Protein AF-D3EHX6-F1 (afdb_monomer)

Radius of gyration: 29.26 Å; Cα contacts (8 Å, |Δi|>4): 602; chains: 1; bounding box: 64×71×72 Å

pLDDT: mean 79.55, std 26.7, range [23.23, 98.88]

Nearest PDB structures (foldseek):
  6by9-assembly1_A  TM=7.333E-01  e=6.765E-09  Homo sapiens
  3b95-assembly2_B  TM=7.780E-01  e=2.971E-08  Homo sapiens
  6py8-assembly2_K  TM=6.889E-01  e=4.080E-08  Homo sapiens
  5jhq-assembly4_D  TM=4.225E-01  e=1.461E-09  Homo sapiens
  5gp7-assembly1_A  TM=5.163E-01  e=3.355E-05  Homo sapiens

Sequence (480 aa):
MIGAYQATGLELSQISNCRLQDQPRIFLKLVIQMLPDVRDSRFAELDQLLVRFIVPLISLPICISYALIALNNSFDLIVYAIFNACRRHSCLTHHVKGKFVPIIEIRKKHTYTGFTQGGISMIVLKDIGKFEELPEIAMHIYKGNIPALQEAITAGWDIEDGIVLSKYTTVSPLDLALISQRMDVVKLLVEHGVNLNVHHNPAFLRAVRYGKEDIVRYIAAQGAELDKLNQTGSGAYAQAYYGNKKNIPLIHELGLDLKLHGSAVLRQAVSDHDYKTLDYLLDHGADINYNQPDMVYPYQATPLTVATRRGNQRMVKHLIERGADVTLAEKDGERPYTIAVGNKDTVLADYLKSLEPAEFHSLENKKYALKKYKLTDELVRFLTGDQLRLKLPENEYEIGYIDFFTLTDTIEMKVGRQKFLRLSADIDNYSDLQLVWNPKKKGLIGCYDVEHQTYADLCSFTEFLAQPESYLIPYLEGEL

Solvent-accessible surface area (backbone atoms only — not comparable to full-atom values): 28154 Å² total; per-residue (Å²): 133,90,89,88,86,88,86,68,100,70,72,80,77,64,70,80,72,64,71,92,82,80,56,72,64,61,54,52,53,51,57,58,70,70,59,78,76,91,81,81,72,72,76,76,58,57,59,54,50,49,59,68,59,51,54,60,60,75,69,39,87,71,44,58,67,53,51,64,65,76,36,80,80,46,54,64,55,53,50,50,49,52,51,51,60,60,66,70,66,84,76,82,85,83,90,77,85,91,79,93,77,81,85,76,84,88,80,86,87,81,86,80,80,84,77,88,78,79,72,79,76,68,42,75,45,82,101,75,49,76,34,86,74,61,53,70,68,57,41,32,45,62,72,50,41,59,71,62,51,53,50,40,47,74,74,64,54,65,68,76,56,58,46,67,76,50,101,88,39,67,41,37,53,60,57,48,14,28,58,58,59,25,59,73,47,44,50,54,44,50,79,73,63,54,78,39,67,40,85,47,58,33,44,44,40,47,19,30,22,52,31,54,70,69,51,34,53,48,46,48,76,73,67,27,58,66,84,56,41,34,82,84,68,51,34,38,50,48,32,4,60,80,51,30,54,83,35,44,65,51,47,41,73,74,64,48,59,40,44,84,61,30,21,69,44,39,38,49,24,44,70,71,68,34,59,72,59,31,51,54,38,48,77,58,53,22,46,63,66,41,39,72,62,46,98,89,35,71,53,14,50,29,28,53,39,44,16,38,70,70,64,37,63,67,56,34,50,51,41,46,76,73,64,39,66,69,80,58,54,23,68,57,43,51,23,34,37,54,44,17,54,44,70,65,36,61,71,59,20,54,53,42,54,73,74,46,67,68,68,70,69,30,60,67,56,39,55,61,69,45,57,85,44,58,72,50,74,64,58,53,50,49,27,69,51,88,77,42,65,50,75,47,67,95,48,99,79,61,37,53,37,36,34,40,32,46,59,52,61,42,32,61,30,64,62,90,92,46,65,35,35,36,41,44,46,42,34,44,96,35,85,51,49,35,41,24,40,35,50,59,97,82,39,29,32,22,45,35,33,65,83,79,70,44,76,42,82,63,44,46,63,70,57,38,75,74,46,46,63,79,46,55,50,43,50,77,73,65,76,104

Secondary structure (DSSP, 8-state):
--SS--S----TTSGGG--TTS-HHHHHHHHHHT---TTS--THHHHHHIIIIIHHHHT-TTHHHHHHHHTTTTHHHHHHHHHHHHHT--------SS-----S---S--------------EEETTTEEES---HHHHHHHHT-HHHHHHHHHTT--SSSPEEEETTEEE-HHHHHHHTT-HHHHHHHHHTT--TT-TB--HHHHHHHH--HHHHHHHHHTT--TT--BTTS--HHHHHHHS-TTHHHHHHHTT--HHHHSHHHHHHHHHTT-HHHHHHHHHTT--TT-----SS-TT---HHHHHHHTT-HHHHHHHHHTT--TTPPPTTS--HHHHHHHTT-HHHHHHHHHHS-GGGG-HHHHHHHHGGG---HHHHHHHTSS--EEEPPP-TT---EEEE--GGG-EEEEETTEEEEE-EEEETT-TTEEEEEE-STT-EEEEEETTTTEEEEEE-HHHHHH-THHHHHHHHHT--

Foldseek 3Di:
DDDPPDDDPDDPVVVVPDDPPDCPPVVVVVVVVVDPDPPDDDPPVVVVCCVPPVVVQVVDPVNVLVVVVQCPPCVCVVVVVVVVVVVPPPDDDDDDDDDDDDDPDPDDDDPPPDDPPPPQPWDDQPPQDTDSDFPPLLVCLLVVVVVVVVVCVVVPDDQQDWGDRDPPDTHGSLLSNLSSQNQNSNVVSLVVPDDQEPALDHSLLSNLQRHDLVSNVVSVVSPGDQAHHHPQRAGNCNSNLNGPVVCNVVSVVSPDQLQVHVQVVLLVCLLVVPVVSNVVSLVSHHDQQAFDAGPVRNQRDGSLLSNLLVVPVVSNVVSVVSPHDQCDATQFQDGSLLSCVLVVVVVSNVVSCVVDDVLLQDPVSLVVVCVVLVDDPVLLVQLQDDPQKQADPDDPLRFGIWGFHRSSSWGWGDQPPFIWIFGTSDTPPQRQKTFIWGSPPPIAIKIAGNVVRDIDGFGHPVVCSVHVCVGVVCVVVVVD

Structure (mmCIF, N/CA/C/O backbone):
data_AF-D3EHX6-F1
#
_entry.id   AF-D3EHX6-F1
#
loop_
_atom_site.group_PDB
_atom_site.id
_atom_site.type_symbol
_atom_site.label_atom_id
_atom_site.label_alt_id
_atom_site.label_comp_id
_atom_site.label_asym_id
_atom_site.label_entity_id
_atom_site.label_seq_id
_atom_site.pdbx_PDB_ins_code
_atom_site.Cartn_x
_atom_site.Cartn_y
_atom_site.Cartn_z
_atom_site.occupancy
_atom_site.B_iso_or_equiv
_atom_site.auth_seq_id
_atom_site.auth_comp_id
_atom_site.auth_asym_id
_atom_site.auth_atom_id
_atom_site.pdbx_PDB_model_num
ATOM 1 N N . MET A 1 1 ? 31.198 44.778 10.319 1.00 33.06 1 MET A N 1
ATOM 2 C CA . MET A 1 1 ? 31.950 44.342 11.512 1.00 33.06 1 MET A CA 1
ATOM 3 C C . MET A 1 1 ? 31.301 44.970 12.730 1.00 33.06 1 MET A C 1
ATOM 5 O O . MET A 1 1 ? 31.160 46.180 12.731 1.00 33.06 1 MET A O 1
ATOM 9 N N . ILE A 1 2 ? 30.917 44.129 13.697 1.00 33.22 2 ILE A N 1
ATOM 10 C CA . ILE A 1 2 ? 30.723 44.447 15.122 1.00 33.22 2 ILE A CA 1
ATOM 11 C C . ILE A 1 2 ? 29.738 45.595 15.401 1.00 33.22 2 ILE A C 1
ATOM 13 O O . ILE A 1 2 ? 30.133 46.749 15.512 1.00 33.22 2 ILE A O 1
ATOM 17 N N . GLY A 1 3 ? 28.450 45.276 15.557 1.00 31.84 3 GLY A N 1
ATOM 18 C CA . GLY A 1 3 ? 27.493 46.266 16.059 1.00 31.84 3 GLY A CA 1
ATOM 19 C C . GLY A 1 3 ? 26.018 45.930 15.875 1.00 31.84 3 GLY A C 1
ATOM 20 O O . GLY A 1 3 ? 25.301 46.780 15.374 1.00 31.84 3 GLY A O 1
ATOM 21 N N . ALA A 1 4 ? 25.589 44.708 16.215 1.00 29.22 4 ALA A N 1
ATOM 22 C CA . ALA A 1 4 ? 24.187 44.362 16.522 1.00 29.22 4 ALA A CA 1
ATOM 23 C C . ALA A 1 4 ? 24.072 42.870 16.908 1.00 29.22 4 ALA A C 1
ATOM 25 O O . ALA A 1 4 ? 23.372 42.111 16.256 1.00 29.22 4 ALA A O 1
ATOM 26 N 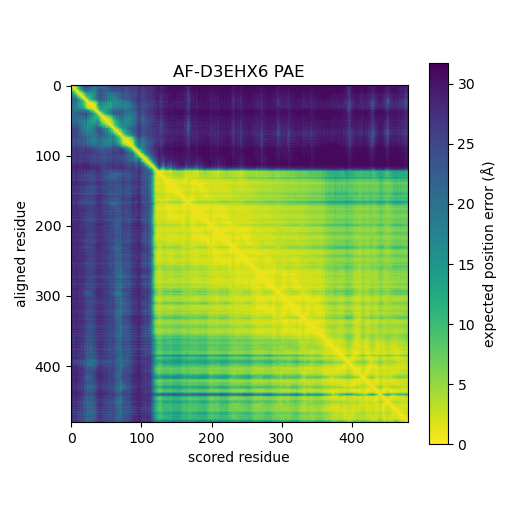N . TYR A 1 5 ? 24.815 42.413 17.919 1.00 34.47 5 TYR A N 1
ATOM 27 C CA . TYR A 1 5 ? 24.628 41.076 18.507 1.00 34.47 5 TYR A CA 1
ATOM 28 C C . TYR A 1 5 ? 24.977 41.135 19.994 1.00 34.47 5 TYR A C 1
ATOM 30 O O . TYR A 1 5 ? 26.049 40.718 20.415 1.00 34.47 5 TYR A O 1
ATOM 38 N N . GLN A 1 6 ? 24.079 41.717 20.783 1.00 33.50 6 GLN A N 1
ATOM 39 C CA . GLN A 1 6 ? 24.060 41.587 22.240 1.00 33.50 6 GLN A CA 1
ATOM 40 C C . GLN A 1 6 ? 22.603 41.648 22.710 1.00 33.50 6 GLN A C 1
ATOM 42 O O . GLN A 1 6 ? 22.175 42.654 23.260 1.00 33.50 6 GLN A O 1
ATOM 47 N N . ALA A 1 7 ? 21.821 40.600 22.433 1.00 33.62 7 ALA A N 1
ATOM 48 C CA . ALA A 1 7 ? 20.516 40.401 23.075 1.00 33.62 7 ALA A CA 1
ATOM 49 C C . ALA A 1 7 ? 19.991 38.954 22.988 1.00 33.62 7 ALA A C 1
ATOM 51 O O . ALA A 1 7 ? 18.792 38.757 22.925 1.00 33.62 7 ALA A O 1
ATOM 52 N N . THR A 1 8 ? 20.851 37.935 22.999 1.00 35.12 8 THR A N 1
ATOM 53 C CA . THR A 1 8 ? 20.447 36.543 23.282 1.00 35.12 8 THR A CA 1
ATOM 54 C C . THR A 1 8 ? 21.689 35.802 23.760 1.00 35.12 8 THR A C 1
ATOM 56 O O . THR A 1 8 ? 22.559 35.469 22.958 1.00 35.12 8 THR A O 1
ATOM 59 N N . GLY A 1 9 ? 21.838 35.623 25.071 1.00 32.97 9 GLY A N 1
ATOM 60 C CA . GLY A 1 9 ? 22.981 34.941 25.684 1.00 32.97 9 GLY A CA 1
ATOM 61 C C . GLY A 1 9 ? 22.980 33.429 25.441 1.00 32.97 9 GLY A C 1
ATOM 62 O O . GLY A 1 9 ? 22.805 32.667 26.381 1.00 32.97 9 GLY A O 1
ATOM 63 N N . LEU A 1 10 ? 23.181 33.002 24.195 1.00 32.28 10 LEU A N 1
ATOM 64 C CA . LEU A 1 10 ? 23.393 31.607 23.811 1.00 32.28 10 LEU A CA 1
ATOM 65 C C . LEU A 1 10 ? 24.669 31.528 22.968 1.00 32.28 10 LEU A C 1
ATOM 67 O O . LEU A 1 10 ? 24.732 32.045 21.853 1.00 32.28 10 LEU A O 1
ATOM 71 N N . GLU A 1 11 ? 25.716 30.922 23.528 1.00 32.03 11 GLU A N 1
ATOM 72 C CA . GLU A 1 11 ? 26.966 30.676 22.814 1.00 32.03 11 GLU A CA 1
ATOM 73 C C . GLU A 1 11 ? 26.767 29.614 21.718 1.00 32.03 11 GLU A C 1
ATOM 75 O O . GLU A 1 11 ? 26.304 28.502 21.971 1.00 32.03 11 GLU A O 1
ATOM 80 N N . LEU A 1 12 ? 27.220 29.922 20.498 1.00 33.22 12 LEU A N 1
ATOM 81 C CA . LEU A 1 12 ? 27.304 29.012 19.340 1.00 33.22 12 LEU A CA 1
ATOM 82 C C . LEU A 1 12 ? 28.165 27.749 19.580 1.00 33.22 12 LEU A C 1
ATOM 84 O O . LEU A 1 12 ? 28.233 26.876 18.717 1.00 33.22 12 LEU A O 1
ATOM 88 N N . SER A 1 13 ? 28.812 27.632 20.742 1.00 33.81 13 SER A N 1
ATOM 89 C CA . SER A 1 13 ? 29.644 26.499 21.154 1.00 33.81 13 SER A CA 1
ATOM 90 C C . SER A 1 13 ? 28.839 25.249 21.546 1.00 33.81 13 SER A C 1
ATOM 92 O O . SER A 1 13 ? 29.402 24.157 21.568 1.00 33.81 13 SER A O 1
ATOM 94 N N . GLN A 1 14 ? 27.529 25.364 21.808 1.00 35.56 14 GLN A N 1
ATOM 95 C CA . GLN A 1 14 ? 26.686 24.216 22.188 1.00 35.56 14 GLN A CA 1
ATOM 96 C C . GLN A 1 14 ? 26.042 23.476 21.001 1.00 35.56 14 GLN A C 1
ATOM 98 O O . GLN A 1 14 ? 25.640 22.322 21.142 1.00 35.56 14 GLN A O 1
ATOM 103 N N . ILE A 1 15 ? 25.989 24.086 19.811 1.00 37.00 15 ILE A N 1
ATOM 104 C CA . ILE A 1 15 ? 25.356 23.480 18.622 1.00 37.00 15 ILE A CA 1
ATOM 105 C C . ILE A 1 15 ? 26.291 22.470 17.931 1.00 37.00 15 ILE A C 1
ATOM 107 O O . ILE A 1 15 ? 25.828 21.546 17.269 1.00 37.00 15 ILE A O 1
ATOM 111 N N . SER A 1 16 ? 27.607 22.574 18.127 1.00 33.44 16 SER A N 1
ATOM 112 C CA . SER A 1 16 ? 28.587 21.677 17.496 1.00 33.44 16 SER A CA 1
ATOM 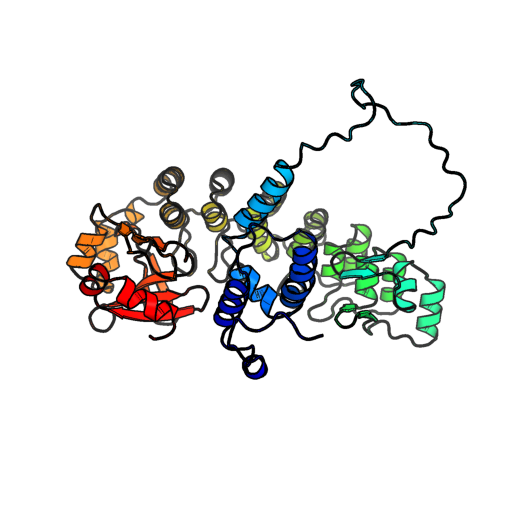113 C C . SER A 1 16 ? 28.690 20.284 18.135 1.00 33.44 16 SER A C 1
ATOM 115 O O . SER A 1 16 ? 29.322 19.413 17.543 1.00 33.44 16 SER A O 1
ATOM 117 N N . ASN A 1 17 ? 28.062 20.046 19.295 1.00 32.88 17 ASN A N 1
ATOM 118 C CA . ASN A 1 17 ? 28.169 18.781 20.039 1.00 32.88 17 ASN A CA 1
ATOM 119 C C . ASN A 1 17 ? 26.865 17.968 20.143 1.00 32.88 17 ASN A C 1
ATOM 121 O O . ASN A 1 17 ? 26.871 16.896 20.751 1.00 32.88 17 ASN A O 1
ATOM 125 N N . CYS A 1 18 ? 25.758 18.405 19.535 1.00 32.03 18 CYS A N 1
ATOM 126 C CA . CYS A 1 18 ? 24.552 17.576 19.470 1.00 32.03 18 CYS A CA 1
ATOM 127 C C . CYS A 1 18 ? 24.712 16.485 18.401 1.00 32.03 18 CYS A C 1
ATOM 129 O O . CYS A 1 18 ? 24.765 16.767 17.203 1.00 32.03 18 CYS A O 1
ATOM 131 N N . ARG A 1 19 ? 24.763 15.216 18.826 1.00 32.06 19 ARG A N 1
ATOM 132 C CA . ARG A 1 19 ? 24.612 14.076 17.914 1.00 32.06 19 ARG A CA 1
ATOM 133 C C . ARG A 1 19 ? 23.197 14.113 17.333 1.00 32.06 19 ARG A C 1
ATOM 135 O O . ARG A 1 19 ? 22.221 13.917 18.046 1.00 32.06 19 ARG A O 1
ATOM 142 N N . LEU A 1 20 ? 23.113 14.340 16.026 1.00 35.38 20 LEU A N 1
ATOM 143 C CA . LEU A 1 20 ? 21.901 14.444 15.200 1.00 35.38 20 LEU A CA 1
ATOM 144 C C . LEU A 1 20 ? 21.004 13.185 15.158 1.00 35.38 20 LEU A C 1
ATOM 146 O O . LEU A 1 20 ? 20.109 13.118 14.323 1.00 35.38 20 LEU A O 1
ATOM 150 N N . GLN A 1 21 ? 21.231 12.188 16.016 1.00 36.00 21 GLN A N 1
ATOM 151 C CA . GLN A 1 21 ? 20.490 10.923 15.996 1.00 36.00 21 GLN A CA 1
ATOM 152 C C . GLN A 1 21 ? 19.363 10.825 17.031 1.00 36.00 21 GLN A C 1
ATOM 154 O O . GLN A 1 21 ? 18.440 10.061 16.782 1.00 36.00 21 GLN A O 1
ATOM 159 N N . ASP A 1 22 ? 19.360 11.622 18.108 1.00 33.97 22 ASP A N 1
ATOM 160 C CA . ASP A 1 22 ? 18.477 11.312 19.249 1.00 33.97 22 ASP A CA 1
ATOM 161 C C . ASP A 1 22 ? 17.371 12.338 19.560 1.00 33.97 22 ASP A C 1
ATOM 163 O O . ASP A 1 22 ? 16.523 12.049 20.396 1.00 33.97 22 ASP A O 1
ATOM 167 N N . GLN A 1 23 ? 17.323 13.527 18.938 1.00 39.38 23 GLN A N 1
ATOM 168 C CA . GLN A 1 23 ? 16.346 14.568 19.332 1.00 39.38 23 GLN A CA 1
ATOM 169 C C . GLN A 1 23 ? 15.925 15.533 18.188 1.00 39.38 23 GLN A C 1
ATOM 171 O O . GLN A 1 23 ? 16.237 16.729 18.231 1.00 39.38 23 GLN A O 1
ATOM 176 N N . PRO A 1 24 ? 15.181 15.077 17.160 1.00 36.50 24 PRO A N 1
ATOM 177 C CA . PRO A 1 24 ? 14.697 15.947 16.077 1.00 36.50 24 PRO A CA 1
ATOM 178 C C . PRO A 1 24 ? 13.700 17.029 16.546 1.00 36.50 24 PRO A C 1
ATOM 180 O O . PRO A 1 24 ? 13.666 18.122 15.976 1.00 36.50 24 PRO A O 1
ATOM 183 N N . ARG A 1 25 ? 12.945 16.783 17.630 1.00 40.34 25 ARG A N 1
ATOM 184 C CA . ARG A 1 25 ? 11.997 17.756 18.210 1.00 40.34 25 ARG A CA 1
ATOM 185 C C . ARG A 1 25 ? 12.691 18.957 18.866 1.00 40.34 25 ARG A C 1
ATOM 187 O O . ARG A 1 25 ? 12.203 20.074 18.721 1.00 40.34 25 ARG A O 1
ATOM 194 N N . ILE A 1 26 ? 13.854 18.771 19.501 1.00 41.09 26 ILE A N 1
ATOM 195 C CA . ILE A 1 26 ? 14.637 19.869 20.108 1.00 41.09 26 ILE A CA 1
ATOM 196 C C . ILE A 1 26 ? 15.185 20.809 19.026 1.00 41.09 26 ILE A C 1
ATOM 198 O O . ILE A 1 26 ? 15.151 22.027 19.191 1.00 41.09 26 ILE A O 1
ATOM 202 N N . PHE A 1 27 ? 15.617 20.260 17.885 1.00 38.28 27 PHE A N 1
ATOM 203 C CA . PHE A 1 27 ? 16.070 21.053 16.740 1.00 38.28 27 PHE A CA 1
ATOM 204 C C . PHE A 1 27 ? 14.928 21.879 16.129 1.00 38.28 27 PHE A C 1
ATOM 206 O O . PHE A 1 27 ? 15.114 23.058 15.842 1.00 38.28 27 PHE A O 1
ATOM 213 N N . LEU A 1 28 ? 13.724 21.306 16.003 1.00 38.44 28 LEU A N 1
ATOM 214 C CA . LEU A 1 28 ? 12.548 22.029 15.509 1.00 38.44 28 LEU A CA 1
ATOM 215 C C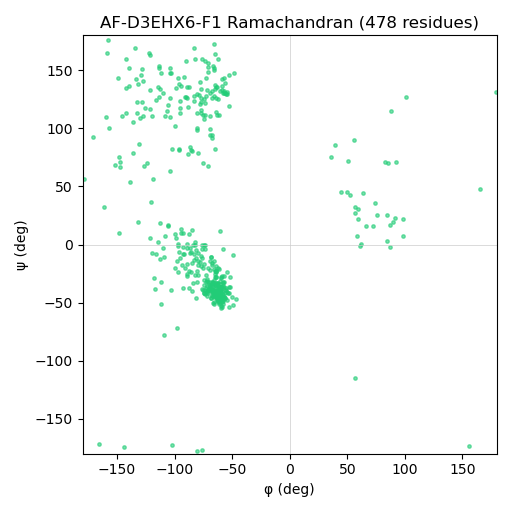 . LEU A 1 28 ? 12.078 23.118 16.498 1.00 38.44 28 LEU A C 1
ATOM 217 O O . LEU A 1 28 ? 11.797 24.234 16.067 1.00 38.44 28 LEU A O 1
ATOM 221 N N . LYS A 1 29 ? 12.085 22.844 17.816 1.00 39.25 29 LYS A N 1
ATOM 222 C CA . LYS A 1 29 ? 11.797 23.835 18.881 1.00 39.25 29 LYS A CA 1
ATOM 223 C C . LYS A 1 29 ? 12.812 24.995 18.844 1.00 39.25 29 LYS A C 1
ATOM 225 O O . LYS A 1 29 ? 12.404 26.150 18.928 1.00 39.25 29 LYS A O 1
ATOM 230 N N . LEU A 1 30 ? 14.102 24.712 18.619 1.00 38.78 30 LEU A N 1
ATOM 231 C CA . LEU A 1 30 ? 15.162 25.721 18.437 1.00 38.78 30 LEU A CA 1
ATOM 232 C C . LEU A 1 30 ? 14.973 26.559 17.164 1.00 38.78 30 LEU A C 1
ATOM 234 O O . LEU A 1 30 ? 15.136 27.774 17.208 1.00 38.78 30 LEU A O 1
ATOM 238 N N . VAL A 1 31 ? 14.599 25.940 16.041 1.00 39.62 31 VAL A N 1
ATOM 239 C CA . VAL A 1 31 ? 14.342 26.645 14.771 1.00 39.62 31 VAL A CA 1
ATOM 240 C C . VAL A 1 31 ? 13.104 27.545 14.869 1.00 39.62 31 VAL A C 1
ATOM 242 O O . VAL A 1 31 ? 13.128 28.665 14.364 1.00 39.62 31 VAL A O 1
ATOM 245 N N . ILE A 1 32 ? 12.053 27.103 15.567 1.00 42.22 32 ILE A N 1
ATOM 246 C CA . ILE A 1 32 ? 10.829 27.886 15.805 1.00 42.22 32 ILE A CA 1
ATOM 247 C C . ILE A 1 32 ? 11.090 29.042 16.786 1.00 42.22 32 ILE A C 1
ATOM 249 O O . ILE A 1 32 ? 10.616 30.152 16.560 1.00 42.22 32 ILE A O 1
ATOM 253 N N . GLN A 1 33 ? 11.902 28.832 17.829 1.00 38.25 33 GLN A N 1
ATOM 254 C CA . GLN A 1 33 ? 12.294 29.891 18.772 1.00 38.25 33 GLN A CA 1
ATOM 255 C C . GLN A 1 33 ? 13.264 30.928 18.173 1.00 38.25 33 GLN A C 1
ATOM 257 O O . GLN A 1 33 ? 13.345 32.045 18.681 1.00 38.25 33 GLN A O 1
ATOM 262 N N . MET A 1 34 ? 13.971 30.600 17.084 1.00 35.91 34 MET A N 1
ATOM 263 C CA . MET A 1 34 ? 14.828 31.538 16.339 1.00 35.91 34 MET A CA 1
ATOM 264 C C . MET A 1 34 ? 14.071 32.425 15.333 1.00 35.91 34 MET A C 1
ATOM 266 O O . MET A 1 34 ? 14.706 33.226 14.647 1.00 35.91 34 MET A O 1
ATOM 270 N N . LEU A 1 35 ? 12.739 32.325 15.241 1.00 33.53 35 LEU A N 1
ATOM 271 C CA . LEU A 1 35 ? 11.895 33.187 14.405 1.00 33.53 35 LEU A CA 1
ATOM 272 C C . LEU A 1 35 ? 11.194 34.265 15.258 1.00 33.53 35 LEU A C 1
ATOM 274 O O . LEU A 1 35 ? 10.031 34.089 15.621 1.00 33.53 35 LEU A O 1
ATOM 278 N N . PRO A 1 36 ? 11.838 35.398 15.595 1.00 31.69 36 PRO A N 1
ATOM 279 C CA . PRO A 1 36 ? 11.113 36.510 16.183 1.00 31.69 36 PRO A CA 1
ATOM 280 C C . PRO A 1 36 ? 10.279 37.240 15.115 1.00 31.69 36 PRO A C 1
ATOM 282 O O . PRO A 1 36 ? 10.789 37.672 14.084 1.00 31.69 36 PRO A O 1
ATOM 285 N N . ASP A 1 37 ? 8.984 37.354 15.411 1.00 35.34 37 ASP A N 1
ATOM 286 C CA . ASP A 1 37 ? 8.010 38.365 14.975 1.00 35.34 37 ASP A CA 1
ATOM 287 C C . ASP A 1 37 ? 8.156 38.909 13.535 1.00 35.34 37 ASP A C 1
ATOM 289 O O . ASP A 1 37 ? 8.555 40.049 13.280 1.00 35.34 37 ASP A O 1
ATOM 293 N N . VAL A 1 38 ? 7.762 38.092 12.552 1.00 36.38 38 VAL A N 1
ATOM 294 C CA . VAL A 1 38 ? 7.585 38.518 11.152 1.00 36.38 38 VAL A CA 1
ATOM 295 C C . VAL A 1 38 ? 6.285 39.321 11.031 1.00 36.38 38 VAL A C 1
ATOM 297 O O . VAL A 1 38 ? 5.287 38.868 10.470 1.00 36.38 38 VAL A O 1
ATOM 300 N N . ARG A 1 39 ? 6.270 40.526 11.600 1.00 34.88 39 ARG A N 1
ATOM 301 C CA . ARG A 1 39 ? 5.228 41.527 11.327 1.00 34.88 39 ARG A CA 1
ATOM 302 C C . ARG A 1 39 ? 5.759 42.828 10.735 1.00 34.88 39 ARG A C 1
ATOM 304 O O . ARG A 1 39 ? 4.936 43.605 10.273 1.00 34.88 39 ARG A O 1
ATOM 311 N N . ASP A 1 40 ? 7.080 43.029 10.639 1.00 36.31 40 ASP A N 1
ATOM 312 C CA . ASP A 1 40 ? 7.619 44.307 10.129 1.00 36.31 40 ASP A CA 1
ATOM 313 C C . ASP A 1 40 ? 8.964 44.266 9.361 1.00 36.31 40 ASP A C 1
ATOM 315 O O . ASP A 1 40 ? 9.532 45.311 9.035 1.00 36.31 40 ASP A O 1
ATOM 319 N N . SER A 1 41 ? 9.503 43.099 8.997 1.00 33.41 41 SER A N 1
ATOM 320 C CA . SER A 1 41 ? 10.786 43.004 8.274 1.00 33.41 41 SER A CA 1
ATOM 321 C C . SER A 1 41 ? 10.620 42.806 6.757 1.00 33.41 41 SER A C 1
ATOM 323 O O . SER A 1 41 ? 9.809 42.023 6.268 1.00 33.41 41 SER A O 1
ATOM 325 N N . ARG A 1 42 ? 11.398 43.573 5.980 1.00 35.50 42 ARG A N 1
ATOM 326 C CA . ARG A 1 42 ? 11.363 43.633 4.509 1.00 35.50 42 ARG A CA 1
ATOM 327 C C . ARG A 1 42 ? 11.678 42.266 3.878 1.00 35.50 42 ARG A C 1
ATOM 329 O O . ARG A 1 42 ? 12.700 41.660 4.177 1.00 35.50 42 ARG A O 1
ATOM 336 N N . PHE A 1 43 ? 10.839 41.860 2.922 1.00 35.94 43 PHE A N 1
ATOM 337 C CA . PHE A 1 43 ? 10.774 40.559 2.228 1.00 35.94 43 PHE A CA 1
ATOM 338 C C . PHE A 1 43 ? 12.077 39.962 1.642 1.00 35.94 43 PHE A C 1
ATOM 340 O O . PHE A 1 43 ? 12.070 38.804 1.246 1.00 35.94 43 PHE A O 1
ATOM 347 N N . ALA A 1 44 ? 13.198 40.685 1.601 1.00 34.25 44 ALA A N 1
ATOM 348 C CA . ALA A 1 44 ? 14.458 40.176 1.045 1.00 34.25 44 ALA A CA 1
ATOM 349 C C . ALA A 1 44 ? 15.215 39.203 1.979 1.00 34.25 44 ALA A C 1
ATOM 351 O O . ALA A 1 44 ? 16.077 38.458 1.514 1.00 34.25 44 ALA A O 1
ATOM 352 N N . GLU A 1 45 ? 14.909 39.186 3.282 1.00 37.00 45 GLU A N 1
ATOM 353 C CA . GLU A 1 45 ? 15.599 38.326 4.264 1.00 37.00 45 GLU A CA 1
ATOM 354 C C . GLU A 1 45 ? 14.924 36.951 4.455 1.00 37.00 45 GLU A C 1
ATOM 356 O O . GLU A 1 45 ? 15.588 35.986 4.836 1.00 37.00 45 GLU A O 1
ATOM 361 N N . LEU A 1 46 ? 13.640 36.816 4.095 1.00 36.59 46 LEU A N 1
ATOM 362 C CA . LEU A 1 46 ? 12.880 35.555 4.144 1.00 36.59 46 LEU A CA 1
ATOM 363 C C . LEU A 1 46 ? 13.340 34.542 3.083 1.00 36.59 46 LEU A C 1
ATOM 365 O O . LEU A 1 46 ? 13.469 33.356 3.388 1.00 36.59 46 LEU A O 1
ATOM 369 N N . ASP A 1 47 ? 13.675 35.007 1.875 1.00 34.72 47 ASP A N 1
ATOM 370 C CA . ASP A 1 47 ? 14.196 34.151 0.799 1.00 34.72 47 ASP A CA 1
ATOM 371 C C . ASP A 1 47 ? 15.561 33.546 1.158 1.00 34.72 47 ASP A C 1
ATOM 373 O O . ASP A 1 47 ? 15.844 32.391 0.835 1.00 34.72 47 ASP A O 1
ATOM 377 N N . GLN A 1 48 ? 16.405 34.280 1.891 1.00 37.66 48 GLN A N 1
ATOM 378 C CA . GLN A 1 48 ? 17.693 33.747 2.338 1.00 37.66 48 GLN A CA 1
ATOM 379 C C . GLN A 1 48 ? 17.544 32.715 3.461 1.00 37.66 48 GLN A C 1
ATOM 381 O O . GLN A 1 48 ? 18.330 31.769 3.504 1.00 37.66 48 GLN A O 1
ATOM 386 N N . LEU A 1 49 ? 16.542 32.854 4.335 1.00 39.12 49 LEU A N 1
ATOM 387 C CA . LEU A 1 49 ? 16.270 31.918 5.433 1.00 39.12 49 LEU A CA 1
ATOM 388 C C . LEU A 1 49 ? 15.660 30.597 4.933 1.00 39.12 49 LEU A C 1
ATOM 390 O O . LEU A 1 49 ? 16.119 29.522 5.326 1.00 39.12 49 LEU A O 1
ATOM 394 N N . LEU A 1 50 ? 14.708 30.669 3.996 1.00 36.22 50 LEU A N 1
ATOM 395 C CA . LEU A 1 50 ? 14.123 29.504 3.318 1.00 36.22 50 LEU A CA 1
ATOM 396 C C . LEU A 1 50 ? 15.181 28.706 2.542 1.00 36.22 50 LEU A C 1
ATOM 398 O O . LEU A 1 50 ? 15.241 27.481 2.644 1.00 36.22 50 LEU A O 1
ATOM 402 N N . VAL A 1 51 ? 16.074 29.387 1.821 1.00 37.09 51 VAL A N 1
ATOM 403 C CA . VAL A 1 51 ? 17.122 28.717 1.036 1.00 37.09 51 VAL A CA 1
ATOM 404 C C . VAL A 1 51 ? 18.244 28.155 1.919 1.00 37.09 51 VAL A C 1
ATOM 406 O O . VAL A 1 51 ? 18.764 27.082 1.616 1.00 37.09 51 VAL A O 1
ATOM 409 N N . ARG A 1 52 ? 18.619 28.817 3.026 1.00 36.72 52 ARG A N 1
ATOM 410 C CA . ARG A 1 52 ? 19.718 28.344 3.894 1.00 36.72 52 ARG A CA 1
ATOM 411 C C . ARG A 1 52 ? 19.346 27.235 4.867 1.00 36.72 52 ARG A C 1
ATOM 413 O O . ARG A 1 52 ? 20.227 26.441 5.176 1.00 36.72 52 ARG A O 1
ATOM 420 N N . PHE A 1 53 ? 18.111 27.187 5.365 1.00 39.28 53 PHE A N 1
ATOM 421 C CA . PHE A 1 53 ? 17.750 26.261 6.447 1.00 39.28 53 PHE A CA 1
ATOM 422 C C . PHE A 1 53 ? 16.783 25.154 6.020 1.00 39.28 53 PHE A C 1
ATOM 424 O O . PHE A 1 53 ? 16.912 24.036 6.510 1.00 39.28 53 PHE A O 1
ATOM 431 N N . ILE A 1 54 ? 15.875 25.407 5.069 1.00 37.81 54 ILE A N 1
ATOM 432 C CA . ILE A 1 54 ? 14.868 24.414 4.649 1.00 37.81 54 ILE A CA 1
ATOM 433 C C . ILE A 1 54 ? 15.402 23.493 3.542 1.00 37.81 54 ILE A C 1
ATOM 435 O O . ILE A 1 54 ? 15.160 22.288 3.567 1.00 37.81 54 ILE A O 1
ATOM 439 N N . VAL A 1 55 ? 16.202 24.014 2.607 1.00 35.34 55 VAL A N 1
ATOM 440 C CA . VAL A 1 55 ? 16.778 23.213 1.507 1.00 35.34 55 VAL A CA 1
ATOM 441 C C . VAL A 1 55 ? 17.727 22.100 1.998 1.00 35.34 55 VAL A C 1
ATOM 443 O O . VAL A 1 55 ? 17.638 20.989 1.472 1.00 35.34 55 VAL A O 1
ATOM 446 N N . PRO A 1 56 ? 18.573 22.300 3.033 1.00 36.59 56 PRO A N 1
ATOM 447 C CA . PRO A 1 56 ? 19.405 21.219 3.567 1.00 36.59 56 PRO A CA 1
ATOM 448 C C . PRO A 1 56 ? 18.605 20.110 4.270 1.00 36.59 56 PRO A C 1
ATOM 450 O O . PRO A 1 56 ? 18.987 18.944 4.175 1.00 36.59 56 PRO A O 1
ATOM 453 N N . LEU A 1 57 ? 17.478 20.440 4.917 1.00 37.12 57 LEU A N 1
ATOM 454 C CA . LEU A 1 57 ? 16.618 19.473 5.621 1.00 37.12 57 LEU A CA 1
ATOM 455 C C . LEU A 1 57 ? 15.947 18.471 4.667 1.00 37.12 57 LEU A C 1
ATOM 457 O O . LEU A 1 57 ? 15.747 17.316 5.034 1.00 37.12 57 LEU A O 1
ATOM 461 N N . ILE A 1 58 ? 15.674 18.882 3.426 1.00 37.84 58 ILE A N 1
ATOM 462 C CA . ILE A 1 58 ? 15.087 18.032 2.374 1.00 37.84 58 ILE A CA 1
ATOM 463 C C . ILE A 1 58 ? 16.158 17.129 1.717 1.00 37.84 58 ILE A C 1
ATOM 465 O O . ILE A 1 58 ? 15.832 16.159 1.042 1.00 37.84 58 ILE A O 1
ATOM 469 N N . SER A 1 59 ? 17.450 17.401 1.937 1.00 34.91 59 SER A N 1
ATOM 470 C CA . SER A 1 59 ? 18.568 16.701 1.277 1.00 34.91 59 SER A CA 1
ATOM 471 C C . SER A 1 59 ? 19.235 15.583 2.100 1.00 34.91 59 SER A C 1
ATOM 473 O O . SER A 1 59 ? 20.216 14.991 1.649 1.00 34.91 59 SER A O 1
ATOM 475 N N . LEU A 1 60 ? 18.706 15.252 3.284 1.00 31.89 60 LEU A N 1
ATOM 476 C CA . LEU A 1 60 ? 19.164 14.117 4.096 1.00 31.89 60 LEU A CA 1
ATOM 477 C C . LEU A 1 60 ? 18.297 12.868 3.819 1.00 31.89 60 LEU A C 1
ATOM 479 O O . LEU A 1 60 ? 17.087 12.924 4.043 1.00 31.89 60 LEU A O 1
ATOM 483 N N . PRO A 1 61 ? 18.878 11.719 3.402 1.00 35.31 61 PRO A N 1
ATOM 484 C CA . PRO A 1 61 ? 18.112 10.533 2.987 1.00 35.31 61 PRO A CA 1
ATOM 485 C C . PRO A 1 61 ? 17.242 9.918 4.091 1.00 35.31 61 PRO A C 1
ATOM 487 O O . PRO A 1 61 ? 16.303 9.187 3.801 1.00 35.31 61 PRO A O 1
ATOM 490 N N . ILE A 1 62 ? 17.558 10.206 5.355 1.00 37.34 62 ILE A N 1
ATOM 491 C CA . ILE A 1 62 ? 16.883 9.627 6.523 1.00 37.34 62 ILE A CA 1
ATOM 492 C C . ILE A 1 62 ? 15.644 10.451 6.916 1.00 37.34 62 ILE 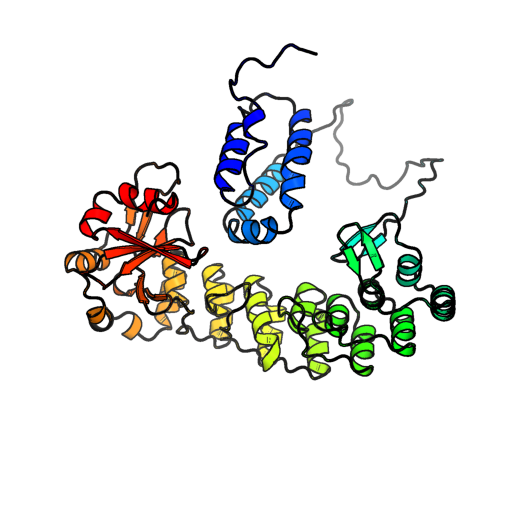A C 1
ATOM 494 O O . ILE A 1 62 ? 14.707 9.905 7.487 1.00 37.34 62 ILE A O 1
ATOM 498 N N . CYS A 1 63 ? 15.564 11.734 6.547 1.00 33.75 63 CYS A N 1
ATOM 499 C CA . CYS A 1 63 ? 14.450 12.589 6.964 1.00 33.75 63 CYS A CA 1
ATOM 500 C C . CYS A 1 63 ? 13.225 12.500 6.050 1.00 33.75 63 CYS A C 1
ATOM 502 O O . CYS A 1 63 ? 12.129 12.766 6.521 1.00 33.75 63 CYS A O 1
ATOM 504 N N . ILE A 1 64 ? 13.356 12.099 4.781 1.00 35.41 64 ILE A N 1
ATOM 505 C CA . ILE A 1 64 ? 12.189 12.000 3.882 1.00 35.41 64 ILE A CA 1
ATOM 506 C C . ILE A 1 64 ? 11.252 10.867 4.331 1.00 35.41 64 ILE A C 1
ATOM 508 O O . ILE A 1 64 ? 10.037 11.032 4.291 1.00 35.41 64 ILE A O 1
ATOM 512 N N . SER A 1 65 ? 11.802 9.764 4.842 1.00 33.78 65 SER A N 1
ATOM 513 C CA . SER A 1 65 ? 11.017 8.637 5.356 1.00 33.78 65 SER A CA 1
ATOM 514 C C . SER A 1 65 ? 10.248 8.991 6.631 1.00 33.78 65 SER A C 1
ATOM 516 O O . SER A 1 65 ? 9.100 8.595 6.762 1.00 33.78 65 SER A O 1
ATOM 518 N N . TYR A 1 66 ? 10.847 9.770 7.539 1.00 31.27 66 TYR A N 1
ATOM 519 C CA . TYR A 1 66 ? 10.207 10.181 8.797 1.00 31.27 66 TYR A CA 1
ATOM 520 C C . TYR A 1 66 ? 9.311 11.424 8.641 1.00 31.27 66 TYR A C 1
ATOM 522 O O . TYR A 1 66 ? 8.259 11.511 9.265 1.00 31.27 66 TYR A O 1
ATOM 530 N N . ALA A 1 67 ? 9.657 12.364 7.756 1.00 32.56 67 ALA A N 1
ATOM 531 C CA . ALA A 1 67 ? 8.832 13.543 7.485 1.00 32.56 67 ALA A CA 1
ATOM 532 C C . ALA A 1 67 ? 7.550 13.201 6.707 1.00 32.56 67 ALA A C 1
ATOM 534 O O . ALA A 1 67 ? 6.539 13.870 6.887 1.00 32.56 67 ALA A O 1
ATOM 535 N N . LEU A 1 68 ? 7.562 12.158 5.867 1.00 32.72 68 LEU A N 1
ATOM 536 C CA . LEU A 1 68 ? 6.354 11.692 5.174 1.00 32.72 68 LEU A CA 1
ATOM 537 C C . LEU A 1 68 ? 5.387 10.925 6.086 1.00 32.72 68 LEU A C 1
ATOM 539 O O . LEU A 1 68 ? 4.206 10.854 5.758 1.00 32.72 68 LEU A O 1
ATOM 543 N N . ILE A 1 69 ? 5.857 10.395 7.218 1.00 33.28 69 ILE A N 1
ATOM 544 C CA . ILE A 1 69 ? 5.000 9.722 8.204 1.00 33.28 69 ILE A CA 1
ATOM 545 C C . ILE A 1 69 ? 4.373 10.761 9.152 1.00 33.28 69 ILE A C 1
ATOM 547 O O . ILE A 1 69 ? 3.164 10.735 9.362 1.00 33.28 69 ILE A O 1
ATOM 551 N N . ALA A 1 70 ? 5.129 11.783 9.571 1.00 31.19 70 ALA A N 1
ATOM 552 C CA . ALA A 1 70 ? 4.649 12.817 10.498 1.00 31.19 70 ALA A CA 1
ATOM 553 C C . ALA A 1 70 ? 3.768 13.937 9.885 1.00 31.19 70 ALA A C 1
ATOM 555 O O . ALA A 1 70 ? 3.254 14.777 10.621 1.00 31.19 70 ALA A O 1
ATOM 556 N N . LEU A 1 71 ? 3.588 14.016 8.557 1.00 34.47 71 LEU A N 1
ATOM 557 C CA . LEU A 1 71 ? 2.916 15.159 7.895 1.00 34.47 71 LEU A CA 1
ATOM 558 C C . LEU A 1 71 ? 1.563 14.839 7.239 1.00 34.47 71 LEU A C 1
ATOM 560 O O . LEU A 1 71 ? 1.068 15.635 6.432 1.00 34.47 71 LEU A O 1
ATOM 564 N N . ASN A 1 72 ? 0.913 13.732 7.606 1.00 37.09 72 ASN A N 1
ATOM 565 C CA . ASN A 1 72 ? -0.377 13.349 7.011 1.00 37.09 72 ASN A CA 1
ATOM 566 C C . ASN A 1 72 ? -1.544 14.313 7.329 1.00 37.09 72 ASN A C 1
ATOM 568 O O . ASN A 1 72 ? -2.542 14.273 6.617 1.00 37.09 72 ASN A O 1
ATOM 572 N N . ASN A 1 73 ? -1.402 15.222 8.306 1.00 34.47 73 ASN A N 1
ATOM 573 C CA . ASN A 1 73 ? -2.400 16.264 8.614 1.00 34.47 73 ASN A CA 1
ATOM 574 C C . ASN A 1 73 ? -1.972 17.701 8.251 1.00 34.47 73 ASN A C 1
ATOM 576 O O . ASN A 1 73 ? -2.764 18.633 8.384 1.00 34.47 73 ASN A O 1
ATOM 580 N N . SER A 1 74 ? -0.749 17.921 7.757 1.00 39.19 74 SER A N 1
ATOM 581 C CA . SER A 1 74 ? -0.244 19.277 7.460 1.00 39.19 74 SER A CA 1
ATOM 582 C C . SER A 1 74 ? -0.106 19.577 5.969 1.00 39.19 74 SER A C 1
ATOM 584 O O . SER A 1 74 ? 0.088 20.736 5.598 1.00 39.19 74 SER A O 1
ATOM 586 N N . PHE A 1 75 ? -0.236 18.574 5.095 1.00 36.28 75 PHE A N 1
ATOM 587 C CA . PHE A 1 75 ? -0.160 18.796 3.650 1.00 36.28 75 PHE A CA 1
ATOM 588 C C . PHE A 1 75 ? -1.316 19.677 3.153 1.00 36.28 75 PHE A C 1
ATOM 590 O O . PHE A 1 75 ? -1.090 20.591 2.360 1.00 36.28 75 PHE A O 1
ATOM 597 N N . ASP A 1 76 ? -2.519 19.503 3.707 1.00 34.88 76 ASP A N 1
ATOM 598 C CA . ASP A 1 76 ? -3.664 20.357 3.388 1.00 34.88 76 ASP A CA 1
ATOM 599 C C . ASP A 1 76 ? -3.505 21.775 3.941 1.00 34.88 76 ASP A C 1
ATOM 601 O O . ASP A 1 76 ? -3.858 22.721 3.247 1.00 34.88 76 ASP A O 1
ATOM 605 N N . LEU A 1 77 ? -2.889 21.980 5.113 1.00 33.47 77 LEU A N 1
ATOM 606 C CA . LEU A 1 77 ? -2.624 23.332 5.629 1.00 33.47 77 LEU A CA 1
ATOM 607 C C . LEU A 1 77 ? -1.562 24.073 4.806 1.00 33.47 77 LEU A C 1
ATOM 609 O O . LEU A 1 77 ? -1.704 25.270 4.557 1.00 33.47 77 LEU A O 1
ATOM 613 N N . ILE A 1 78 ? -0.521 23.372 4.348 1.00 34.50 78 ILE A N 1
ATOM 614 C CA . ILE A 1 78 ? 0.551 23.946 3.524 1.00 34.50 78 ILE A CA 1
ATOM 615 C C . ILE A 1 78 ? 0.032 24.240 2.114 1.00 34.50 78 ILE A C 1
ATOM 617 O O . ILE A 1 78 ? 0.250 25.336 1.599 1.00 34.50 78 ILE A O 1
ATOM 621 N N . VAL A 1 79 ? -0.728 23.325 1.507 1.00 33.16 79 VAL A N 1
ATOM 622 C CA . VAL A 1 79 ? -1.365 23.559 0.205 1.00 33.16 79 VAL A CA 1
ATOM 623 C C . VAL A 1 79 ? -2.434 24.649 0.318 1.00 33.16 79 VAL A C 1
ATOM 625 O O . VAL A 1 79 ? -2.467 25.520 -0.542 1.00 33.16 79 VAL A O 1
ATOM 628 N N . TYR A 1 80 ? -3.237 24.705 1.385 1.00 32.38 80 TYR A N 1
ATOM 629 C CA . TYR A 1 80 ? -4.240 25.758 1.612 1.00 32.38 80 TYR A CA 1
ATOM 630 C C . TYR A 1 80 ? -3.610 27.126 1.925 1.00 32.38 80 TYR A C 1
ATOM 632 O O . TYR A 1 80 ? -4.146 28.155 1.505 1.00 32.38 80 TYR A O 1
ATOM 640 N N . ALA A 1 81 ? -2.447 27.169 2.586 1.00 32.69 81 ALA A N 1
ATOM 641 C CA . ALA A 1 81 ? -1.658 28.385 2.794 1.00 32.69 81 ALA A CA 1
ATOM 642 C C . ALA A 1 81 ? -1.005 28.874 1.490 1.00 32.69 81 ALA A C 1
ATOM 644 O O . ALA A 1 81 ? -1.081 30.064 1.184 1.00 32.69 81 ALA A O 1
ATOM 645 N N . ILE A 1 82 ? -0.457 27.967 0.674 1.00 33.28 82 ILE A N 1
ATOM 646 C CA . ILE A 1 82 ? 0.091 28.276 -0.657 1.00 33.28 82 ILE A CA 1
ATOM 647 C C . ILE A 1 82 ? -1.032 28.726 -1.607 1.00 33.28 82 ILE A C 1
ATOM 649 O O . ILE A 1 82 ? -0.891 29.723 -2.314 1.00 33.28 82 ILE A O 1
ATOM 653 N N . PHE A 1 83 ? -2.195 28.070 -1.574 1.00 29.52 83 PHE A N 1
ATOM 654 C CA . PHE A 1 83 ? -3.346 28.408 -2.412 1.00 29.52 83 PHE A CA 1
ATOM 655 C C . PHE A 1 83 ? -3.985 29.744 -1.999 1.00 29.52 83 PHE A C 1
ATOM 657 O O . PHE A 1 83 ? -4.344 30.534 -2.870 1.00 29.52 83 PHE A O 1
ATOM 664 N N . ASN A 1 84 ? -4.070 30.064 -0.698 1.00 30.48 84 ASN A N 1
ATOM 665 C CA . ASN A 1 84 ? -4.542 31.374 -0.221 1.00 30.48 84 ASN A CA 1
ATOM 666 C C . ASN A 1 84 ? -3.519 32.502 -0.412 1.00 30.48 84 ASN A C 1
ATOM 668 O O . ASN A 1 84 ? -3.928 33.639 -0.665 1.00 30.48 84 ASN A O 1
ATOM 672 N N . ALA A 1 85 ? -2.216 32.205 -0.366 1.00 32.06 85 ALA A N 1
ATOM 673 C CA . ALA A 1 85 ? -1.172 33.145 -0.768 1.00 32.06 85 ALA A CA 1
ATOM 674 C C . ALA A 1 85 ? -1.283 33.476 -2.268 1.00 32.06 85 ALA A C 1
ATOM 676 O O . ALA A 1 85 ? -1.220 34.644 -2.647 1.00 32.06 85 ALA A O 1
ATOM 677 N N . CYS A 1 86 ? -1.580 32.487 -3.119 1.00 29.61 86 CYS A N 1
ATOM 678 C CA . CYS A 1 86 ? -1.822 32.710 -4.546 1.00 29.61 86 CYS A CA 1
ATOM 679 C C . CYS A 1 86 ? -3.165 33.407 -4.846 1.00 29.61 86 CYS A C 1
ATOM 681 O O . CYS A 1 86 ? -3.246 34.179 -5.800 1.00 29.61 86 CYS A O 1
ATOM 683 N N . ARG A 1 87 ? -4.216 33.203 -4.035 1.00 27.08 87 ARG A N 1
ATOM 684 C CA . ARG A 1 87 ? -5.545 33.812 -4.257 1.00 27.08 87 ARG A CA 1
ATOM 685 C C . ARG A 1 87 ? -5.659 35.276 -3.811 1.00 27.08 87 ARG A C 1
ATOM 687 O O . ARG A 1 87 ? -6.573 35.961 -4.259 1.00 27.08 87 ARG A O 1
ATOM 694 N N . ARG A 1 88 ? -4.747 35.775 -2.963 1.00 28.28 88 ARG A N 1
ATOM 695 C CA . ARG A 1 88 ? -4.712 37.189 -2.526 1.00 28.28 88 ARG A CA 1
ATOM 696 C C . ARG A 1 88 ? -3.941 38.128 -3.461 1.00 28.28 88 ARG A C 1
ATOM 698 O O . ARG A 1 88 ? -3.981 39.337 -3.255 1.00 28.28 88 ARG A O 1
ATOM 705 N N . HIS A 1 89 ? -3.323 37.618 -4.526 1.00 31.95 89 HIS A N 1
ATOM 706 C CA . HIS A 1 89 ? -2.631 38.435 -5.526 1.00 31.95 89 HIS A CA 1
ATOM 707 C C . HIS A 1 89 ? -3.432 38.570 -6.830 1.00 31.95 89 HIS A C 1
ATOM 709 O O . HIS A 1 89 ? -2.993 38.187 -7.908 1.00 31.95 89 HIS A O 1
ATOM 715 N N . SER A 1 90 ? -4.606 39.197 -6.731 1.00 31.30 90 SER A N 1
ATOM 716 C CA . SER A 1 90 ? -5.295 39.835 -7.860 1.00 31.30 90 SER A CA 1
ATOM 717 C C . SER A 1 90 ? -5.457 41.332 -7.594 1.00 31.30 90 SER A C 1
ATOM 719 O O . SER A 1 90 ? -6.567 41.848 -7.562 1.00 31.30 90 SER A O 1
ATOM 721 N N . CYS A 1 91 ? -4.353 42.027 -7.340 1.00 29.11 91 CYS A N 1
ATOM 722 C CA . CYS A 1 91 ? -4.274 43.485 -7.311 1.00 29.11 91 CYS A CA 1
ATOM 723 C C . CYS A 1 91 ? -2.807 43.860 -7.493 1.00 29.11 91 CYS A C 1
ATOM 725 O O . CYS A 1 91 ? -2.017 43.592 -6.599 1.00 29.11 91 CYS A O 1
ATOM 727 N N . LEU A 1 92 ? -2.448 44.434 -8.642 1.00 26.03 92 LEU A N 1
ATOM 728 C CA . LEU A 1 92 ? -1.459 45.511 -8.765 1.00 26.03 92 LEU A CA 1
ATOM 729 C C . LEU A 1 92 ? -1.498 46.035 -10.207 1.00 26.03 92 LEU A C 1
ATOM 731 O O . LEU A 1 92 ? -0.861 45.538 -11.131 1.00 26.03 92 LEU A O 1
ATOM 735 N N . THR A 1 93 ? -2.326 47.058 -10.371 1.00 24.08 93 THR A N 1
ATOM 736 C CA . THR A 1 93 ? -2.335 48.021 -11.469 1.00 24.08 93 THR A CA 1
ATOM 737 C C . THR A 1 93 ? -0.974 48.711 -11.592 1.00 24.08 93 THR A C 1
ATOM 739 O O . THR A 1 93 ? -0.474 49.251 -10.606 1.00 24.08 93 THR A O 1
ATOM 742 N N . HIS A 1 94 ? -0.397 48.763 -12.795 1.00 25.06 94 HIS A N 1
ATOM 743 C CA . HIS A 1 94 ? 0.711 49.671 -13.109 1.00 25.06 94 HIS A CA 1
ATOM 744 C C . HIS A 1 94 ? 0.156 50.995 -13.646 1.00 25.06 94 HIS A C 1
ATOM 746 O O . HIS A 1 94 ? -0.662 51.024 -14.564 1.00 25.06 94 HIS A O 1
ATOM 752 N N . HIS A 1 95 ? 0.584 52.097 -13.035 1.00 25.97 95 HIS A N 1
ATOM 753 C CA . HIS A 1 95 ? 0.028 53.430 -13.224 1.00 25.97 95 HIS A CA 1
ATOM 754 C C . HIS A 1 95 ? 0.902 54.230 -14.204 1.00 25.97 95 HIS A C 1
ATOM 756 O O . HIS A 1 95 ? 1.923 54.772 -13.800 1.00 25.97 95 HIS A O 1
ATOM 762 N N . VAL A 1 96 ? 0.497 54.369 -15.474 1.00 27.95 96 VAL A N 1
ATOM 763 C CA . VAL A 1 96 ? 0.980 55.459 -16.348 1.00 27.95 96 VAL A CA 1
ATOM 764 C C . VAL A 1 96 ? -0.161 55.962 -17.244 1.00 27.95 96 VAL A C 1
ATOM 766 O O . VAL A 1 96 ? -0.640 55.257 -18.122 1.00 27.95 96 VAL A O 1
ATOM 769 N N . LYS A 1 97 ? -0.573 57.214 -16.997 1.00 32.19 97 LYS A N 1
ATOM 770 C CA . LYS A 1 97 ? -1.387 58.109 -17.849 1.00 32.19 97 LYS A CA 1
ATOM 771 C C . LYS A 1 97 ? -2.702 57.548 -18.426 1.00 32.19 97 LYS A C 1
ATOM 773 O O . LYS A 1 97 ? -2.852 57.391 -19.629 1.00 32.19 97 LYS A O 1
ATOM 778 N N . GLY A 1 98 ? -3.685 57.390 -17.536 1.00 35.47 98 GLY A N 1
ATOM 779 C CA . GLY A 1 98 ? -5.114 57.643 -17.773 1.00 35.47 98 GLY A CA 1
ATOM 780 C C . GLY A 1 98 ? -5.716 57.237 -19.124 1.00 35.47 98 GLY A C 1
ATOM 781 O O . GLY A 1 98 ? -5.877 58.090 -19.991 1.00 35.47 98 GLY A O 1
ATOM 782 N N . LYS A 1 99 ? -6.131 55.968 -19.240 1.00 25.58 99 LYS A N 1
ATOM 783 C CA . LYS A 1 99 ? -7.372 55.465 -19.879 1.00 25.58 99 LYS A CA 1
ATOM 784 C C . LYS A 1 99 ? -7.382 53.927 -19.783 1.00 25.58 99 LYS A C 1
ATOM 786 O O . LYS A 1 99 ? -6.383 53.292 -20.096 1.00 25.58 99 LYS A O 1
ATOM 791 N N . PHE A 1 100 ? -8.491 53.341 -19.326 1.00 25.28 100 PHE A N 1
ATOM 792 C CA . PHE A 1 100 ? -8.676 51.887 -19.193 1.00 25.28 100 PHE A CA 1
ATOM 793 C C . PHE A 1 100 ? -9.115 51.261 -20.527 1.00 25.28 100 PHE A C 1
ATOM 795 O O . PHE A 1 100 ? -10.113 51.700 -21.095 1.00 25.28 100 PHE A O 1
ATOM 802 N N . VAL A 1 101 ? -8.420 50.212 -20.988 1.00 27.34 101 VAL A N 1
ATOM 803 C CA . VAL A 1 101 ? -8.882 49.276 -22.036 1.00 27.34 101 VAL A CA 1
ATOM 804 C C . VAL A 1 101 ? -8.416 47.853 -21.656 1.00 27.34 101 VAL A C 1
ATOM 806 O O . VAL A 1 101 ? -7.266 47.709 -21.236 1.00 27.34 101 VAL A O 1
ATOM 809 N N . PRO A 1 102 ? -9.266 46.808 -21.746 1.00 23.23 102 PRO A N 1
ATOM 810 C CA . PRO A 1 102 ? -8.909 45.445 -21.344 1.00 23.23 102 PRO A CA 1
ATOM 811 C C . PRO A 1 102 ? -8.057 44.742 -22.412 1.00 23.23 102 PRO A C 1
ATOM 813 O O . PRO A 1 102 ? -8.449 44.683 -23.573 1.00 23.23 102 PRO A O 1
ATOM 816 N N . ILE A 1 103 ? -6.911 44.169 -22.023 1.00 26.20 103 ILE A N 1
ATOM 817 C CA . ILE A 1 103 ? -6.047 43.407 -22.939 1.00 26.20 103 ILE A CA 1
ATOM 818 C C . ILE A 1 103 ? -6.513 41.946 -22.982 1.00 26.20 103 ILE A C 1
ATOM 820 O O . ILE A 1 103 ? -5.983 41.066 -22.310 1.00 26.20 103 ILE A O 1
ATOM 824 N N . ILE A 1 104 ? -7.516 41.698 -23.817 1.00 31.03 104 ILE A N 1
ATOM 825 C CA . ILE A 1 104 ? -7.418 40.618 -24.798 1.00 31.03 104 ILE A CA 1
ATOM 826 C C . ILE A 1 104 ? -6.786 41.294 -26.022 1.00 31.03 104 ILE A C 1
ATOM 828 O O . ILE A 1 104 ? -7.190 42.399 -26.362 1.00 31.03 104 ILE A O 1
ATOM 832 N N . GLU A 1 105 ? -5.797 40.649 -26.649 1.00 32.56 105 GLU A N 1
ATOM 833 C CA . GLU A 1 105 ? -5.097 41.110 -27.867 1.00 32.56 105 GLU A CA 1
ATOM 834 C C . GLU A 1 105 ? -3.808 41.953 -27.666 1.00 32.56 105 GLU A C 1
ATOM 836 O O . GLU A 1 105 ? -3.722 43.124 -28.013 1.00 32.56 105 GLU A O 1
ATOM 841 N N . ILE A 1 106 ? -2.723 41.306 -27.211 1.00 27.34 106 ILE A N 1
ATOM 842 C CA . ILE A 1 106 ? -1.354 41.619 -27.682 1.00 27.34 106 ILE A CA 1
ATOM 843 C C . ILE A 1 106 ? -0.743 40.323 -28.230 1.00 27.34 106 ILE A C 1
ATOM 845 O O . ILE A 1 106 ? 0.149 39.696 -27.666 1.00 27.34 106 ILE A O 1
ATOM 849 N N . ARG A 1 107 ? -1.281 39.889 -29.372 1.00 32.78 107 ARG A N 1
ATOM 850 C CA . ARG A 1 107 ? -0.523 39.147 -30.381 1.00 32.78 107 ARG A CA 1
ATOM 851 C C . ARG A 1 107 ? -0.249 40.155 -31.495 1.00 32.78 107 ARG A C 1
ATOM 853 O O . ARG A 1 107 ? -1.193 40.699 -32.053 1.00 32.78 107 ARG A O 1
ATOM 860 N N . LYS A 1 108 ? 1.032 40.304 -31.846 1.00 33.28 108 LYS A N 1
ATOM 861 C CA . LYS A 1 108 ? 1.635 41.111 -32.929 1.00 33.28 108 LYS A CA 1
ATOM 862 C C . LYS A 1 108 ? 2.245 42.451 -32.491 1.00 33.28 108 LYS A C 1
ATOM 864 O O . LYS A 1 108 ? 1.575 43.326 -31.966 1.00 33.28 108 LYS A O 1
ATOM 869 N N . LYS A 1 109 ? 3.516 42.589 -32.893 1.00 31.50 109 LYS A N 1
ATOM 870 C CA . LYS A 1 109 ? 4.397 43.769 -32.893 1.00 31.50 109 LYS A CA 1
ATOM 871 C C . LYS A 1 109 ? 5.170 44.072 -31.605 1.00 31.50 109 LYS A C 1
ATOM 873 O O . LYS A 1 109 ? 5.012 45.133 -31.030 1.00 31.50 109 LYS A O 1
ATOM 878 N N . HIS A 1 110 ? 6.156 43.224 -31.309 1.00 26.92 110 HIS A N 1
ATOM 879 C CA . HIS A 1 110 ? 7.517 43.724 -31.085 1.00 26.92 110 HIS A CA 1
ATOM 880 C C . HIS A 1 110 ? 8.521 42.816 -31.800 1.00 26.92 110 HIS A C 1
ATOM 882 O O . HIS A 1 110 ? 8.778 41.685 -31.399 1.00 26.92 110 HIS A O 1
ATOM 888 N N . THR A 1 111 ? 9.054 43.321 -32.909 1.00 31.77 111 THR A N 1
ATOM 889 C CA . THR A 1 111 ? 10.297 42.857 -33.518 1.00 31.77 111 THR A CA 1
ATOM 890 C C . THR A 1 111 ? 11.438 43.248 -32.587 1.00 31.77 111 THR A C 1
ATOM 892 O O . THR A 1 111 ? 11.919 44.377 -32.642 1.00 31.77 111 THR A O 1
ATOM 895 N N . TYR A 1 112 ? 11.844 42.328 -31.713 1.00 25.61 112 TYR A N 1
ATOM 896 C CA . TYR A 1 112 ? 13.154 42.393 -31.076 1.00 25.61 112 TYR A CA 1
ATOM 897 C C . TYR A 1 112 ? 14.178 41.842 -32.065 1.00 25.61 112 TYR A C 1
ATOM 899 O O . TYR A 1 112 ? 14.320 40.638 -32.261 1.00 25.61 112 TYR A O 1
ATOM 907 N N . THR A 1 113 ? 14.850 42.760 -32.745 1.00 31.34 113 THR A N 1
ATOM 908 C CA . THR A 1 113 ? 16.064 42.492 -33.505 1.00 31.34 113 THR A CA 1
ATOM 909 C C . THR A 1 113 ? 17.220 42.273 -32.533 1.00 31.34 113 THR A C 1
ATOM 911 O O . THR A 1 113 ? 17.545 43.170 -31.762 1.00 31.34 113 THR A O 1
ATOM 914 N N . GLY A 1 114 ? 17.851 41.100 -32.616 1.00 38.88 114 GLY A N 1
ATOM 915 C CA . GLY A 1 114 ? 19.244 40.903 -32.215 1.00 38.88 114 GLY A CA 1
ATOM 916 C C . GLY A 1 114 ? 19.517 40.672 -30.731 1.00 38.88 114 GLY A C 1
ATOM 917 O O . GLY A 1 114 ? 20.160 41.499 -30.107 1.00 38.88 114 GLY A O 1
ATOM 918 N N . PHE A 1 115 ? 19.136 39.506 -30.208 1.00 27.45 115 PHE A N 1
ATOM 919 C CA . PHE A 1 115 ? 19.940 38.767 -29.227 1.00 27.45 115 PHE A CA 1
ATOM 920 C C . PHE A 1 115 ? 19.723 37.277 -29.493 1.00 27.45 115 PHE A C 1
ATOM 922 O O . PHE A 1 115 ? 18.627 36.752 -29.308 1.00 27.45 115 PHE A O 1
ATOM 929 N N . THR A 1 116 ? 20.753 36.591 -29.980 1.00 35.78 116 THR A N 1
ATOM 930 C CA . THR A 1 116 ? 20.777 35.130 -30.053 1.00 35.78 116 THR A CA 1
ATOM 931 C C . THR A 1 116 ? 20.814 34.587 -28.626 1.00 35.78 116 THR A C 1
ATOM 933 O O . THR A 1 116 ? 21.886 34.428 -28.046 1.00 35.78 116 THR A O 1
ATOM 936 N N . GLN A 1 117 ? 19.648 34.320 -28.035 1.00 36.66 117 GLN A N 1
ATOM 937 C CA . GLN A 1 117 ? 19.568 33.405 -26.902 1.00 36.66 117 GLN A CA 1
ATOM 938 C C . GLN A 1 117 ? 19.893 32.008 -27.431 1.00 36.66 117 GLN A C 1
ATOM 940 O O . GLN A 1 117 ? 19.027 31.303 -27.946 1.00 36.66 117 GLN A O 1
ATOM 945 N N . GLY A 1 118 ? 21.162 31.615 -27.327 1.00 41.12 118 GLY A N 1
ATOM 946 C CA . GLY A 1 118 ? 21.534 30.207 -27.292 1.00 41.12 118 GLY A CA 1
ATOM 947 C C . GLY A 1 118 ? 20.949 29.610 -26.018 1.00 41.12 118 GLY A C 1
ATOM 948 O O . GLY A 1 118 ? 21.612 29.577 -24.988 1.00 41.12 118 GLY A O 1
ATOM 949 N N . GLY A 1 119 ? 19.669 29.240 -26.053 1.00 43.19 119 GLY A N 1
ATOM 950 C CA . GLY A 1 119 ? 19.032 28.535 -24.951 1.00 43.19 119 GLY A CA 1
ATOM 951 C C . GLY A 1 119 ? 19.724 27.190 -24.787 1.00 43.19 119 GLY A C 1
ATOM 952 O O . GLY A 1 119 ? 19.627 26.340 -25.671 1.00 43.19 119 GLY A O 1
ATOM 953 N N . ILE A 1 120 ? 20.446 27.007 -23.683 1.00 55.25 120 ILE A N 1
ATOM 954 C CA . ILE A 1 120 ? 20.988 25.703 -23.306 1.00 55.25 120 ILE A CA 1
ATOM 955 C C . ILE A 1 120 ? 19.778 24.783 -23.115 1.00 55.25 120 ILE A C 1
ATOM 957 O O . ILE A 1 120 ? 18.949 24.992 -22.227 1.00 55.25 120 ILE A O 1
ATOM 961 N N . SER A 1 121 ? 19.621 23.810 -24.010 1.00 72.38 121 SER A N 1
ATOM 962 C CA . SER A 1 121 ? 18.564 22.809 -23.908 1.00 72.38 121 SER A CA 1
ATOM 963 C C . SER A 1 121 ? 18.871 21.904 -22.719 1.00 72.38 121 SER A C 1
ATOM 965 O O . SER A 1 121 ? 19.668 20.980 -22.845 1.00 72.38 121 SER A O 1
ATOM 967 N N . MET A 1 122 ? 18.229 22.159 -21.580 1.00 86.44 122 MET A N 1
ATOM 968 C CA . MET A 1 122 ? 18.344 21.319 -20.386 1.00 86.44 122 MET A CA 1
ATOM 969 C C . MET A 1 122 ? 17.933 19.874 -20.682 1.00 86.44 122 MET A C 1
ATOM 971 O O . MET A 1 122 ? 16.851 19.621 -21.221 1.00 86.44 122 MET A O 1
ATOM 975 N N . ILE A 1 123 ? 18.777 18.923 -20.290 1.00 92.50 123 ILE A N 1
ATOM 976 C CA . ILE A 1 123 ? 18.496 17.492 -20.382 1.00 92.50 123 ILE A CA 1
ATOM 977 C C . ILE A 1 123 ? 17.614 17.105 -19.204 1.00 92.50 123 ILE A C 1
ATOM 979 O O . ILE A 1 123 ? 17.914 17.434 -18.058 1.00 92.50 123 ILE A O 1
ATOM 983 N N . VAL A 1 124 ? 16.511 16.412 -19.482 1.00 91.69 124 VAL A N 1
ATOM 984 C CA . VAL A 1 124 ? 15.551 16.000 -18.457 1.00 91.69 124 VAL A CA 1
ATOM 985 C C . VAL A 1 124 ? 15.423 14.486 -18.478 1.00 91.69 124 VAL A C 1
ATOM 987 O O . VAL A 1 124 ? 14.946 13.911 -19.454 1.00 91.69 124 VAL A O 1
ATOM 990 N N . LEU A 1 125 ? 15.815 13.855 -17.374 1.00 92.75 125 LEU A N 1
ATOM 991 C CA . LEU A 1 125 ? 15.639 12.427 -17.137 1.00 92.75 125 LEU A CA 1
ATOM 992 C C . LEU A 1 125 ? 14.522 12.252 -16.103 1.00 92.75 125 LEU A C 1
ATOM 994 O O . LEU A 1 125 ? 14.641 12.714 -14.964 1.00 92.75 125 LEU A O 1
ATOM 998 N N . LYS A 1 126 ? 13.406 11.637 -16.513 1.00 89.50 126 LYS A N 1
ATOM 999 C CA . LYS A 1 126 ? 12.203 11.502 -15.673 1.00 89.50 126 LYS A CA 1
ATOM 1000 C C . LYS A 1 126 ? 12.535 10.756 -14.374 1.00 89.50 126 LYS A C 1
ATOM 1002 O O . LYS A 1 126 ? 13.190 9.724 -14.416 1.00 89.50 126 LYS A O 1
ATOM 1007 N N . ASP A 1 127 ? 12.072 11.295 -13.245 1.00 88.06 127 ASP A N 1
ATOM 1008 C CA . ASP A 1 127 ? 12.334 10.831 -11.868 1.00 88.06 127 ASP A CA 1
ATOM 1009 C C . ASP A 1 127 ? 13.821 10.787 -11.444 1.00 88.06 127 ASP A C 1
ATOM 1011 O O . ASP A 1 127 ? 14.124 10.308 -10.355 1.00 88.06 127 ASP A O 1
ATOM 1015 N N . ILE A 1 128 ? 14.744 11.298 -12.270 1.00 91.88 128 ILE A N 1
ATOM 1016 C CA . ILE A 1 128 ? 16.184 11.342 -11.974 1.00 91.88 128 ILE A CA 1
ATOM 1017 C C . ILE A 1 128 ? 16.657 12.781 -11.762 1.00 91.88 128 ILE A C 1
ATOM 1019 O O . ILE A 1 128 ? 17.301 13.076 -10.760 1.00 91.88 128 ILE A O 1
ATOM 1023 N N . GLY A 1 129 ? 16.342 13.697 -12.685 1.00 91.06 129 GLY A N 1
ATOM 1024 C CA . GLY A 1 129 ? 16.747 15.094 -12.544 1.00 91.06 129 GLY A CA 1
ATOM 1025 C C . GLY A 1 129 ? 16.859 15.870 -13.851 1.00 91.06 129 GLY A C 1
ATOM 1026 O O . GLY A 1 129 ? 16.502 15.394 -14.933 1.00 91.06 129 GLY A O 1
ATOM 1027 N N . LYS A 1 130 ? 17.357 17.101 -13.720 1.00 93.25 130 LYS A N 1
ATOM 1028 C CA . LYS A 1 130 ? 17.695 17.988 -14.835 1.00 93.25 130 LYS A CA 1
ATOM 1029 C C . LYS A 1 130 ? 19.199 18.216 -14.847 1.00 93.25 130 LYS A C 1
ATOM 1031 O O . LYS A 1 130 ? 19.775 18.486 -13.797 1.00 93.25 130 LYS A O 1
ATOM 1036 N N . PHE A 1 131 ? 19.795 18.146 -16.026 1.00 92.06 131 PHE A N 1
ATOM 1037 C CA . PHE A 1 131 ? 21.236 18.211 -16.214 1.00 92.06 131 PHE A CA 1
ATOM 1038 C C . PHE A 1 131 ? 21.559 19.207 -17.326 1.00 92.06 131 PHE A C 1
ATOM 1040 O O . PHE A 1 131 ? 20.872 19.246 -18.348 1.00 92.06 131 PHE A O 1
ATOM 1047 N N . GLU A 1 132 ? 22.588 20.023 -17.116 1.00 91.00 132 GLU A N 1
ATOM 1048 C CA . GLU A 1 132 ? 23.143 20.877 -18.174 1.00 91.00 132 GLU A CA 1
ATOM 1049 C C . GLU A 1 132 ? 23.955 20.033 -19.162 1.00 91.00 132 GLU A C 1
ATOM 1051 O O . GLU A 1 132 ? 23.818 20.170 -20.376 1.00 91.00 132 GLU A O 1
ATOM 1056 N N . GLU A 1 133 ? 24.728 19.091 -18.625 1.00 91.12 133 GLU A N 1
ATOM 1057 C CA . GLU A 1 133 ? 25.542 18.142 -19.367 1.00 91.12 133 GLU A CA 1
ATOM 1058 C C . GLU A 1 133 ? 25.467 16.763 -18.700 1.00 91.12 133 GLU A C 1
ATOM 1060 O O . GLU A 1 133 ? 25.234 16.644 -17.495 1.00 91.12 133 GLU A O 1
ATOM 1065 N N . LEU A 1 134 ? 25.633 15.714 -19.501 1.00 94.62 134 LEU A N 1
ATOM 1066 C CA . LEU A 1 134 ? 25.776 14.340 -19.031 1.00 94.62 134 LEU A CA 1
ATOM 1067 C C . LEU A 1 134 ? 27.196 13.862 -19.350 1.00 94.62 134 LEU A C 1
ATOM 1069 O O . LEU A 1 134 ? 27.755 14.319 -20.350 1.00 94.62 134 LEU A O 1
ATOM 1073 N N . PRO A 1 135 ? 27.744 12.897 -18.587 1.00 96.38 135 PRO A N 1
ATOM 1074 C CA . PRO A 1 135 ? 28.957 12.190 -18.985 1.00 96.38 135 PRO A CA 1
ATOM 1075 C C . PRO A 1 135 ? 28.871 11.706 -20.436 1.00 96.38 135 PRO A C 1
ATOM 1077 O O . PRO A 1 135 ? 27.789 11.355 -20.906 1.00 96.38 135 PRO A O 1
ATOM 1080 N N . GLU A 1 136 ? 30.003 11.654 -21.135 1.00 96.75 136 GLU A N 1
ATOM 1081 C CA . GLU A 1 136 ? 30.067 11.404 -22.583 1.00 96.75 136 GLU A CA 1
ATOM 1082 C C . GLU A 1 136 ? 29.246 10.181 -23.032 1.00 96.75 136 GLU A C 1
ATOM 1084 O O . GLU A 1 136 ? 28.350 10.303 -23.872 1.00 96.75 136 GLU A O 1
ATOM 1089 N N . ILE A 1 137 ? 29.453 9.028 -22.390 1.00 97.88 137 ILE A N 1
ATOM 1090 C CA . ILE A 1 137 ? 28.688 7.802 -22.664 1.00 97.88 137 ILE A CA 1
ATOM 1091 C C . ILE A 1 137 ? 27.187 7.997 -22.406 1.00 97.88 137 ILE A C 1
ATOM 1093 O O . ILE A 1 137 ? 26.358 7.634 -23.243 1.00 97.88 137 ILE A O 1
ATOM 1097 N N . ALA A 1 138 ? 26.807 8.630 -21.291 1.00 97.62 138 ALA A N 1
ATOM 1098 C CA . ALA A 1 138 ? 25.403 8.929 -21.001 1.00 97.62 138 ALA A CA 1
ATOM 1099 C C . ALA A 1 138 ? 24.788 9.875 -22.042 1.00 97.62 138 ALA A C 1
ATOM 1101 O O . ALA A 1 138 ? 23.623 9.717 -22.406 1.00 97.62 138 ALA A O 1
ATOM 1102 N N . MET A 1 139 ? 25.558 10.829 -22.568 1.00 97.25 139 MET A N 1
ATOM 1103 C CA . MET A 1 139 ? 25.120 11.711 -23.645 1.00 97.25 139 MET A CA 1
ATOM 1104 C C . MET A 1 139 ? 24.900 10.937 -24.952 1.00 97.25 139 MET A C 1
ATOM 1106 O O . MET A 1 139 ? 23.918 11.195 -25.654 1.00 97.25 139 MET A O 1
ATOM 1110 N N . HIS A 1 140 ? 25.772 9.982 -25.285 1.00 98.31 140 HIS A N 1
ATOM 1111 C CA . HIS A 1 140 ? 25.589 9.109 -26.446 1.00 98.31 140 HIS A CA 1
ATOM 1112 C C . HIS A 1 140 ? 24.335 8.244 -26.318 1.00 98.31 140 HIS A C 1
ATOM 1114 O O . HIS A 1 140 ? 23.543 8.199 -27.261 1.00 98.31 140 HIS A O 1
ATOM 1120 N N . ILE A 1 141 ? 24.088 7.660 -25.141 1.00 98.44 141 ILE A N 1
ATOM 1121 C CA . ILE A 1 141 ? 22.844 6.934 -24.846 1.00 98.44 141 ILE A CA 1
ATOM 1122 C C . ILE A 1 141 ? 21.645 7.872 -24.989 1.00 98.44 141 ILE A C 1
ATOM 1124 O O . ILE A 1 141 ? 20.733 7.589 -25.761 1.00 98.44 141 ILE A O 1
ATOM 1128 N N . TYR A 1 142 ? 21.662 9.025 -24.317 1.00 97.06 142 TYR A N 1
ATOM 1129 C CA . TYR A 1 142 ? 20.558 9.986 -24.318 1.00 97.06 142 TYR A CA 1
ATOM 1130 C C . TYR A 1 142 ? 20.214 10.505 -25.720 1.00 97.06 142 TYR A C 1
ATOM 1132 O O . TYR A 1 142 ? 19.037 10.715 -26.025 1.00 97.06 142 TYR A O 1
ATOM 1140 N N . LYS A 1 143 ? 21.211 10.700 -26.593 1.00 96.31 143 LYS A N 1
ATOM 1141 C CA . LYS A 1 143 ? 21.017 11.135 -27.988 1.00 96.31 143 LYS A CA 1
ATOM 1142 C C . LYS A 1 143 ? 20.727 9.986 -28.959 1.00 96.31 143 LYS A C 1
ATOM 1144 O O . LYS A 1 143 ? 20.245 10.263 -30.053 1.00 96.31 143 LYS A O 1
ATOM 1149 N N . GLY A 1 144 ? 20.980 8.735 -28.576 1.00 97.56 144 GLY A N 1
ATOM 1150 C CA . GLY A 1 144 ? 20.877 7.582 -29.473 1.00 97.56 144 GLY A CA 1
ATOM 1151 C C . GLY A 1 144 ? 22.025 7.494 -30.484 1.00 97.56 144 GLY A C 1
ATOM 1152 O O . GLY A 1 144 ? 21.803 7.127 -31.633 1.00 97.56 144 GLY A O 1
ATOM 1153 N N . ASN A 1 145 ? 23.244 7.876 -30.093 1.00 98.12 145 ASN A N 1
ATOM 1154 C CA . ASN A 1 145 ? 24.413 7.870 -30.976 1.00 98.12 145 ASN A CA 1
ATOM 1155 C C . ASN A 1 145 ? 25.009 6.456 -31.107 1.00 98.12 145 ASN A C 1
ATOM 1157 O O . ASN A 1 145 ? 26.008 6.137 -30.466 1.00 98.12 145 ASN A O 1
ATOM 1161 N N . ILE A 1 146 ? 24.380 5.613 -31.929 1.00 98.50 146 ILE A N 1
ATOM 1162 C CA . ILE A 1 146 ? 24.774 4.207 -32.120 1.00 98.50 146 ILE A CA 1
ATOM 1163 C C . ILE A 1 146 ? 26.240 4.041 -32.558 1.00 98.50 146 ILE A C 1
ATOM 1165 O O . ILE A 1 146 ? 26.919 3.236 -31.924 1.00 98.50 146 ILE A O 1
ATOM 1169 N N . PRO A 1 147 ? 26.775 4.798 -33.542 1.00 98.50 147 PRO A N 1
ATOM 1170 C CA . PRO A 1 147 ? 28.177 4.652 -33.940 1.00 98.50 147 PRO A CA 1
ATOM 1171 C C . PRO A 1 147 ? 29.166 4.863 -32.788 1.00 98.50 147 PRO A C 1
ATOM 1173 O O . PRO A 1 147 ? 30.063 4.049 -32.598 1.00 98.50 147 PRO A O 1
ATOM 1176 N N . ALA A 1 148 ? 28.969 5.907 -31.976 1.00 98.44 148 ALA A N 1
ATOM 1177 C CA . ALA A 1 148 ? 29.857 6.180 -30.845 1.00 98.44 148 ALA A CA 1
ATOM 1178 C C . ALA A 1 148 ? 29.741 5.120 -29.740 1.00 98.44 148 ALA A C 1
ATOM 1180 O O . ALA A 1 148 ? 30.731 4.768 -29.109 1.00 98.44 148 ALA A O 1
ATOM 1181 N N . LEU A 1 149 ? 28.541 4.576 -29.517 1.00 98.62 149 LEU A N 1
ATOM 1182 C CA . LEU A 1 149 ? 28.349 3.493 -28.551 1.00 98.62 149 LEU A CA 1
ATOM 1183 C C . LEU A 1 149 ? 29.004 2.190 -29.023 1.00 98.62 149 LEU A C 1
ATOM 1185 O O . LEU A 1 149 ? 29.612 1.496 -28.218 1.00 98.62 149 LEU A O 1
ATOM 1189 N N . GLN A 1 150 ? 28.936 1.874 -30.317 1.00 98.38 150 GLN A N 1
ATOM 1190 C CA . GLN A 1 150 ? 29.637 0.722 -30.895 1.00 98.38 150 GLN A CA 1
ATOM 1191 C C . GLN A 1 150 ? 31.160 0.870 -30.799 1.00 98.38 150 GLN A C 1
ATOM 1193 O O . GLN A 1 150 ? 31.855 -0.093 -30.467 1.00 98.38 150 GLN A O 1
ATOM 1198 N N . GLU A 1 151 ? 31.682 2.073 -31.049 1.00 98.25 151 GLU A N 1
ATOM 1199 C CA . GLU A 1 151 ? 33.101 2.380 -30.861 1.00 98.25 151 GLU A CA 1
ATOM 1200 C C . GLU A 1 151 ? 33.513 2.222 -29.392 1.00 98.25 151 GLU A C 1
ATOM 1202 O O . GLU A 1 151 ? 34.500 1.545 -29.112 1.00 98.25 151 GLU A O 1
ATOM 1207 N N . ALA A 1 152 ? 32.718 2.746 -28.452 1.00 98.25 152 ALA A N 1
ATOM 1208 C CA . ALA A 1 152 ? 32.965 2.597 -27.021 1.00 98.25 152 ALA A CA 1
ATOM 1209 C C . ALA A 1 152 ? 32.979 1.123 -26.583 1.00 98.25 152 ALA A C 1
ATOM 1211 O O . ALA A 1 152 ? 33.897 0.706 -25.878 1.00 98.25 152 ALA A O 1
ATOM 1212 N N . ILE A 1 153 ? 32.015 0.313 -27.040 1.00 97.88 153 ILE A N 1
ATOM 1213 C CA . ILE A 1 153 ? 31.982 -1.134 -26.768 1.00 97.88 153 ILE A CA 1
ATOM 1214 C C . ILE A 1 153 ? 33.236 -1.815 -27.334 1.00 97.88 153 ILE A C 1
ATOM 1216 O O . ILE A 1 153 ? 33.883 -2.597 -26.642 1.00 97.88 153 ILE A O 1
ATOM 1220 N N . THR A 1 154 ? 33.634 -1.480 -28.567 1.00 97.62 154 THR A N 1
ATOM 1221 C CA . THR A 1 154 ? 34.850 -2.027 -29.199 1.00 97.62 154 THR A CA 1
ATOM 1222 C C . THR A 1 154 ? 36.118 -1.624 -28.440 1.00 97.62 154 THR A C 1
ATOM 1224 O O . THR A 1 154 ? 37.065 -2.404 -28.354 1.00 97.62 154 THR A O 1
ATOM 1227 N N . ALA A 1 155 ? 36.130 -0.424 -27.854 1.00 97.88 155 ALA A N 1
ATOM 1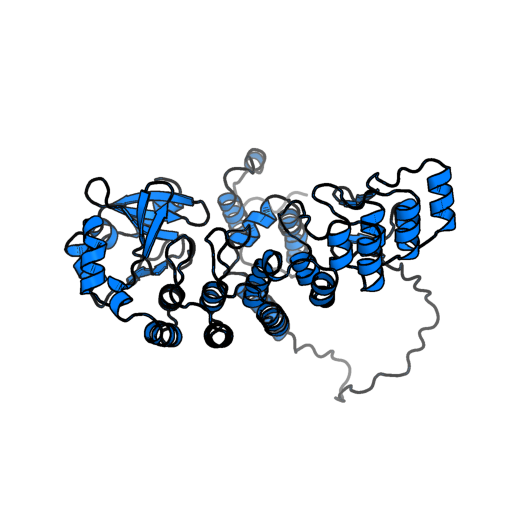228 C CA . ALA A 1 155 ? 37.204 0.077 -27.002 1.00 97.88 155 ALA A CA 1
ATOM 1229 C C . ALA A 1 155 ? 37.205 -0.529 -25.582 1.00 97.88 155 ALA A C 1
ATOM 1231 O O . ALA A 1 155 ? 38.091 -0.207 -24.791 1.00 97.88 155 ALA A O 1
ATOM 1232 N N . GLY A 1 156 ? 36.256 -1.416 -25.260 1.00 97.06 156 GLY A N 1
ATOM 1233 C CA . GLY A 1 156 ? 36.185 -2.124 -23.982 1.00 97.06 156 GLY A CA 1
ATOM 1234 C C . GLY A 1 156 ? 35.345 -1.429 -22.910 1.00 97.06 156 GLY A C 1
ATOM 1235 O O . GLY A 1 156 ? 35.571 -1.672 -21.727 1.00 97.06 156 GLY A O 1
ATOM 1236 N N . TRP A 1 157 ? 34.401 -0.560 -23.287 1.00 97.75 157 TRP A N 1
ATOM 1237 C CA . TRP A 1 157 ? 33.409 -0.031 -22.348 1.00 97.75 157 TRP A CA 1
ATOM 1238 C C . TRP A 1 157 ? 32.538 -1.163 -21.781 1.00 97.75 157 TRP A C 1
ATOM 1240 O O . TRP A 1 157 ? 31.911 -1.906 -22.538 1.00 97.75 157 TRP A O 1
ATOM 1250 N N . ASP A 1 158 ? 32.484 -1.265 -20.451 1.00 97.69 158 ASP A N 1
ATOM 1251 C CA . ASP A 1 158 ? 31.592 -2.187 -19.751 1.00 97.69 158 ASP A CA 1
ATOM 1252 C C . ASP A 1 158 ? 30.154 -1.639 -19.729 1.00 97.69 158 ASP A C 1
ATOM 1254 O O . ASP A 1 158 ? 29.866 -0.590 -19.147 1.00 97.69 158 ASP A O 1
ATOM 1258 N N . ILE A 1 159 ? 29.246 -2.360 -20.388 1.00 97.94 159 ILE A N 1
ATOM 1259 C CA . ILE A 1 159 ? 27.831 -1.997 -20.525 1.00 97.94 159 ILE A CA 1
ATOM 1260 C C . ILE A 1 159 ? 27.006 -2.248 -19.253 1.00 97.94 159 ILE A C 1
ATOM 1262 O O . ILE A 1 159 ? 25.861 -1.794 -19.180 1.00 97.94 159 ILE A O 1
ATOM 1266 N N . GLU A 1 160 ? 27.558 -2.962 -18.270 1.00 97.81 160 GLU A N 1
ATOM 1267 C CA . GLU A 1 160 ? 26.938 -3.182 -16.959 1.00 97.81 160 GLU A CA 1
ATOM 1268 C C . GLU A 1 160 ? 27.314 -2.084 -15.958 1.00 97.81 160 GLU A C 1
ATOM 1270 O O . GLU A 1 160 ? 26.557 -1.800 -15.023 1.00 97.81 160 GLU A O 1
ATOM 1275 N N . ASP A 1 161 ? 28.461 -1.433 -16.166 1.00 96.56 161 ASP A N 1
ATOM 1276 C CA . ASP A 1 161 ? 28.977 -0.431 -15.244 1.00 96.56 161 ASP A CA 1
ATOM 1277 C C . ASP A 1 161 ? 28.080 0.810 -15.188 1.00 96.56 161 ASP A C 1
ATOM 1279 O O . ASP A 1 161 ? 27.734 1.452 -16.186 1.00 96.56 161 ASP A O 1
ATOM 1283 N N . GLY A 1 162 ? 27.711 1.173 -13.961 1.00 96.38 162 GLY A N 1
ATOM 1284 C CA . GLY A 1 162 ? 26.852 2.314 -13.696 1.00 96.38 162 GLY A CA 1
ATOM 1285 C C . GLY A 1 162 ? 27.506 3.643 -14.080 1.00 96.38 162 GLY A C 1
ATOM 1286 O O . GLY A 1 162 ? 28.629 3.951 -13.687 1.00 96.38 162 GLY A O 1
ATOM 1287 N N . ILE A 1 163 ? 26.754 4.493 -14.775 1.00 97.38 163 ILE A N 1
ATOM 1288 C CA . ILE A 1 163 ? 27.183 5.833 -15.167 1.00 97.38 163 ILE A CA 1
ATOM 1289 C C . ILE A 1 163 ? 26.838 6.822 -14.054 1.00 97.38 163 ILE A C 1
ATOM 1291 O O . ILE A 1 163 ? 25.666 7.036 -13.726 1.00 97.38 163 ILE A O 1
ATOM 1295 N N . VAL A 1 164 ? 27.864 7.451 -13.484 1.00 97.00 164 VAL A N 1
ATOM 1296 C CA . VAL A 1 164 ? 27.724 8.476 -12.442 1.00 97.00 164 VAL A CA 1
ATOM 1297 C C . VAL A 1 164 ? 27.238 9.782 -13.073 1.00 97.00 164 VAL A C 1
ATOM 1299 O O . VAL A 1 164 ? 27.990 10.466 -13.760 1.00 97.00 164 VAL A O 1
ATOM 1302 N N . LEU A 1 165 ? 25.978 10.143 -12.835 1.00 94.44 165 LEU A N 1
ATOM 1303 C CA . LEU A 1 165 ? 25.383 11.399 -13.308 1.00 94.44 165 LEU A CA 1
ATOM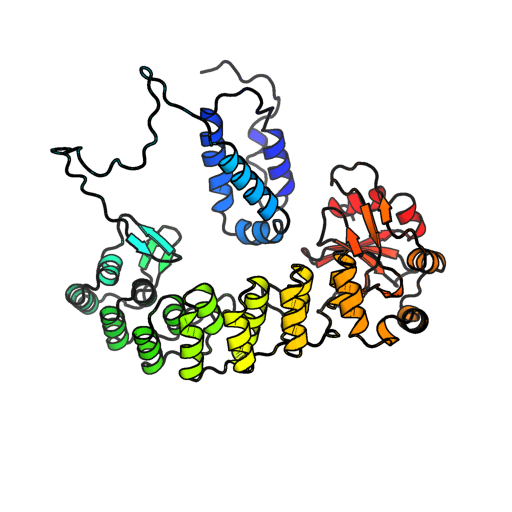 1304 C C . LEU A 1 165 ? 25.570 12.547 -12.311 1.00 94.44 165 LEU A C 1
ATOM 1306 O O . LEU A 1 165 ? 25.547 13.716 -12.685 1.00 94.44 165 LEU A O 1
ATOM 1310 N N . SER A 1 166 ? 25.697 12.222 -11.024 1.00 91.25 166 SER A N 1
ATOM 1311 C CA . SER A 1 166 ? 25.913 13.188 -9.947 1.00 91.25 166 SER A CA 1
ATOM 1312 C C . SER A 1 166 ? 26.554 12.506 -8.737 1.00 91.25 166 SER A C 1
ATOM 1314 O O . SER A 1 166 ? 26.665 11.283 -8.694 1.00 91.25 166 SER A O 1
ATOM 1316 N N . LYS A 1 167 ? 26.892 13.282 -7.698 1.00 90.50 167 LYS A N 1
ATOM 1317 C CA . LYS A 1 167 ? 27.395 12.760 -6.412 1.00 90.50 167 LYS A CA 1
ATOM 1318 C C . LYS A 1 167 ? 26.504 11.667 -5.795 1.00 90.50 167 LYS A C 1
ATOM 1320 O O . LYS A 1 167 ? 27.006 10.839 -5.043 1.00 90.50 167 LYS A O 1
ATOM 1325 N N . TYR A 1 168 ? 25.203 11.684 -6.080 1.00 89.56 168 TYR A N 1
ATOM 1326 C CA . TYR A 1 168 ? 24.212 10.795 -5.465 1.00 89.56 168 TYR A CA 1
ATOM 1327 C C . TYR A 1 168 ? 23.454 9.941 -6.487 1.00 89.56 168 TYR A C 1
ATOM 1329 O O . TYR A 1 168 ? 22.493 9.265 -6.127 1.00 89.56 168 TYR A O 1
ATOM 1337 N N . THR A 1 169 ? 23.835 9.995 -7.765 1.00 92.50 169 THR A N 1
ATOM 1338 C CA . THR A 1 169 ? 23.076 9.360 -8.844 1.00 92.50 169 THR A CA 1
ATOM 1339 C C . THR A 1 169 ? 24.007 8.576 -9.745 1.00 92.50 169 THR A C 1
ATOM 1341 O O . THR A 1 169 ? 24.781 9.161 -10.500 1.00 92.50 169 THR A O 1
ATOM 1344 N N . THR A 1 170 ? 23.846 7.260 -9.714 1.00 95.50 170 THR A N 1
ATOM 1345 C CA . THR A 1 170 ? 24.442 6.330 -10.670 1.00 95.50 170 THR A CA 1
ATOM 1346 C C . THR A 1 170 ? 23.310 5.564 -11.336 1.00 95.50 170 THR A C 1
ATOM 1348 O O . THR A 1 170 ? 22.395 5.104 -10.653 1.00 95.50 170 THR A O 1
ATOM 1351 N N . VAL A 1 171 ? 23.344 5.458 -12.661 1.00 95.50 171 VAL A N 1
ATOM 1352 C CA . VAL A 1 171 ? 22.322 4.760 -13.452 1.00 95.50 171 VAL A CA 1
ATOM 1353 C C . VAL A 1 171 ? 22.991 3.748 -14.371 1.00 95.50 171 VAL A C 1
ATOM 1355 O O . VAL A 1 171 ? 24.044 4.047 -14.930 1.00 95.50 171 VAL A O 1
ATOM 1358 N N . SER A 1 172 ? 22.409 2.562 -14.546 1.00 97.00 172 SER A N 1
ATOM 1359 C CA . SER A 1 172 ? 22.936 1.624 -15.541 1.00 97.00 172 SER A CA 1
ATOM 1360 C C . SER A 1 172 ? 22.740 2.182 -16.962 1.00 97.00 172 SER A C 1
ATOM 1362 O O . SER A 1 172 ? 21.798 2.953 -17.206 1.00 97.00 172 SER A O 1
ATOM 1364 N N . PRO A 1 173 ? 23.586 1.790 -17.928 1.00 98.38 173 PRO A N 1
ATOM 1365 C CA . PRO A 1 173 ? 23.416 2.178 -19.327 1.00 98.38 173 PRO A CA 1
ATOM 1366 C C . PRO A 1 173 ? 22.031 1.810 -19.878 1.00 98.38 173 PRO A C 1
ATOM 1368 O O . PRO A 1 173 ? 21.390 2.620 -20.557 1.00 98.38 173 PRO A O 1
ATOM 1371 N N . LEU A 1 174 ? 21.528 0.624 -19.518 1.00 98.62 174 LEU A N 1
ATOM 1372 C CA . LEU A 1 174 ? 20.202 0.156 -19.915 1.00 98.62 174 LEU A CA 1
ATOM 1373 C C . LEU A 1 174 ? 19.072 0.994 -19.301 1.00 98.62 174 LEU A C 1
ATOM 1375 O O . LEU A 1 174 ? 18.163 1.402 -20.024 1.00 98.62 174 LEU A O 1
ATOM 1379 N N . ASP A 1 175 ? 19.132 1.312 -18.004 1.00 97.88 175 ASP A N 1
ATOM 1380 C CA . ASP A 1 175 ? 18.118 2.147 -17.349 1.00 97.88 175 ASP A CA 1
ATOM 1381 C C . ASP A 1 175 ? 18.051 3.530 -18.002 1.00 97.88 175 ASP A C 1
ATOM 1383 O O . ASP A 1 175 ? 16.960 4.038 -18.269 1.00 97.88 175 ASP A O 1
ATOM 1387 N N . LEU A 1 176 ? 19.204 4.125 -18.331 1.00 98.25 176 LEU A N 1
ATOM 1388 C CA . LEU A 1 176 ? 19.254 5.410 -19.023 1.00 98.25 176 LEU A CA 1
ATOM 1389 C C . LEU A 1 176 ? 18.632 5.332 -20.425 1.00 98.25 176 LEU A C 1
ATOM 1391 O O . LEU A 1 176 ? 17.892 6.242 -20.815 1.00 98.25 176 LEU A O 1
ATOM 1395 N N . ALA A 1 177 ? 18.885 4.250 -21.167 1.00 98.44 177 ALA A N 1
ATOM 1396 C CA . ALA A 1 177 ? 18.282 4.015 -22.476 1.00 98.44 177 ALA A CA 1
ATOM 1397 C C . ALA A 1 177 ? 16.752 3.850 -22.383 1.00 98.44 177 ALA A C 1
ATOM 1399 O O . ALA A 1 177 ? 16.022 4.432 -23.192 1.00 98.44 177 ALA A O 1
ATOM 1400 N N . LEU A 1 178 ? 16.257 3.130 -21.368 1.00 98.38 178 LEU A N 1
ATOM 1401 C CA . LEU A 1 178 ? 14.826 2.930 -21.109 1.00 98.38 178 LEU A CA 1
ATOM 1402 C C . LEU A 1 178 ? 14.129 4.226 -20.666 1.00 98.38 178 LEU A C 1
ATOM 1404 O O . LEU A 1 178 ? 13.080 4.572 -21.212 1.00 98.38 178 LEU A O 1
ATOM 1408 N N . ILE A 1 179 ? 14.726 4.983 -19.738 1.00 97.06 179 ILE A N 1
ATOM 1409 C CA . ILE A 1 179 ? 14.217 6.287 -19.269 1.00 97.06 179 ILE A CA 1
ATOM 1410 C C . ILE A 1 179 ? 14.150 7.286 -20.428 1.00 97.06 179 ILE A C 1
ATOM 1412 O O . ILE A 1 179 ? 13.180 8.036 -20.554 1.00 97.06 179 ILE A O 1
ATOM 1416 N N . SER A 1 180 ? 15.159 7.260 -21.301 1.00 96.25 180 SER A N 1
ATOM 1417 C CA . SER A 1 180 ? 15.262 8.137 -22.473 1.00 96.25 180 SER A CA 1
ATOM 1418 C C . SER A 1 180 ? 14.489 7.617 -23.694 1.00 96.25 180 SER A C 1
ATOM 1420 O O . SER A 1 180 ? 14.493 8.270 -24.738 1.00 96.25 180 SER A O 1
ATOM 1422 N N . GLN A 1 181 ? 13.830 6.457 -23.584 1.00 96.75 181 GLN A N 1
ATOM 1423 C CA . GLN A 1 181 ? 13.061 5.798 -24.647 1.00 96.75 181 GLN A CA 1
ATOM 1424 C C . GLN A 1 181 ? 13.850 5.607 -25.956 1.00 96.75 181 GLN A C 1
ATOM 1426 O O . GLN A 1 181 ? 13.340 5.834 -27.057 1.00 96.75 181 GLN A O 1
ATOM 1431 N N . ARG A 1 182 ? 15.117 5.199 -25.848 1.00 97.94 182 ARG A N 1
ATOM 1432 C CA . ARG A 1 182 ? 16.015 4.994 -26.992 1.00 97.94 182 ARG A CA 1
ATOM 1433 C C . ARG A 1 182 ? 16.039 3.529 -27.403 1.00 97.94 182 ARG A C 1
ATOM 1435 O O . ARG A 1 182 ? 16.957 2.801 -27.047 1.00 97.94 182 ARG A O 1
ATOM 1442 N N . MET A 1 183 ? 15.031 3.118 -28.174 1.00 98.38 183 MET A N 1
ATOM 1443 C CA . MET A 1 183 ? 14.874 1.739 -28.656 1.00 98.38 183 MET A CA 1
ATOM 1444 C C . MET A 1 183 ? 16.146 1.187 -29.317 1.00 98.38 183 MET A C 1
ATOM 1446 O O . MET A 1 183 ? 16.558 0.078 -29.002 1.00 98.38 183 MET A O 1
ATOM 1450 N N . ASP A 1 184 ? 16.798 1.956 -30.189 1.00 98.56 184 ASP A N 1
ATOM 1451 C CA . ASP A 1 184 ? 17.987 1.473 -30.906 1.00 98.56 184 ASP A CA 1
ATOM 1452 C C . ASP A 1 184 ? 19.174 1.231 -29.963 1.00 98.56 184 ASP A C 1
ATOM 1454 O O . ASP A 1 184 ? 19.933 0.286 -30.151 1.00 98.56 184 ASP A O 1
ATOM 1458 N N . VAL A 1 185 ? 19.296 2.032 -28.898 1.00 98.81 185 VAL A N 1
ATOM 1459 C CA . VAL A 1 185 ? 20.313 1.818 -27.858 1.00 98.81 185 VAL A CA 1
ATOM 1460 C C . VAL A 1 185 ? 19.958 0.605 -27.005 1.00 98.81 185 VAL A C 1
ATOM 1462 O O . VAL A 1 185 ? 20.829 -0.200 -26.705 1.00 98.81 185 VAL A O 1
ATOM 1465 N N . VAL A 1 186 ? 18.680 0.431 -26.652 1.00 98.81 186 VAL A N 1
ATOM 1466 C CA . VAL A 1 186 ? 18.208 -0.768 -25.941 1.00 98.81 186 VAL A CA 1
ATOM 1467 C C . VAL A 1 186 ? 18.537 -2.033 -26.741 1.00 98.81 186 VAL A C 1
ATOM 1469 O O . VAL A 1 186 ? 19.058 -2.987 -26.171 1.00 98.81 186 VAL A O 1
ATOM 1472 N N . LYS A 1 187 ? 18.293 -2.034 -28.058 1.00 98.81 187 LYS A N 1
ATOM 1473 C CA . LYS A 1 187 ? 18.652 -3.152 -28.943 1.00 98.81 187 LYS A CA 1
ATOM 1474 C C . LYS A 1 187 ? 20.150 -3.417 -28.942 1.00 98.81 187 LYS A C 1
ATOM 1476 O O . LYS A 1 187 ? 20.542 -4.547 -28.680 1.00 98.81 187 LYS A O 1
ATOM 1481 N N . LEU A 1 188 ? 20.959 -2.374 -29.136 1.00 98.81 188 LEU A N 1
ATOM 1482 C CA . LEU A 1 188 ? 22.416 -2.483 -29.121 1.00 98.81 188 LEU A CA 1
ATOM 1483 C C . LEU A 1 188 ? 22.929 -3.119 -27.820 1.00 98.81 188 LEU A C 1
ATOM 1485 O O . LEU A 1 188 ? 23.748 -4.029 -27.871 1.00 98.81 188 LEU A O 1
ATOM 1489 N N . LEU A 1 189 ? 22.445 -2.664 -26.661 1.00 98.81 189 LEU A N 1
ATOM 1490 C CA . LEU A 1 189 ? 22.875 -3.196 -25.363 1.00 98.81 189 LEU A CA 1
ATOM 1491 C C . LEU A 1 189 ? 22.459 -4.665 -25.182 1.00 98.81 189 LEU A C 1
ATOM 1493 O O . LEU A 1 189 ? 23.250 -5.469 -24.695 1.00 98.81 189 LEU A O 1
ATOM 1497 N N . VAL A 1 190 ? 21.250 -5.037 -25.615 1.00 98.75 190 VAL A N 1
ATOM 1498 C CA . VAL A 1 190 ? 20.782 -6.435 -25.578 1.00 98.75 190 VAL A CA 1
ATOM 1499 C C . VAL A 1 190 ? 21.590 -7.333 -26.513 1.00 98.75 190 VAL A C 1
ATOM 1501 O O . VAL A 1 190 ? 21.968 -8.430 -26.115 1.00 98.75 190 VAL A O 1
ATOM 1504 N N . GLU A 1 191 ? 21.909 -6.873 -27.724 1.00 98.44 191 GLU A N 1
ATOM 1505 C CA . GLU A 1 191 ? 22.755 -7.606 -28.680 1.00 98.44 191 GLU A CA 1
ATOM 1506 C C . GLU A 1 191 ? 24.157 -7.892 -28.119 1.00 98.44 191 GLU A C 1
ATOM 1508 O O . GLU A 1 191 ? 24.764 -8.902 -28.471 1.00 98.44 191 GLU A O 1
ATOM 1513 N N . HIS A 1 192 ? 24.645 -7.040 -27.213 1.00 98.44 192 HIS A N 1
ATOM 1514 C CA . HIS A 1 192 ? 25.921 -7.212 -26.514 1.00 98.44 192 HIS A CA 1
ATOM 1515 C C . HIS A 1 192 ? 25.786 -7.906 -25.149 1.00 98.44 192 HIS A C 1
ATOM 1517 O O . HIS A 1 192 ? 26.762 -7.992 -24.408 1.00 98.44 192 HIS A O 1
ATOM 1523 N N . GLY A 1 193 ? 24.609 -8.453 -24.834 1.00 97.94 193 GLY A N 1
ATOM 1524 C CA . GLY A 1 193 ? 24.414 -9.343 -23.692 1.00 97.94 193 GLY A CA 1
ATOM 1525 C C . GLY A 1 193 ? 24.171 -8.654 -22.351 1.00 97.94 193 GLY A C 1
ATOM 1526 O O . GLY A 1 193 ? 24.446 -9.276 -21.327 1.00 97.94 193 GLY A O 1
ATOM 1527 N N . VAL A 1 194 ? 23.651 -7.418 -22.335 1.00 98.50 194 VAL A N 1
ATOM 1528 C CA . VAL A 1 194 ? 23.296 -6.743 -21.074 1.00 98.50 194 VAL A CA 1
ATOM 1529 C C . VAL A 1 194 ? 22.312 -7.580 -20.244 1.00 98.50 194 VAL A C 1
ATOM 1531 O O . VAL A 1 194 ? 21.346 -8.150 -20.763 1.00 98.50 194 VAL A O 1
ATOM 1534 N N . ASN A 1 195 ? 22.520 -7.632 -18.934 1.00 98.44 195 ASN A N 1
ATOM 1535 C CA . ASN A 1 195 ? 21.699 -8.386 -18.007 1.00 98.44 195 ASN A CA 1
ATOM 1536 C C . ASN A 1 195 ? 20.344 -7.697 -17.783 1.00 98.44 195 ASN A C 1
ATOM 1538 O O . ASN A 1 195 ? 20.236 -6.656 -17.137 1.00 98.44 195 ASN A O 1
ATOM 1542 N N . LEU A 1 196 ? 19.269 -8.323 -18.263 1.00 98.62 196 LEU A N 1
ATOM 1543 C CA . LEU A 1 196 ? 17.905 -7.813 -18.089 1.00 98.62 196 LEU A CA 1
ATOM 1544 C C . LEU A 1 196 ? 17.318 -8.079 -16.695 1.00 98.62 196 LEU A C 1
ATOM 1546 O O . LEU A 1 196 ? 16.321 -7.460 -16.321 1.00 98.62 196 LEU A O 1
ATOM 1550 N N . ASN A 1 197 ? 17.925 -8.979 -15.920 1.00 98.19 197 ASN A N 1
ATOM 1551 C CA . ASN A 1 197 ? 17.365 -9.536 -14.688 1.00 98.19 197 ASN A CA 1
ATOM 1552 C C . ASN A 1 197 ? 18.259 -9.252 -13.470 1.00 98.19 197 ASN A C 1
ATOM 1554 O O . ASN A 1 197 ? 18.382 -10.080 -12.565 1.00 98.19 197 ASN A O 1
ATOM 1558 N N . VAL A 1 198 ? 18.881 -8.067 -13.431 1.00 96.94 198 VAL A N 1
ATOM 1559 C CA . VAL A 1 198 ? 19.683 -7.611 -12.287 1.00 96.94 198 VAL A CA 1
ATOM 1560 C C . VAL A 1 198 ? 18.846 -7.652 -11.006 1.00 96.94 198 VAL A C 1
ATOM 1562 O O . VAL A 1 198 ? 17.735 -7.119 -10.938 1.00 96.94 198 VAL A O 1
ATOM 1565 N N . HIS A 1 199 ? 19.387 -8.280 -9.962 1.00 94.62 199 HIS A N 1
ATOM 1566 C CA . HIS A 1 199 ? 18.719 -8.393 -8.669 1.00 94.62 199 HIS A CA 1
ATOM 1567 C C . HIS A 1 199 ? 18.369 -7.004 -8.109 1.00 94.62 199 HIS A C 1
ATOM 1569 O O . HIS A 1 199 ? 19.214 -6.114 -8.077 1.00 94.62 199 HIS A O 1
ATOM 1575 N N . HIS A 1 200 ? 17.114 -6.814 -7.688 1.00 92.31 200 HIS A N 1
ATOM 1576 C CA . HIS A 1 200 ? 16.535 -5.531 -7.258 1.00 92.31 200 HIS A CA 1
ATOM 1577 C C . HIS A 1 200 ? 16.496 -4.392 -8.298 1.00 92.31 200 HIS A C 1
ATOM 1579 O O . HIS A 1 200 ? 15.934 -3.338 -7.987 1.00 92.31 200 HIS A O 1
ATOM 1585 N N . ASN A 1 201 ? 17.003 -4.590 -9.519 1.00 93.81 201 ASN A N 1
ATOM 1586 C CA . ASN A 1 201 ? 16.874 -3.639 -10.628 1.00 93.81 201 ASN A CA 1
ATOM 1587 C C . ASN A 1 201 ? 16.583 -4.324 -11.985 1.00 93.81 201 ASN A C 1
ATOM 1589 O O . ASN A 1 201 ? 17.308 -4.103 -12.953 1.00 93.81 201 ASN A O 1
ATOM 1593 N N . PRO A 1 202 ? 15.543 -5.172 -12.086 1.00 97.38 202 PRO A N 1
ATOM 1594 C CA . PRO A 1 202 ? 15.176 -5.828 -13.343 1.00 97.38 202 PRO A CA 1
ATOM 1595 C C . PRO A 1 202 ? 14.709 -4.809 -14.400 1.00 97.38 202 PRO A C 1
ATOM 1597 O O . PRO A 1 202 ? 13.902 -3.913 -14.125 1.00 97.38 202 PRO A O 1
ATOM 1600 N N . ALA A 1 203 ? 15.151 -4.990 -15.644 1.00 98.25 203 ALA A N 1
ATOM 1601 C CA . ALA A 1 203 ? 14.904 -4.070 -16.753 1.00 98.25 203 ALA A CA 1
ATOM 1602 C C . ALA A 1 203 ? 13.410 -3.895 -17.067 1.00 98.25 203 ALA A C 1
ATOM 1604 O O . ALA A 1 203 ? 12.968 -2.797 -17.422 1.00 98.25 203 ALA A O 1
ATOM 1605 N N . PHE A 1 204 ? 12.609 -4.956 -16.893 1.00 98.75 204 PHE A N 1
ATOM 1606 C CA . PHE A 1 204 ? 11.172 -4.916 -17.174 1.00 98.75 204 PHE A CA 1
ATOM 1607 C C . PHE A 1 204 ? 10.457 -3.823 -16.367 1.00 98.75 204 PHE A C 1
ATOM 1609 O O . PHE A 1 204 ? 9.602 -3.119 -16.902 1.00 98.75 204 PHE A O 1
ATOM 1616 N N . LEU A 1 205 ? 10.869 -3.590 -15.115 1.00 98.50 205 LEU A N 1
ATOM 1617 C CA . LEU A 1 205 ? 10.288 -2.563 -14.247 1.00 98.50 205 LEU A CA 1
ATOM 1618 C C . LEU A 1 205 ? 10.509 -1.143 -14.782 1.00 98.50 205 LEU A C 1
ATOM 1620 O O . LEU A 1 205 ? 9.596 -0.314 -14.759 1.00 98.50 205 LEU A O 1
ATOM 1624 N N . ARG A 1 206 ? 11.699 -0.854 -15.316 1.00 98.06 206 ARG A N 1
ATOM 1625 C CA . ARG A 1 206 ? 12.003 0.437 -15.952 1.00 98.06 206 ARG A CA 1
ATOM 1626 C C . ARG A 1 206 ? 11.295 0.583 -17.290 1.00 98.06 206 ARG A C 1
ATOM 1628 O O . ARG A 1 206 ? 10.747 1.653 -17.570 1.00 98.06 206 ARG A O 1
ATOM 1635 N N . ALA A 1 207 ? 11.244 -0.493 -18.072 1.00 98.56 207 ALA A N 1
ATOM 1636 C CA . ALA A 1 207 ? 10.535 -0.520 -19.342 1.00 98.56 207 ALA A CA 1
ATOM 1637 C C . ALA A 1 207 ? 9.052 -0.171 -19.151 1.00 98.56 207 ALA A C 1
ATOM 1639 O O . ALA A 1 207 ? 8.551 0.725 -19.823 1.00 98.56 207 ALA A O 1
ATOM 1640 N N . VAL A 1 208 ? 8.355 -0.783 -18.188 1.00 98.62 208 VAL A N 1
ATOM 1641 C CA . VAL A 1 208 ? 6.926 -0.493 -17.968 1.00 98.62 208 VAL A CA 1
ATOM 1642 C C . VAL A 1 208 ? 6.677 0.873 -17.326 1.00 98.62 208 VAL A C 1
ATOM 1644 O O . VAL A 1 208 ? 5.620 1.463 -17.549 1.00 98.62 208 VAL A O 1
ATOM 1647 N N . ARG A 1 209 ? 7.634 1.412 -16.563 1.00 98.12 209 ARG A N 1
ATOM 1648 C CA . ARG A 1 209 ? 7.514 2.738 -15.936 1.00 98.12 209 ARG A CA 1
ATOM 1649 C C . ARG A 1 209 ? 7.686 3.888 -16.931 1.00 98.12 209 ARG A C 1
ATOM 1651 O O . ARG A 1 209 ? 6.966 4.887 -16.844 1.00 98.12 209 ARG A O 1
ATOM 1658 N N . TYR A 1 210 ? 8.651 3.771 -17.844 1.00 96.94 210 TYR A N 1
ATOM 1659 C CA . TYR A 1 210 ? 9.089 4.873 -18.713 1.00 96.94 210 TYR A CA 1
ATOM 1660 C C . TYR A 1 210 ? 8.885 4.617 -20.205 1.00 96.94 210 TYR A C 1
ATOM 1662 O O . TYR A 1 210 ? 8.707 5.568 -20.968 1.00 96.94 210 TYR A O 1
ATOM 1670 N N . GLY A 1 211 ? 8.918 3.354 -20.616 1.00 96.75 211 GLY A N 1
ATOM 1671 C CA . GLY A 1 211 ? 8.848 2.934 -22.004 1.00 96.75 211 GLY A CA 1
ATOM 1672 C C . GLY A 1 211 ? 7.443 3.006 -22.597 1.00 96.75 211 GLY A C 1
ATOM 1673 O O . GLY A 1 211 ? 6.414 3.007 -21.905 1.00 96.75 211 GLY A O 1
ATOM 1674 N N . LYS A 1 212 ? 7.435 3.054 -23.928 1.00 96.88 212 LYS A N 1
ATOM 1675 C CA . LYS A 1 212 ? 6.265 2.799 -24.768 1.00 96.88 212 LYS A CA 1
ATOM 1676 C C . LYS A 1 212 ? 6.087 1.293 -24.971 1.00 96.88 212 LYS A C 1
ATOM 1678 O O . LYS A 1 212 ? 6.966 0.500 -24.637 1.00 96.88 212 LYS A O 1
ATOM 1683 N N . GLU A 1 213 ? 4.940 0.922 -25.524 1.00 98.31 213 GLU A N 1
ATOM 1684 C CA . GLU A 1 213 ? 4.554 -0.470 -25.754 1.00 98.31 213 GLU A CA 1
ATOM 1685 C C . GLU A 1 213 ? 5.601 -1.274 -26.538 1.00 98.31 213 GLU A C 1
ATOM 1687 O O . GLU A 1 213 ? 5.905 -2.403 -26.164 1.00 98.31 213 GLU A O 1
ATOM 1692 N N . ASP A 1 214 ? 6.203 -0.690 -27.573 1.00 98.38 214 ASP A N 1
ATOM 1693 C CA . ASP A 1 214 ? 7.246 -1.329 -28.377 1.00 98.38 214 ASP A CA 1
ATOM 1694 C C . ASP A 1 214 ? 8.474 -1.714 -27.538 1.00 98.38 214 ASP A C 1
ATOM 1696 O O . ASP A 1 214 ? 8.946 -2.847 -27.634 1.00 98.38 214 ASP A O 1
ATOM 1700 N N . ILE A 1 215 ? 8.958 -0.813 -26.676 1.00 98.69 215 ILE A N 1
ATOM 1701 C CA . ILE A 1 215 ? 10.086 -1.075 -25.763 1.00 98.69 215 ILE A CA 1
ATOM 1702 C C . ILE A 1 215 ? 9.726 -2.167 -24.756 1.00 98.69 215 ILE A C 1
ATOM 1704 O O . ILE A 1 215 ? 10.522 -3.076 -24.528 1.00 98.69 215 ILE A O 1
ATOM 1708 N N . VAL A 1 216 ? 8.531 -2.102 -24.163 1.00 98.88 216 VAL A N 1
ATOM 1709 C CA . VAL A 1 216 ? 8.080 -3.094 -23.175 1.00 98.88 216 VAL A CA 1
ATOM 1710 C C . VAL A 1 216 ? 7.991 -4.486 -23.802 1.00 98.88 216 VAL A C 1
ATOM 1712 O O . VAL A 1 216 ? 8.528 -5.443 -23.242 1.00 98.88 216 VAL A O 1
ATOM 1715 N N . ARG A 1 217 ? 7.372 -4.597 -24.986 1.00 98.75 217 ARG A N 1
ATOM 1716 C CA . ARG A 1 217 ? 7.277 -5.860 -25.734 1.00 98.75 217 ARG A CA 1
ATOM 1717 C C . ARG A 1 217 ? 8.652 -6.387 -26.122 1.00 98.75 217 ARG A C 1
ATOM 1719 O O . ARG A 1 217 ? 8.889 -7.582 -25.986 1.00 98.75 217 ARG A O 1
ATOM 1726 N N . TYR A 1 218 ? 9.552 -5.510 -26.572 1.00 98.88 218 TYR A N 1
ATOM 1727 C CA . TYR A 1 218 ? 10.916 -5.900 -26.911 1.00 98.88 218 TYR A CA 1
ATOM 1728 C C . TYR A 1 218 ? 11.637 -6.490 -25.696 1.00 98.88 218 TYR A C 1
ATOM 1730 O O . TYR A 1 218 ? 12.076 -7.629 -25.761 1.00 98.88 218 TYR A O 1
ATOM 1738 N N . ILE A 1 219 ? 11.688 -5.775 -24.569 1.00 98.69 219 ILE A N 1
ATOM 1739 C CA . ILE A 1 219 ? 12.367 -6.242 -23.349 1.00 98.69 219 ILE A CA 1
ATOM 1740 C C . ILE A 1 219 ? 11.803 -7.583 -22.855 1.00 98.69 219 ILE A C 1
ATOM 1742 O O . ILE A 1 219 ? 12.578 -8.480 -22.530 1.00 98.69 219 ILE A O 1
ATOM 1746 N N . ALA A 1 220 ? 10.477 -7.761 -22.860 1.00 98.75 220 ALA A N 1
ATOM 1747 C CA . ALA A 1 220 ? 9.857 -9.043 -22.516 1.00 98.75 220 ALA A CA 1
ATOM 1748 C C . ALA A 1 220 ? 10.272 -10.168 -23.483 1.00 98.75 220 ALA A C 1
ATOM 1750 O O . ALA A 1 220 ? 10.654 -11.253 -23.048 1.00 98.75 220 ALA A O 1
ATOM 1751 N N . ALA A 1 221 ? 10.265 -9.903 -24.793 1.00 98.75 221 ALA A N 1
ATOM 1752 C CA . ALA A 1 221 ? 10.665 -10.875 -25.812 1.00 98.75 221 ALA A CA 1
ATOM 1753 C C . ALA A 1 221 ? 12.151 -11.270 -25.735 1.00 98.75 221 ALA A C 1
ATOM 1755 O O . ALA A 1 221 ? 12.514 -12.347 -26.198 1.00 98.75 221 ALA A O 1
ATOM 1756 N N . GLN A 1 222 ? 13.000 -10.424 -25.143 1.00 98.69 222 GLN A N 1
ATOM 1757 C CA . GLN A 1 222 ? 14.424 -10.695 -24.920 1.00 98.69 222 GLN A CA 1
ATOM 1758 C C . GLN A 1 222 ? 14.703 -11.441 -23.601 1.00 98.69 222 GLN A C 1
ATOM 1760 O O . GLN A 1 222 ? 15.858 -11.607 -23.221 1.00 98.69 222 GLN A O 1
ATOM 1765 N N . GLY A 1 223 ? 13.665 -11.920 -22.905 1.00 97.81 223 GLY A N 1
ATOM 1766 C CA . GLY A 1 223 ? 13.813 -12.768 -21.719 1.00 97.81 223 GLY A CA 1
ATOM 1767 C C . GLY A 1 223 ? 13.902 -12.011 -20.392 1.00 97.81 223 GLY A C 1
ATOM 1768 O O . GLY A 1 223 ? 14.368 -12.575 -19.400 1.00 97.81 223 GLY A O 1
ATOM 1769 N N . ALA A 1 224 ? 13.460 -10.751 -20.343 1.00 98.56 224 ALA A N 1
ATOM 1770 C CA . ALA A 1 224 ? 13.263 -10.084 -19.062 1.00 98.56 224 ALA A CA 1
ATOM 1771 C C . ALA A 1 224 ? 12.159 -10.785 -18.255 1.00 98.56 224 ALA A C 1
ATOM 1773 O O . ALA A 1 224 ? 11.098 -11.104 -18.787 1.00 98.56 224 ALA A O 1
ATOM 1774 N N . GLU A 1 225 ? 12.399 -10.998 -16.966 1.00 98.56 225 GLU A N 1
ATOM 1775 C CA . GLU A 1 225 ? 11.456 -11.632 -16.049 1.00 98.56 225 GLU A CA 1
ATOM 1776 C C . GLU A 1 225 ? 10.437 -10.600 -15.531 1.00 98.56 225 GLU A C 1
ATOM 1778 O O . GLU A 1 225 ? 10.799 -9.554 -14.983 1.00 98.56 225 GLU A O 1
ATOM 1783 N N . LEU A 1 226 ? 9.144 -10.880 -15.727 1.00 98.56 226 LEU A N 1
ATOM 1784 C CA . LEU A 1 226 ? 8.052 -9.925 -15.482 1.00 98.56 226 LEU A CA 1
ATOM 1785 C C . LEU A 1 226 ? 7.667 -9.796 -13.998 1.00 98.56 226 LEU A C 1
ATOM 1787 O O . LEU A 1 226 ? 7.122 -8.768 -13.591 1.00 98.56 226 LEU A O 1
ATOM 1791 N N . ASP A 1 227 ? 7.914 -10.839 -13.207 1.00 97.75 227 ASP A N 1
ATOM 1792 C CA . ASP A 1 227 ? 7.466 -10.998 -11.818 1.00 97.75 227 ASP A CA 1
ATOM 1793 C C . ASP A 1 227 ? 8.489 -10.507 -10.778 1.00 97.75 227 ASP A C 1
ATOM 1795 O O . ASP A 1 227 ? 8.221 -10.515 -9.573 1.00 97.75 227 ASP A O 1
ATOM 1799 N N . LYS A 1 228 ? 9.660 -10.043 -11.228 1.00 97.38 228 LYS A N 1
ATOM 1800 C CA . LYS A 1 228 ? 10.710 -9.530 -10.348 1.00 97.38 228 LYS A CA 1
ATOM 1801 C C . LYS A 1 228 ? 10.290 -8.251 -9.626 1.00 97.38 228 LYS A C 1
ATOM 1803 O O . LYS A 1 228 ? 9.548 -7.412 -10.138 1.00 97.38 228 LYS A O 1
ATOM 1808 N N . LEU A 1 229 ? 10.856 -8.081 -8.433 1.00 95.06 229 LEU A N 1
ATOM 1809 C CA . LEU A 1 229 ? 10.634 -6.930 -7.565 1.00 95.06 229 LEU A CA 1
ATOM 1810 C C . LEU A 1 229 ? 11.902 -6.079 -7.456 1.00 95.06 229 LEU A C 1
ATOM 1812 O O . LEU A 1 229 ? 13.024 -6.595 -7.467 1.00 95.06 229 LEU A O 1
ATOM 1816 N N . ASN A 1 230 ? 11.721 -4.769 -7.307 1.00 93.19 230 ASN A N 1
ATOM 1817 C CA . ASN A 1 230 ? 12.818 -3.867 -6.968 1.00 93.19 230 ASN A CA 1
ATOM 1818 C C . ASN A 1 230 ? 13.198 -3.966 -5.471 1.00 93.19 230 ASN A C 1
ATOM 1820 O O . ASN A 1 230 ? 12.632 -4.755 -4.711 1.00 93.19 230 ASN A O 1
ATOM 1824 N N . GLN A 1 231 ? 14.142 -3.133 -5.025 1.00 90.38 231 GLN A N 1
ATOM 1825 C CA . GLN A 1 231 ? 14.600 -3.096 -3.627 1.00 90.38 231 GLN A CA 1
ATOM 1826 C C . GLN A 1 231 ? 13.490 -2.797 -2.601 1.00 90.38 231 GLN A C 1
ATOM 1828 O O . GLN A 1 231 ? 13.584 -3.221 -1.453 1.00 90.38 231 GLN A O 1
ATOM 1833 N N . THR A 1 232 ? 12.430 -2.091 -2.999 1.00 86.88 232 THR A N 1
ATOM 1834 C CA . THR A 1 232 ? 11.295 -1.746 -2.128 1.00 86.88 232 THR A CA 1
ATOM 1835 C C . THR A 1 232 ? 10.139 -2.744 -2.251 1.00 86.88 232 THR A C 1
ATOM 1837 O O . THR A 1 232 ? 9.019 -2.430 -1.859 1.00 86.88 232 THR A O 1
ATOM 1840 N N . GLY A 1 233 ? 10.357 -3.910 -2.872 1.00 90.06 233 GLY A N 1
ATOM 1841 C CA . GLY A 1 233 ? 9.312 -4.918 -3.078 1.00 90.06 233 GLY A CA 1
ATOM 1842 C C . GLY A 1 233 ? 8.257 -4.544 -4.129 1.00 90.06 233 GLY A C 1
ATOM 1843 O O . GLY A 1 233 ? 7.192 -5.149 -4.172 1.00 90.06 233 GLY A O 1
ATOM 1844 N N . SER A 1 234 ? 8.519 -3.548 -4.979 1.00 92.12 234 SER A N 1
ATOM 1845 C CA . SER A 1 234 ? 7.588 -3.082 -6.011 1.00 92.12 234 SER A CA 1
ATOM 1846 C C . SER A 1 234 ? 7.795 -3.830 -7.332 1.00 92.12 234 SER A C 1
ATOM 1848 O O . SER A 1 234 ? 8.913 -3.870 -7.849 1.00 92.12 234 SER A O 1
ATOM 1850 N N . GLY A 1 235 ? 6.715 -4.399 -7.877 1.00 96.62 235 GLY A N 1
ATOM 1851 C CA . GLY A 1 235 ? 6.694 -5.134 -9.151 1.00 96.62 235 GLY A CA 1
ATOM 1852 C C . GLY A 1 235 ? 6.121 -4.337 -10.331 1.00 96.62 235 GLY A C 1
ATOM 1853 O O . GLY A 1 235 ? 5.819 -3.145 -10.219 1.00 96.62 235 GLY A O 1
ATOM 1854 N N . ALA A 1 236 ? 5.939 -5.001 -11.478 1.00 98.38 236 ALA A N 1
ATOM 1855 C CA . ALA A 1 236 ? 5.639 -4.347 -12.756 1.00 98.38 236 ALA A CA 1
ATOM 1856 C C . ALA A 1 236 ? 4.355 -3.504 -12.745 1.00 98.38 236 ALA A C 1
ATOM 1858 O O . ALA A 1 236 ? 4.370 -2.363 -13.212 1.00 98.38 236 ALA A O 1
ATOM 1859 N N . TYR A 1 237 ? 3.263 -4.013 -12.165 1.00 98.44 237 TYR A N 1
ATOM 1860 C CA . TYR A 1 237 ? 2.004 -3.264 -12.088 1.00 98.44 237 TYR A CA 1
ATOM 1861 C C . TYR A 1 237 ? 2.146 -1.964 -11.297 1.00 98.44 237 TYR A C 1
ATOM 1863 O O . TYR A 1 237 ? 1.646 -0.929 -11.734 1.00 98.44 237 TYR A O 1
ATOM 1871 N N . ALA A 1 238 ? 2.867 -1.982 -10.173 1.00 97.06 238 ALA A N 1
ATOM 1872 C CA . ALA A 1 238 ? 3.107 -0.783 -9.375 1.00 97.06 238 ALA A CA 1
ATOM 1873 C C . ALA A 1 238 ? 4.003 0.217 -10.126 1.00 97.06 238 ALA A C 1
ATOM 1875 O O . ALA A 1 238 ? 3.739 1.420 -10.130 1.00 97.06 238 ALA A O 1
ATOM 1876 N N . GLN A 1 239 ? 5.025 -0.267 -10.837 1.00 97.75 239 GLN A N 1
ATOM 1877 C CA . GLN A 1 239 ? 5.896 0.591 -11.644 1.00 97.75 239 GLN A CA 1
ATOM 1878 C C . GLN A 1 239 ? 5.159 1.237 -12.823 1.00 97.75 239 GLN A C 1
ATOM 1880 O O . GLN A 1 239 ? 5.335 2.432 -13.074 1.00 97.75 239 GLN A O 1
ATOM 1885 N N . ALA A 1 240 ? 4.275 0.500 -13.499 1.00 98.38 240 ALA A N 1
ATOM 1886 C CA . ALA A 1 240 ? 3.371 1.082 -14.483 1.00 98.38 240 ALA A CA 1
ATOM 1887 C C . ALA A 1 240 ? 2.412 2.086 -13.828 1.00 98.38 240 ALA A C 1
ATOM 1889 O O . ALA A 1 240 ? 2.230 3.180 -14.357 1.00 98.38 240 ALA A O 1
ATOM 1890 N N . TYR A 1 241 ? 1.857 1.770 -12.656 1.00 98.06 241 TYR A N 1
ATOM 1891 C CA . TYR A 1 241 ? 0.900 2.631 -11.967 1.00 98.06 241 TYR A CA 1
ATOM 1892 C C . TYR A 1 241 ? 1.455 4.032 -11.658 1.00 98.06 241 TYR A C 1
ATOM 1894 O O . TYR A 1 241 ? 0.822 5.037 -11.986 1.00 98.06 241 TYR A O 1
ATOM 1902 N N . TYR A 1 242 ? 2.664 4.116 -11.097 1.00 94.38 242 TYR A N 1
ATOM 1903 C CA . TYR A 1 242 ? 3.308 5.399 -10.780 1.00 94.38 242 TYR A CA 1
ATOM 1904 C C . TYR A 1 242 ? 4.030 6.046 -11.975 1.00 94.38 242 TYR A C 1
ATOM 1906 O O . TYR A 1 242 ? 4.422 7.210 -11.905 1.00 94.38 242 TYR A O 1
ATOM 1914 N N . GLY A 1 243 ? 4.242 5.303 -13.065 1.00 95.56 243 GLY A N 1
ATOM 1915 C CA . GLY A 1 243 ? 4.984 5.756 -14.241 1.00 95.56 243 GLY A CA 1
ATOM 1916 C C . GLY A 1 243 ? 4.104 5.993 -15.460 1.00 95.56 243 GLY A C 1
ATOM 1917 O O . GLY A 1 243 ? 3.815 7.138 -15.823 1.00 95.56 243 GLY A O 1
ATOM 1918 N N . ASN A 1 244 ? 3.735 4.897 -16.119 1.00 96.12 244 ASN A N 1
ATOM 1919 C CA . ASN A 1 244 ? 2.927 4.866 -17.328 1.00 96.12 244 ASN A CA 1
ATOM 1920 C C . ASN A 1 244 ? 1.779 3.855 -17.171 1.00 96.12 244 ASN A C 1
ATOM 1922 O O . ASN A 1 244 ? 1.881 2.703 -17.593 1.00 96.12 244 ASN A O 1
ATOM 1926 N N . LYS A 1 245 ? 0.651 4.309 -16.602 1.00 96.81 245 LYS A N 1
ATOM 1927 C CA . LYS A 1 245 ? -0.540 3.477 -16.328 1.00 96.81 245 LYS A CA 1
ATOM 1928 C C . LYS A 1 245 ? -1.076 2.749 -17.566 1.00 96.81 245 LYS A C 1
ATOM 1930 O O . LYS A 1 245 ? -1.708 1.706 -17.438 1.00 96.81 245 LYS A O 1
ATOM 1935 N N . LYS A 1 246 ? -0.799 3.261 -18.775 1.00 97.12 246 LYS A N 1
ATOM 1936 C CA . LYS A 1 246 ? -1.193 2.619 -20.041 1.00 97.12 246 LYS A CA 1
ATOM 1937 C C . LYS A 1 246 ? -0.520 1.262 -20.259 1.00 97.12 246 LYS A C 1
ATOM 1939 O O . LYS A 1 246 ? -1.024 0.483 -21.055 1.00 97.12 246 LYS A O 1
ATOM 1944 N N . ASN A 1 247 ? 0.569 0.972 -19.547 1.00 98.50 247 ASN A N 1
ATOM 1945 C CA . ASN A 1 247 ? 1.245 -0.316 -19.615 1.00 98.50 247 ASN A CA 1
ATOM 1946 C C . ASN A 1 247 ? 0.603 -1.380 -18.702 1.00 98.50 247 ASN A C 1
ATOM 1948 O O . ASN A 1 247 ? 0.966 -2.541 -18.824 1.00 98.50 247 ASN A O 1
ATOM 1952 N N . ILE A 1 248 ? -0.362 -1.045 -17.828 1.00 98.56 248 ILE A N 1
ATOM 1953 C CA . ILE A 1 248 ? -1.045 -2.041 -16.974 1.00 98.56 248 ILE A CA 1
ATOM 1954 C C . ILE A 1 248 ? -1.737 -3.133 -17.816 1.00 98.56 248 ILE A C 1
ATOM 1956 O O . ILE A 1 248 ? -1.472 -4.310 -17.565 1.00 98.56 248 ILE A O 1
ATOM 1960 N N . PRO A 1 249 ? -2.544 -2.802 -18.847 1.00 98.19 249 PRO A N 1
ATOM 1961 C CA . PRO A 1 249 ? -3.108 -3.823 -19.725 1.00 98.19 249 PRO A CA 1
ATOM 1962 C C . PRO A 1 249 ? -2.054 -4.625 -20.483 1.00 98.19 249 PRO A C 1
ATOM 1964 O O . PRO A 1 249 ? -2.168 -5.840 -20.588 1.00 98.19 249 PRO A O 1
ATOM 1967 N N . LEU A 1 250 ? -0.991 -3.962 -20.941 1.00 98.62 250 LEU A N 1
ATOM 1968 C CA . LEU A 1 250 ? 0.104 -4.612 -21.657 1.00 98.62 250 LEU A CA 1
ATOM 1969 C C . LEU A 1 250 ? 0.841 -5.640 -20.786 1.00 98.62 250 LEU A C 1
ATOM 1971 O O . LEU A 1 250 ? 1.150 -6.727 -21.255 1.00 98.62 250 LEU A O 1
ATOM 1975 N N . ILE A 1 251 ? 1.106 -5.325 -19.516 1.00 98.62 251 ILE A N 1
ATOM 1976 C CA . ILE A 1 251 ? 1.736 -6.262 -18.573 1.00 98.62 251 ILE A CA 1
ATOM 1977 C C . ILE A 1 251 ? 0.887 -7.530 -18.425 1.00 98.62 251 ILE A C 1
ATOM 1979 O O . ILE A 1 251 ? 1.428 -8.633 -18.426 1.00 98.62 251 ILE A O 1
ATOM 1983 N N . HIS A 1 252 ? -0.435 -7.365 -18.324 1.00 97.81 252 HIS A N 1
ATOM 1984 C CA . HIS A 1 252 ? -1.361 -8.490 -18.254 1.00 97.81 252 HIS A CA 1
ATOM 1985 C C . HIS A 1 252 ? -1.376 -9.307 -19.554 1.00 97.81 252 HIS A C 1
ATOM 1987 O O . HIS A 1 252 ? -1.289 -10.530 -19.510 1.00 97.81 252 HIS A O 1
ATOM 1993 N N . GLU A 1 253 ? -1.416 -8.636 -20.708 1.00 98.19 253 GLU A N 1
ATOM 1994 C CA . GLU A 1 253 ? -1.361 -9.270 -22.031 1.00 98.19 253 GLU A CA 1
ATOM 1995 C C . GLU A 1 253 ? -0.078 -10.095 -22.231 1.00 98.19 253 GLU A C 1
ATOM 1997 O O . GLU A 1 253 ? -0.114 -11.168 -22.828 1.00 98.19 253 GLU A O 1
ATOM 2002 N N . LEU A 1 254 ? 1.051 -9.623 -21.693 1.00 98.44 254 LEU A N 1
ATOM 2003 C CA . LEU A 1 254 ? 2.337 -10.323 -21.735 1.00 98.44 254 LEU A CA 1
ATOM 2004 C C . LEU A 1 254 ? 2.421 -11.524 -20.774 1.00 98.44 254 LEU A C 1
ATOM 2006 O O . LEU A 1 254 ? 3.441 -12.209 -20.752 1.00 98.44 254 LEU A O 1
ATOM 2010 N N . GLY A 1 255 ? 1.363 -11.803 -20.007 1.00 97.19 255 GLY A N 1
ATOM 2011 C CA . GLY A 1 255 ? 1.223 -13.025 -19.217 1.00 97.19 255 GLY A CA 1
ATOM 2012 C C . GLY A 1 255 ? 1.579 -12.903 -17.736 1.00 97.19 255 GLY A C 1
ATOM 2013 O O . GLY A 1 255 ? 1.585 -13.924 -17.050 1.00 97.19 255 GLY A O 1
ATOM 2014 N N . LEU A 1 256 ? 1.846 -11.699 -17.209 1.00 98.25 256 LEU A N 1
ATOM 2015 C CA . LEU A 1 256 ? 1.950 -11.531 -15.757 1.00 98.25 256 LEU A CA 1
ATOM 2016 C C . LEU A 1 256 ? 0.551 -11.625 -15.131 1.00 98.25 256 LEU A C 1
ATOM 2018 O O . LEU A 1 256 ? -0.378 -10.929 -15.548 1.00 98.25 256 LEU A O 1
ATOM 2022 N N . ASP A 1 257 ? 0.398 -12.483 -14.122 1.00 96.88 257 ASP A N 1
ATOM 2023 C CA . ASP A 1 257 ? -0.891 -12.697 -13.465 1.00 96.88 257 ASP A CA 1
ATOM 2024 C C . ASP A 1 257 ? -1.312 -11.461 -12.649 1.00 96.88 257 ASP A C 1
ATOM 2026 O O . ASP A 1 257 ? -0.740 -11.133 -11.603 1.00 96.88 257 ASP A O 1
ATOM 2030 N N . LEU A 1 258 ? -2.355 -10.779 -13.124 1.00 96.62 258 LEU A N 1
ATOM 2031 C CA . LEU A 1 258 ? -2.913 -9.595 -12.478 1.00 96.62 258 LEU A CA 1
ATOM 2032 C C . LEU A 1 258 ? -3.522 -9.920 -11.115 1.00 96.62 258 LEU A C 1
ATOM 2034 O O . LEU A 1 258 ? -3.408 -9.115 -10.193 1.00 96.62 258 LEU A O 1
ATOM 2038 N N . LYS A 1 259 ? -4.120 -11.101 -10.949 1.00 95.19 259 LYS A N 1
ATOM 2039 C CA . LYS A 1 259 ? -4.732 -11.502 -9.680 1.00 95.19 259 LYS A CA 1
ATOM 2040 C C . LYS A 1 259 ? -3.681 -11.628 -8.581 1.00 95.19 259 LYS A C 1
ATOM 2042 O O . LYS A 1 259 ? -3.898 -11.166 -7.459 1.00 95.19 259 LYS A O 1
ATOM 2047 N N . LEU A 1 260 ? -2.531 -12.214 -8.915 1.00 93.62 260 LEU A N 1
ATOM 2048 C CA . LEU A 1 260 ? -1.434 -12.421 -7.972 1.00 93.62 260 LEU A CA 1
ATOM 2049 C C . LEU A 1 260 ? -0.646 -11.132 -7.689 1.00 93.62 260 LEU A C 1
ATOM 2051 O O . LEU A 1 260 ? -0.262 -10.892 -6.547 1.00 93.62 260 LEU A O 1
ATOM 2055 N N . HIS A 1 261 ? -0.423 -10.290 -8.704 1.00 94.69 261 HIS A N 1
ATOM 2056 C CA . HIS A 1 261 ? 0.519 -9.164 -8.603 1.00 94.69 261 HIS A CA 1
ATOM 2057 C C . HIS A 1 261 ? -0.125 -7.765 -8.645 1.00 94.69 261 HIS A C 1
ATOM 2059 O O . HIS A 1 261 ? 0.543 -6.773 -8.349 1.00 94.69 261 HIS A O 1
ATOM 2065 N N . GLY A 1 262 ? -1.400 -7.649 -9.022 1.00 94.25 262 GLY A N 1
ATOM 2066 C CA . GLY A 1 262 ? -2.110 -6.376 -9.213 1.00 94.25 262 GLY A CA 1
ATOM 2067 C C . GLY A 1 262 ? -2.881 -5.878 -7.987 1.00 94.25 262 GLY A C 1
ATOM 2068 O O . GLY A 1 262 ? -3.184 -4.690 -7.894 1.00 94.25 262 GLY A O 1
ATOM 2069 N N . SER A 1 263 ? -3.161 -6.745 -7.014 1.00 95.31 263 SER A N 1
ATOM 2070 C CA . SER A 1 263 ? -4.034 -6.433 -5.870 1.00 95.31 263 SER A CA 1
ATOM 2071 C C . SER A 1 263 ? -3.487 -5.327 -4.948 1.00 95.31 263 SER A C 1
ATOM 2073 O O . SER A 1 263 ? -4.243 -4.483 -4.469 1.00 95.31 263 SER A O 1
ATOM 2075 N N . ALA A 1 264 ? -2.164 -5.220 -4.785 1.00 93.31 264 ALA A N 1
ATOM 2076 C CA . ALA A 1 264 ? -1.555 -4.092 -4.069 1.00 93.31 264 ALA A CA 1
ATOM 2077 C C . ALA A 1 264 ? -1.793 -2.743 -4.780 1.00 93.31 264 ALA A C 1
ATOM 2079 O O . ALA A 1 264 ? -2.017 -1.718 -4.135 1.00 93.31 264 ALA A O 1
ATOM 2080 N N . VAL A 1 265 ? -1.800 -2.744 -6.119 1.00 96.62 265 VAL A N 1
ATOM 2081 C CA . VAL A 1 265 ? -2.068 -1.546 -6.933 1.00 96.62 265 VAL A CA 1
ATOM 2082 C C . VAL A 1 265 ? -3.531 -1.131 -6.837 1.00 96.62 265 VAL A C 1
ATOM 2084 O O . VAL A 1 265 ? 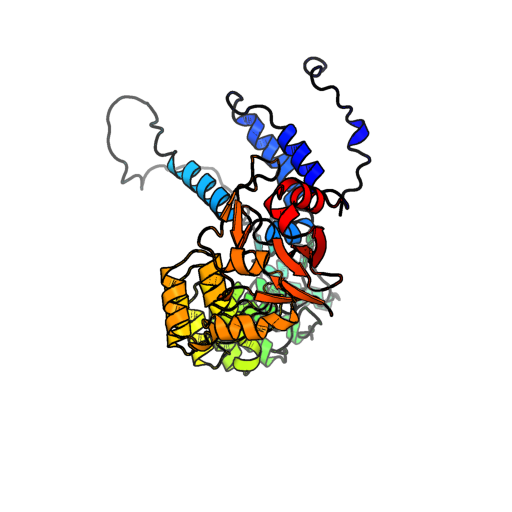-3.820 0.062 -6.851 1.00 96.62 265 VAL A O 1
ATOM 2087 N N . LEU A 1 266 ? -4.449 -2.086 -6.669 1.00 98.00 266 LEU A N 1
ATOM 2088 C CA . LEU A 1 266 ? -5.864 -1.797 -6.445 1.00 98.00 266 LEU A CA 1
ATOM 2089 C C . LEU A 1 266 ? -6.057 -0.945 -5.185 1.00 98.00 266 LEU A C 1
ATOM 2091 O O . LEU A 1 266 ? -6.734 0.083 -5.230 1.00 98.00 266 LEU A O 1
ATOM 2095 N N . ARG A 1 267 ? -5.398 -1.319 -4.081 1.00 96.38 267 ARG A N 1
ATOM 2096 C CA . ARG A 1 267 ? -5.423 -0.541 -2.833 1.00 96.38 267 ARG A CA 1
ATOM 2097 C C . ARG A 1 267 ? -4.860 0.874 -3.023 1.00 96.38 267 ARG A C 1
ATOM 2099 O O . ARG A 1 267 ? -5.437 1.830 -2.506 1.00 96.38 267 ARG A O 1
ATOM 2106 N N . GLN A 1 268 ? -3.798 1.036 -3.818 1.00 95.75 268 GLN A N 1
ATOM 2107 C CA . GLN A 1 268 ? -3.262 2.362 -4.150 1.00 95.75 268 GLN A CA 1
ATOM 2108 C C . GLN A 1 268 ? -4.227 3.188 -5.017 1.00 95.75 268 GLN A C 1
ATOM 2110 O O . GLN A 1 268 ? -4.435 4.368 -4.741 1.00 95.75 268 GLN A O 1
ATOM 2115 N N . ALA A 1 269 ? -4.848 2.581 -6.033 1.00 97.75 269 ALA A N 1
ATOM 2116 C CA . ALA A 1 269 ? -5.828 3.246 -6.891 1.00 97.75 269 ALA A CA 1
ATOM 2117 C C . ALA A 1 269 ? -7.006 3.805 -6.079 1.00 97.75 269 ALA A C 1
ATOM 2119 O O . ALA A 1 269 ? -7.481 4.905 -6.356 1.00 97.75 269 ALA A O 1
ATOM 2120 N N . VAL A 1 270 ? -7.421 3.099 -5.024 1.00 98.12 270 VAL A N 1
ATOM 2121 C CA . VAL A 1 270 ? -8.421 3.597 -4.072 1.00 98.12 270 VAL A CA 1
ATOM 2122 C C . VAL A 1 270 ? -7.936 4.841 -3.324 1.00 98.12 270 VAL A C 1
ATOM 2124 O O . VAL A 1 270 ? -8.666 5.839 -3.273 1.00 98.12 270 VAL A O 1
ATOM 2127 N N . SER A 1 271 ? -6.709 4.815 -2.786 1.00 95.62 271 SER A N 1
ATOM 2128 C CA . SER A 1 271 ? -6.122 5.974 -2.095 1.00 95.62 271 SER A CA 1
ATOM 2129 C C . SER A 1 271 ? -6.020 7.201 -3.004 1.00 95.62 271 SER A C 1
ATOM 2131 O O . SER A 1 271 ? -6.248 8.311 -2.533 1.00 95.62 271 SER A O 1
ATOM 2133 N N . ASP A 1 272 ? -5.725 7.005 -4.290 1.00 95.50 272 ASP A N 1
ATOM 2134 C CA . ASP A 1 272 ? -5.573 8.086 -5.274 1.00 95.50 272 ASP A CA 1
ATOM 2135 C C . ASP A 1 272 ? -6.891 8.471 -5.971 1.00 95.50 272 ASP A C 1
ATOM 2137 O O . ASP A 1 272 ? -6.906 9.339 -6.845 1.00 95.50 272 ASP A O 1
ATOM 2141 N N . HIS A 1 273 ? -7.998 7.810 -5.618 1.00 96.25 273 HIS A N 1
ATOM 2142 C CA . HIS A 1 273 ? -9.321 7.994 -6.227 1.00 96.25 273 HIS A CA 1
ATOM 2143 C C . HIS A 1 273 ? -9.364 7.701 -7.742 1.00 96.25 273 HIS A C 1
ATOM 2145 O O . HIS A 1 273 ? -10.164 8.279 -8.483 1.00 96.25 273 HIS A O 1
ATOM 2151 N N . ASP A 1 274 ? -8.520 6.783 -8.213 1.00 97.56 274 ASP A N 1
ATOM 2152 C CA . ASP A 1 274 ? -8.417 6.373 -9.612 1.00 97.56 274 ASP A CA 1
ATOM 2153 C C . ASP A 1 274 ? -9.392 5.232 -9.937 1.00 97.56 274 ASP A C 1
ATOM 2155 O O . ASP A 1 274 ? -9.008 4.066 -10.053 1.00 97.56 274 ASP A O 1
ATOM 2159 N N . TYR A 1 275 ? -10.667 5.587 -10.119 1.00 98.00 275 TYR A N 1
ATOM 2160 C CA . TYR A 1 275 ? -11.731 4.648 -10.501 1.00 98.00 275 TYR A CA 1
ATOM 2161 C C . TYR A 1 275 ? -11.411 3.882 -11.785 1.00 98.00 275 TYR A C 1
ATOM 2163 O O . TYR A 1 275 ? -11.683 2.693 -11.879 1.00 98.00 275 TYR A O 1
ATOM 2171 N N . LYS A 1 276 ? -10.777 4.534 -12.768 1.00 98.00 276 LYS A N 1
ATOM 2172 C CA . LYS A 1 276 ? -10.481 3.896 -14.054 1.00 98.00 276 LYS A CA 1
ATOM 2173 C C . LYS A 1 276 ? -9.529 2.715 -13.883 1.00 98.00 276 LYS A C 1
ATOM 2175 O O . LYS A 1 276 ? -9.749 1.661 -14.475 1.00 98.00 276 LYS A O 1
ATOM 2180 N N . THR A 1 277 ? -8.453 2.903 -13.121 1.00 98.25 277 THR A N 1
ATOM 2181 C CA . THR A 1 277 ? -7.504 1.814 -12.864 1.00 98.25 277 THR A CA 1
ATOM 2182 C C . THR A 1 277 ? -8.090 0.791 -11.897 1.00 98.25 277 THR A C 1
ATOM 2184 O O . THR A 1 277 ? -7.912 -0.402 -12.120 1.00 98.25 277 THR A O 1
ATOM 2187 N N . LEU A 1 278 ? -8.818 1.236 -10.868 1.00 98.38 278 LEU A N 1
ATOM 2188 C CA . LEU A 1 278 ? -9.539 0.361 -9.941 1.00 98.38 278 LEU A CA 1
ATOM 2189 C C . LEU A 1 278 ? -10.461 -0.617 -10.682 1.00 98.38 278 LEU A C 1
ATOM 2191 O O . LEU A 1 278 ? -10.340 -1.824 -10.489 1.00 98.38 278 LEU A O 1
ATOM 2195 N N . ASP A 1 279 ? -11.334 -0.106 -11.551 1.00 98.44 279 ASP A N 1
ATOM 2196 C CA . ASP A 1 279 ? -12.305 -0.917 -12.288 1.00 98.44 279 ASP A CA 1
ATOM 2197 C C . ASP A 1 279 ? -11.607 -1.889 -13.231 1.00 98.44 279 ASP A C 1
ATOM 2199 O O . ASP A 1 279 ? -11.921 -3.075 -13.228 1.00 98.44 279 ASP A O 1
ATOM 2203 N N . TYR A 1 280 ? -10.577 -1.429 -13.949 1.00 98.44 280 TYR A N 1
ATOM 2204 C CA . TYR A 1 280 ? -9.771 -2.315 -14.785 1.00 98.44 280 TYR A CA 1
ATOM 2205 C C . TYR A 1 280 ? -9.170 -3.475 -13.977 1.00 98.44 280 TYR A C 1
ATOM 2207 O O . TYR A 1 280 ? -9.230 -4.623 -14.413 1.00 98.44 280 TYR A O 1
ATOM 2215 N N . LEU A 1 281 ? -8.589 -3.195 -12.806 1.00 98.50 281 LEU A N 1
ATOM 2216 C CA . LEU A 1 281 ? -7.981 -4.221 -11.957 1.00 98.50 281 LEU A CA 1
ATOM 2217 C C . LEU A 1 281 ? -9.032 -5.218 -11.443 1.00 98.50 281 LEU A C 1
ATOM 2219 O O . LEU A 1 281 ? -8.796 -6.424 -11.494 1.00 98.50 281 LEU A O 1
ATOM 2223 N N . LEU A 1 282 ? -10.193 -4.731 -10.996 1.00 98.38 282 LEU A N 1
ATOM 2224 C CA . LEU A 1 282 ? -11.301 -5.573 -10.533 1.00 98.38 282 LEU A CA 1
ATOM 2225 C C . LEU A 1 282 ? -11.857 -6.463 -11.649 1.00 98.38 282 LEU A C 1
ATOM 2227 O O . LEU A 1 282 ? -12.079 -7.654 -11.434 1.00 98.38 282 LEU A O 1
ATOM 2231 N N . ASP A 1 283 ? -12.040 -5.910 -12.847 1.00 98.12 283 ASP A N 1
ATOM 2232 C CA . ASP A 1 283 ? -12.555 -6.640 -14.011 1.00 98.12 283 ASP A CA 1
ATOM 2233 C C . ASP A 1 283 ? -11.607 -7.766 -14.460 1.00 98.12 283 ASP A C 1
ATOM 2235 O O . ASP A 1 283 ? -12.047 -8.741 -15.066 1.00 98.12 283 ASP A O 1
ATOM 2239 N N . HIS A 1 284 ? -10.321 -7.668 -14.106 1.00 97.81 284 HIS A N 1
ATOM 2240 C CA . HIS A 1 284 ? -9.295 -8.676 -14.389 1.00 97.81 284 HIS A CA 1
ATOM 2241 C C . HIS A 1 284 ? -8.895 -9.495 -13.148 1.00 97.81 284 HIS A C 1
ATOM 2243 O O . HIS A 1 284 ? -7.873 -10.181 -13.151 1.00 97.81 284 HIS A O 1
ATOM 2249 N N . GLY A 1 285 ? -9.715 -9.466 -12.093 1.00 96.44 285 GLY A N 1
ATOM 2250 C CA . GLY A 1 285 ? -9.620 -10.400 -10.973 1.00 96.44 285 GLY A CA 1
ATOM 2251 C C . GLY A 1 285 ? -8.661 -10.004 -9.851 1.00 96.44 285 GLY A C 1
ATOM 2252 O O . GLY A 1 285 ? -8.320 -10.873 -9.047 1.00 96.44 285 GLY A O 1
ATOM 2253 N N . ALA A 1 286 ? -8.237 -8.738 -9.763 1.00 98.00 286 ALA A N 1
ATOM 2254 C CA . ALA A 1 286 ? -7.586 -8.237 -8.554 1.00 98.00 286 ALA A CA 1
ATOM 2255 C C . ALA A 1 286 ? -8.502 -8.424 -7.333 1.00 98.00 286 ALA A C 1
ATOM 2257 O O . ALA A 1 286 ? -9.723 -8.273 -7.418 1.00 98.00 286 ALA A O 1
ATOM 2258 N N . ASP A 1 287 ? -7.904 -8.744 -6.190 1.00 98.25 287 ASP A N 1
ATOM 2259 C CA . ASP A 1 287 ? -8.647 -8.996 -4.962 1.00 98.25 287 ASP A CA 1
ATOM 2260 C C . ASP A 1 287 ? -9.155 -7.681 -4.352 1.00 98.25 287 ASP A C 1
ATOM 2262 O O . ASP A 1 287 ? -8.378 -6.869 -3.841 1.00 98.25 287 ASP A O 1
ATOM 2266 N N . ILE A 1 288 ? -10.476 -7.483 -4.382 1.00 98.50 288 ILE A N 1
ATOM 2267 C CA . ILE A 1 288 ? -11.146 -6.321 -3.780 1.00 98.50 288 ILE A CA 1
ATOM 2268 C C . ILE A 1 288 ? -10.936 -6.234 -2.261 1.00 98.50 288 ILE A C 1
ATOM 2270 O O . ILE A 1 288 ? -11.050 -5.156 -1.679 1.00 98.50 288 ILE A O 1
ATOM 2274 N N . ASN A 1 289 ? -10.592 -7.356 -1.629 1.00 98.25 289 ASN A N 1
ATOM 2275 C CA . ASN A 1 289 ? -10.385 -7.503 -0.195 1.00 98.25 289 ASN A CA 1
ATOM 2276 C C . ASN A 1 289 ? -8.897 -7.628 0.180 1.00 98.25 289 ASN A C 1
ATOM 2278 O O . ASN A 1 289 ? -8.574 -8.024 1.301 1.00 98.25 289 ASN A O 1
ATOM 2282 N N . TYR A 1 290 ? -7.984 -7.268 -0.730 1.00 97.50 290 TYR A N 1
ATOM 2283 C CA . TYR A 1 290 ? -6.542 -7.375 -0.511 1.00 97.50 290 TYR A CA 1
ATOM 2284 C C . TYR A 1 290 ? -6.081 -6.693 0.782 1.00 97.50 290 TYR A C 1
ATOM 2286 O O . TYR A 1 290 ? -6.192 -5.478 0.934 1.00 97.50 290 TYR A O 1
ATOM 2294 N N . ASN A 1 291 ? -5.492 -7.464 1.692 1.00 95.38 291 ASN A N 1
ATOM 2295 C CA . ASN A 1 291 ? -5.132 -6.989 3.028 1.00 95.38 291 ASN A CA 1
ATOM 2296 C C . ASN A 1 291 ? -3.694 -7.333 3.441 1.00 95.38 291 ASN A C 1
ATOM 2298 O O . ASN A 1 291 ? -3.378 -7.322 4.621 1.00 95.38 291 ASN A O 1
ATOM 2302 N N . GLN A 1 292 ? -2.789 -7.640 2.510 1.00 93.62 292 GLN A N 1
ATOM 2303 C CA . GLN A 1 292 ? -1.408 -7.957 2.893 1.00 93.62 292 GLN A CA 1
ATOM 2304 C C . GLN A 1 292 ? -0.649 -6.705 3.376 1.00 93.62 292 GLN A C 1
ATOM 2306 O O . GLN A 1 292 ? -0.926 -5.589 2.907 1.00 93.62 292 GLN A O 1
ATOM 2311 N N . PRO A 1 293 ? 0.308 -6.861 4.311 1.00 91.00 293 PRO A N 1
ATOM 2312 C CA . PRO A 1 293 ? 1.123 -5.748 4.773 1.00 91.00 293 PRO A CA 1
ATOM 2313 C C . PRO A 1 293 ? 2.137 -5.340 3.699 1.00 91.00 293 PRO A C 1
ATOM 2315 O O . PRO A 1 293 ? 2.705 -6.187 3.012 1.00 91.00 293 PRO A O 1
ATOM 2318 N N . ASP A 1 294 ? 2.397 -4.043 3.585 1.00 87.25 294 ASP A N 1
ATOM 2319 C CA . ASP A 1 294 ? 3.507 -3.499 2.799 1.00 87.25 294 ASP A CA 1
ATOM 2320 C C . ASP A 1 294 ? 4.101 -2.262 3.494 1.00 87.25 294 ASP A C 1
ATOM 2322 O O . ASP A 1 294 ? 3.739 -1.945 4.628 1.00 87.25 294 ASP A O 1
ATOM 2326 N N . MET A 1 295 ? 5.041 -1.580 2.833 1.00 82.69 295 MET A N 1
ATOM 2327 C CA . MET A 1 295 ? 5.690 -0.385 3.383 1.00 82.69 295 MET A CA 1
ATOM 2328 C C . MET A 1 295 ? 4.729 0.792 3.613 1.00 82.69 295 MET A C 1
ATOM 2330 O O . MET A 1 295 ? 5.038 1.661 4.421 1.00 82.69 295 MET A O 1
ATOM 2334 N N . VAL A 1 296 ? 3.600 0.845 2.900 1.00 85.06 296 VAL A N 1
ATOM 2335 C CA . VAL A 1 296 ? 2.603 1.923 2.992 1.00 85.06 296 VAL A CA 1
ATOM 2336 C C . VAL A 1 296 ? 1.513 1.566 4.007 1.00 85.06 296 VAL A C 1
ATOM 2338 O O . VAL A 1 296 ? 1.052 2.422 4.757 1.00 85.06 296 VAL A O 1
ATOM 2341 N N . TYR A 1 297 ? 1.120 0.293 4.062 1.00 89.50 297 TYR A N 1
ATOM 2342 C CA . TYR A 1 297 ? 0.039 -0.233 4.892 1.00 89.50 297 TYR A CA 1
ATOM 2343 C C . TYR A 1 297 ? 0.526 -1.413 5.752 1.00 89.50 297 TYR A C 1
ATOM 2345 O O . TYR A 1 297 ? 0.079 -2.552 5.562 1.00 89.50 297 TYR A O 1
ATOM 2353 N N . PRO A 1 298 ? 1.419 -1.182 6.734 1.00 87.38 298 PRO A N 1
ATOM 2354 C CA . PRO A 1 298 ? 1.939 -2.246 7.600 1.00 87.38 298 PRO A CA 1
ATOM 2355 C C . PRO A 1 298 ? 0.855 -2.872 8.496 1.00 87.38 298 PRO A C 1
ATOM 2357 O O . PRO A 1 298 ? 0.991 -4.007 8.963 1.00 87.38 298 PRO A O 1
ATOM 2360 N N . TYR A 1 299 ? -0.244 -2.146 8.704 1.00 86.38 299 TYR A N 1
ATOM 2361 C CA . TYR A 1 299 ? -1.422 -2.554 9.464 1.00 86.38 299 TYR A CA 1
ATOM 2362 C C . TYR A 1 299 ? -2.440 -3.359 8.638 1.00 86.38 299 TYR A C 1
ATOM 2364 O O . TYR A 1 299 ? -3.529 -3.630 9.125 1.00 86.38 299 TYR A O 1
ATOM 2372 N N . GLN A 1 300 ? -2.091 -3.826 7.430 1.00 93.88 300 GLN A N 1
ATOM 2373 C CA . GLN A 1 300 ? -2.947 -4.727 6.635 1.00 93.88 300 GLN A CA 1
ATOM 2374 C C . GLN A 1 300 ? -4.282 -4.091 6.210 1.00 93.88 300 GLN A C 1
ATOM 2376 O O . GLN A 1 300 ? -5.341 -4.707 6.293 1.00 93.88 300 GLN A O 1
ATOM 2381 N N . ALA A 1 301 ? -4.227 -2.843 5.740 1.00 95.31 301 ALA A N 1
ATOM 2382 C CA . ALA A 1 301 ? -5.407 -2.123 5.268 1.00 95.31 301 ALA A CA 1
ATOM 2383 C C . ALA A 1 301 ? -6.104 -2.847 4.107 1.00 95.31 301 ALA A C 1
ATOM 2385 O O . ALA A 1 301 ? -5.438 -3.251 3.155 1.00 95.31 301 ALA A O 1
ATOM 2386 N N . THR A 1 302 ? -7.431 -2.944 4.123 1.00 98.00 302 THR A N 1
ATOM 2387 C CA . THR A 1 302 ? -8.202 -3.324 2.928 1.00 98.00 302 THR A CA 1
ATOM 2388 C C . THR A 1 302 ? -8.414 -2.091 2.038 1.00 98.00 302 THR A C 1
ATOM 2390 O O . THR A 1 302 ? -8.355 -0.960 2.527 1.00 98.00 302 THR A O 1
ATOM 2393 N N . PRO A 1 303 ? -8.718 -2.241 0.738 1.00 98.31 303 PRO A N 1
ATOM 2394 C CA . PRO A 1 303 ? -9.112 -1.107 -0.093 1.00 98.31 303 PRO A CA 1
ATOM 2395 C C . PRO A 1 303 ? -10.313 -0.353 0.498 1.00 98.31 303 PRO A C 1
ATOM 2397 O O . PRO A 1 303 ? -10.323 0.876 0.523 1.00 98.31 303 PRO A O 1
ATOM 2400 N N . LEU A 1 304 ? -11.291 -1.071 1.058 1.00 98.69 304 LEU A N 1
ATOM 2401 C CA . LEU A 1 304 ? -12.469 -0.464 1.674 1.00 98.69 304 LEU A CA 1
ATOM 2402 C C . LEU A 1 304 ? -12.116 0.372 2.914 1.00 98.69 304 LEU A C 1
ATOM 2404 O O . LEU A 1 304 ? -12.595 1.497 3.044 1.00 98.69 304 LEU A O 1
ATOM 2408 N N . THR A 1 305 ? -11.239 -0.119 3.793 1.00 98.00 305 THR A N 1
ATOM 2409 C CA . THR A 1 305 ? -10.798 0.652 4.965 1.00 98.00 305 THR A CA 1
ATOM 2410 C C . THR A 1 305 ? -9.952 1.863 4.574 1.00 98.00 305 THR A C 1
ATOM 2412 O O . THR A 1 305 ? -10.110 2.926 5.175 1.00 98.00 305 THR A O 1
ATOM 2415 N N . VAL A 1 306 ? -9.142 1.772 3.510 1.00 97.56 306 VAL A N 1
ATOM 2416 C CA . VAL A 1 306 ? -8.445 2.935 2.930 1.00 97.56 306 VAL A CA 1
ATOM 2417 C C . VAL A 1 306 ? -9.443 3.984 2.427 1.00 97.56 306 VAL A C 1
ATOM 2419 O O . VAL A 1 306 ? -9.296 5.162 2.757 1.00 97.56 306 VAL A O 1
ATOM 2422 N N . ALA A 1 307 ? -10.477 3.588 1.675 1.00 98.06 307 ALA A N 1
ATOM 2423 C CA . ALA A 1 307 ? -11.507 4.511 1.190 1.00 98.06 307 ALA A CA 1
ATOM 2424 C C . ALA A 1 307 ? -12.250 5.209 2.342 1.00 98.06 307 ALA A C 1
ATOM 2426 O O . ALA A 1 307 ? -12.462 6.425 2.292 1.00 98.06 307 ALA A O 1
ATOM 2427 N N . THR A 1 308 ? -12.599 4.453 3.387 1.00 97.75 308 THR A N 1
ATOM 2428 C CA . THR A 1 308 ? -13.285 4.977 4.574 1.00 97.75 308 THR A CA 1
ATOM 2429 C C . THR A 1 308 ? -12.405 5.944 5.360 1.00 97.75 308 THR A C 1
ATOM 2431 O O . THR A 1 308 ? -12.863 7.030 5.711 1.00 97.75 308 THR A O 1
ATOM 2434 N N . ARG A 1 309 ? -11.121 5.616 5.561 1.00 93.38 309 ARG A N 1
ATOM 2435 C CA . ARG A 1 309 ? -10.157 6.489 6.252 1.00 93.38 309 ARG A CA 1
ATOM 2436 C C . ARG A 1 309 ? -9.950 7.814 5.516 1.00 93.38 309 ARG A C 1
ATOM 2438 O O . ARG A 1 309 ? -9.815 8.849 6.154 1.00 93.38 309 ARG A O 1
ATOM 2445 N N . ARG A 1 310 ? -9.997 7.799 4.178 1.00 91.62 310 ARG A N 1
ATOM 2446 C CA . ARG A 1 310 ? -9.948 9.003 3.325 1.00 91.62 310 ARG A CA 1
ATOM 2447 C C . ARG A 1 310 ? -11.266 9.797 3.293 1.00 91.62 310 ARG A C 1
ATOM 2449 O O . ARG A 1 310 ? -11.323 10.818 2.616 1.00 91.62 310 ARG A O 1
ATOM 2456 N N . GLY A 1 311 ? -12.337 9.320 3.935 1.00 90.56 311 GLY A N 1
ATOM 2457 C CA . GLY A 1 311 ? -13.658 9.961 3.908 1.00 90.56 311 GLY A CA 1
ATOM 2458 C C . GLY A 1 311 ? -14.330 9.961 2.526 1.00 90.56 311 GLY A C 1
ATOM 2459 O O . GLY A 1 311 ? -15.279 10.710 2.288 1.00 90.56 311 GLY A O 1
ATOM 2460 N N . ASN A 1 312 ? -13.861 9.140 1.578 1.00 94.12 312 ASN A N 1
ATOM 2461 C CA . ASN A 1 312 ? -14.397 9.129 0.218 1.00 94.12 312 ASN A CA 1
ATOM 2462 C C . ASN A 1 312 ? -15.633 8.223 0.130 1.00 94.12 312 ASN A C 1
ATOM 2464 O O . ASN A 1 312 ? -15.567 7.087 -0.339 1.00 94.12 312 ASN A O 1
ATOM 2468 N N . GLN A 1 313 ? -16.788 8.750 0.546 1.00 96.00 313 GLN A N 1
ATOM 2469 C CA . GLN A 1 313 ? -18.053 8.004 0.576 1.00 96.00 313 GLN A CA 1
ATOM 2470 C C . GLN A 1 313 ? -18.461 7.421 -0.787 1.00 96.00 313 GLN A C 1
ATOM 2472 O O . GLN A 1 313 ? -19.089 6.364 -0.839 1.00 96.00 313 GLN A O 1
ATOM 2477 N N . ARG A 1 314 ? -18.119 8.089 -1.900 1.00 97.81 314 ARG A N 1
ATOM 2478 C CA . ARG A 1 314 ? -18.403 7.568 -3.249 1.00 97.81 314 ARG A CA 1
ATOM 2479 C C . ARG A 1 314 ? -17.582 6.317 -3.537 1.00 97.81 314 ARG A C 1
ATOM 2481 O O . ARG A 1 314 ? -18.140 5.337 -4.013 1.00 97.81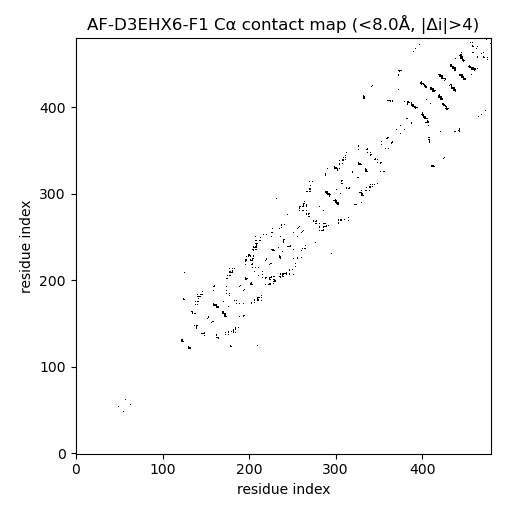 314 ARG A O 1
ATOM 2488 N N . MET A 1 315 ? -16.298 6.337 -3.187 1.00 98.50 315 MET A N 1
ATOM 2489 C CA . MET A 1 315 ? -15.409 5.190 -3.358 1.00 98.50 315 MET A CA 1
ATOM 2490 C C . MET A 1 315 ? -15.822 4.033 -2.446 1.00 98.50 315 MET A C 1
ATOM 2492 O O . MET A 1 315 ? -15.843 2.891 -2.886 1.00 98.50 315 MET A O 1
ATOM 2496 N N . VAL A 1 316 ? -16.222 4.327 -1.203 1.00 98.69 316 VAL A N 1
ATOM 2497 C CA . VAL A 1 316 ? -16.753 3.316 -0.275 1.00 98.69 316 VAL A CA 1
ATOM 2498 C C . VAL A 1 316 ? -17.975 2.613 -0.866 1.00 98.69 316 VAL A C 1
ATOM 2500 O O . VAL A 1 316 ? -18.002 1.386 -0.928 1.00 98.69 316 VAL A O 1
ATOM 2503 N N . LYS A 1 317 ? -18.964 3.375 -1.349 1.00 98.44 317 LYS A N 1
ATOM 2504 C CA . LYS A 1 317 ? -20.163 2.806 -1.984 1.00 98.44 317 LYS A CA 1
ATOM 2505 C C . LYS A 1 317 ? -19.813 1.984 -3.220 1.00 98.44 317 LYS A C 1
ATOM 2507 O O . LYS A 1 317 ? -20.275 0.856 -3.325 1.00 98.44 317 LYS A O 1
ATOM 2512 N N . HIS A 1 318 ? -18.937 2.503 -4.079 1.00 98.62 318 HIS A N 1
ATOM 2513 C CA . HIS A 1 318 ? -18.477 1.804 -5.280 1.00 98.62 318 HIS A CA 1
ATOM 2514 C C . HIS A 1 318 ? -17.811 0.460 -4.956 1.00 98.62 318 HIS A C 1
ATOM 2516 O O . HIS A 1 318 ? -18.152 -0.557 -5.547 1.00 98.62 318 HIS A O 1
ATOM 2522 N N . LEU A 1 319 ? -16.903 0.418 -3.976 1.00 98.81 319 LEU A N 1
ATOM 2523 C CA . LEU A 1 319 ? -16.255 -0.828 -3.552 1.00 98.81 319 LEU A CA 1
ATOM 2524 C C . LEU A 1 319 ? -17.269 -1.839 -2.998 1.00 98.81 319 LEU A C 1
ATOM 2526 O O . LEU A 1 319 ? -17.204 -3.017 -3.340 1.00 98.81 319 LEU A O 1
ATOM 2530 N N . ILE A 1 320 ? -18.234 -1.389 -2.194 1.00 98.69 320 ILE A N 1
ATOM 2531 C CA . ILE A 1 320 ? -19.304 -2.248 -1.660 1.00 98.69 320 ILE A CA 1
ATOM 2532 C C . ILE A 1 320 ? -20.184 -2.794 -2.793 1.00 98.69 320 ILE A C 1
ATOM 2534 O O . ILE A 1 320 ? -20.452 -3.991 -2.833 1.00 98.69 320 ILE A O 1
ATOM 2538 N N . GLU A 1 321 ? -20.575 -1.953 -3.754 1.00 98.31 321 GLU A N 1
ATOM 2539 C CA . GLU A 1 321 ? -21.326 -2.362 -4.951 1.00 98.31 321 GLU A CA 1
ATOM 2540 C C . GLU A 1 321 ? -20.547 -3.377 -5.805 1.00 98.31 321 GLU A C 1
ATOM 2542 O O . GLU A 1 321 ? -21.142 -4.267 -6.414 1.00 98.31 321 GLU A O 1
ATOM 2547 N N . ARG A 1 322 ? -19.210 -3.293 -5.815 1.00 98.38 322 ARG A N 1
ATOM 2548 C CA . ARG A 1 322 ? -18.319 -4.264 -6.471 1.00 98.38 322 ARG A CA 1
ATOM 2549 C C . ARG A 1 322 ? -18.037 -5.515 -5.621 1.00 98.38 322 ARG A C 1
ATOM 2551 O O . ARG A 1 322 ? -17.355 -6.408 -6.118 1.00 98.38 322 ARG A O 1
ATOM 2558 N N . GLY A 1 323 ? -18.585 -5.617 -4.407 1.00 98.12 323 GLY A N 1
ATOM 2559 C CA . GLY A 1 323 ? -18.516 -6.811 -3.556 1.00 98.12 323 GLY A CA 1
ATOM 2560 C C . GLY A 1 323 ? -17.437 -6.792 -2.468 1.00 98.12 323 GLY A C 1
ATOM 2561 O O . GLY A 1 323 ? -17.026 -7.861 -2.019 1.00 98.12 323 GLY A O 1
ATOM 2562 N N . ALA A 1 324 ? -16.954 -5.617 -2.054 1.00 98.62 324 ALA A N 1
ATOM 2563 C CA . ALA A 1 324 ? -16.035 -5.507 -0.922 1.00 98.62 324 ALA A CA 1
ATOM 2564 C C . ALA A 1 324 ? -16.700 -5.987 0.378 1.00 98.62 324 ALA A C 1
ATOM 2566 O O . ALA A 1 324 ? -17.842 -5.627 0.675 1.00 98.62 324 ALA A O 1
ATOM 2567 N N . ASP A 1 325 ? -15.972 -6.772 1.170 1.00 98.50 325 ASP A N 1
ATOM 2568 C CA . ASP A 1 325 ? -16.458 -7.283 2.449 1.00 98.50 325 ASP A CA 1
ATOM 2569 C C . ASP A 1 325 ? -16.320 -6.205 3.533 1.00 98.50 325 ASP A C 1
ATOM 2571 O O . ASP A 1 325 ? -15.220 -5.819 3.933 1.00 98.50 325 ASP A O 1
ATOM 2575 N N . VAL A 1 326 ? -17.464 -5.721 4.021 1.00 98.31 326 VAL A N 1
ATOM 2576 C CA . VAL A 1 326 ? -17.543 -4.682 5.057 1.00 98.31 326 VAL A CA 1
ATOM 2577 C C . VAL A 1 326 ? -17.082 -5.160 6.435 1.00 98.31 326 VAL A C 1
ATOM 2579 O O . VAL A 1 326 ? -16.855 -4.333 7.311 1.00 98.31 326 VAL A O 1
ATOM 2582 N N . THR A 1 327 ? -16.936 -6.472 6.639 1.00 97.00 327 THR A N 1
ATOM 2583 C CA . THR A 1 327 ? -16.617 -7.076 7.939 1.00 97.00 327 THR A CA 1
ATOM 2584 C C . THR A 1 327 ? -15.127 -7.341 8.142 1.00 97.00 327 THR A C 1
ATOM 2586 O O . THR A 1 327 ? -14.708 -7.626 9.269 1.00 97.00 327 THR A O 1
ATOM 2589 N N . LEU A 1 328 ? -14.314 -7.236 7.083 1.00 96.62 328 LEU A N 1
ATOM 2590 C CA . LEU A 1 328 ? -12.882 -7.501 7.164 1.00 96.62 328 LEU A CA 1
ATOM 2591 C C . LEU A 1 328 ? -12.168 -6.455 8.014 1.00 96.62 328 LEU A C 1
ATOM 2593 O O . LEU A 1 328 ? -12.242 -5.250 7.765 1.00 96.62 328 LEU A O 1
ATOM 2597 N N . ALA A 1 329 ? -11.443 -6.960 9.007 1.00 92.25 329 ALA A N 1
ATOM 2598 C CA . ALA A 1 329 ? -10.636 -6.156 9.898 1.00 92.25 329 ALA A CA 1
ATOM 2599 C C . ALA A 1 329 ? -9.168 -6.122 9.452 1.00 92.25 329 ALA A C 1
ATOM 2601 O O . ALA A 1 329 ? -8.604 -7.123 9.002 1.00 92.25 329 ALA A O 1
ATOM 2602 N N . GLU A 1 330 ? -8.553 -4.960 9.635 1.00 92.62 330 GLU A N 1
ATOM 2603 C CA . GLU A 1 330 ? -7.115 -4.730 9.570 1.00 92.62 330 GLU A CA 1
ATOM 2604 C C . GLU A 1 330 ? -6.396 -5.477 10.711 1.00 92.62 330 GLU A C 1
ATOM 2606 O O . GLU A 1 330 ? -7.019 -6.016 11.633 1.00 92.62 330 GLU A O 1
ATOM 2611 N N . LYS A 1 331 ? -5.058 -5.492 10.689 1.00 88.19 331 LYS A N 1
ATOM 2612 C CA . LYS A 1 331 ? -4.228 -6.170 11.704 1.00 88.19 331 LYS A CA 1
ATOM 2613 C C . LYS A 1 331 ? -4.583 -5.750 13.133 1.00 88.19 331 LYS A C 1
ATOM 2615 O O . LYS A 1 331 ? -4.548 -6.582 14.041 1.00 88.19 331 LYS A O 1
ATOM 2620 N N . ASP A 1 332 ? -4.926 -4.478 13.308 1.00 81.94 332 ASP A N 1
ATOM 2621 C CA . ASP A 1 332 ? -5.209 -3.871 14.608 1.00 81.94 332 ASP A CA 1
ATOM 2622 C C . ASP A 1 332 ? -6.699 -3.918 14.980 1.00 81.94 332 ASP A C 1
ATOM 2624 O O . ASP A 1 332 ? -7.112 -3.334 15.978 1.00 81.94 332 ASP A O 1
ATOM 2628 N N . GLY A 1 333 ? -7.505 -4.655 14.207 1.00 86.88 333 GLY A N 1
ATOM 2629 C CA . GLY A 1 333 ? -8.921 -4.900 14.474 1.00 86.88 333 GLY A CA 1
ATOM 2630 C C . GLY A 1 333 ? -9.867 -3.838 13.910 1.00 86.88 333 GLY A C 1
ATOM 2631 O O . GLY A 1 333 ? -11.082 -3.989 14.047 1.00 86.88 333 GLY A O 1
ATOM 2632 N N . GLU A 1 334 ? -9.344 -2.785 13.273 1.00 90.62 334 GLU A N 1
ATOM 2633 C CA . GLU A 1 334 ? -10.171 -1.771 12.617 1.00 90.62 334 GLU A CA 1
ATOM 2634 C C . GLU A 1 334 ? -10.894 -2.358 11.406 1.00 90.62 334 GLU A C 1
ATOM 2636 O O . GLU A 1 334 ? -10.284 -2.994 10.553 1.00 90.62 334 GLU A O 1
ATOM 2641 N N . ARG A 1 335 ? -12.193 -2.098 11.302 1.00 95.25 335 ARG A N 1
ATOM 2642 C CA . ARG A 1 335 ? -13.022 -2.418 10.135 1.00 95.25 335 ARG A CA 1
ATOM 2643 C C . ARG A 1 335 ? -13.672 -1.134 9.608 1.00 95.25 335 ARG A C 1
ATOM 2645 O O . ARG A 1 335 ? -13.681 -0.132 10.328 1.00 95.25 335 ARG A O 1
ATOM 2652 N N . PRO A 1 336 ? -14.227 -1.114 8.384 1.00 97.56 336 PRO A N 1
ATOM 2653 C CA . PRO A 1 336 ? -14.777 0.098 7.780 1.00 97.56 336 PRO A CA 1
ATOM 2654 C C . PRO A 1 336 ? -15.680 0.907 8.724 1.00 97.56 336 PRO A C 1
ATOM 2656 O O . PRO A 1 336 ? -15.488 2.110 8.868 1.00 97.56 336 PRO A O 1
ATOM 2659 N N . TYR A 1 337 ? -16.620 0.264 9.422 1.00 97.06 337 TYR A N 1
ATOM 2660 C CA . TYR A 1 337 ? -17.517 0.960 10.351 1.00 97.06 337 TYR A CA 1
ATOM 2661 C C . TYR A 1 337 ? -16.782 1.610 11.532 1.00 97.06 337 TYR A C 1
ATOM 2663 O O . TYR A 1 337 ? -17.055 2.767 11.835 1.00 97.06 337 TYR A O 1
ATOM 2671 N N . THR A 1 338 ? -15.828 0.928 12.182 1.00 93.81 338 THR A N 1
ATOM 2672 C CA . THR A 1 338 ? -15.123 1.517 13.337 1.00 93.81 338 THR A CA 1
ATOM 2673 C C . THR A 1 338 ? -14.254 2.702 12.920 1.00 93.81 338 THR A C 1
ATOM 2675 O O . THR A 1 338 ? -14.145 3.667 13.671 1.00 93.81 338 THR A O 1
ATOM 2678 N N . ILE A 1 339 ? -13.702 2.671 11.701 1.00 94.44 339 ILE A N 1
ATOM 2679 C CA . ILE A 1 339 ? -12.983 3.813 11.116 1.00 94.44 339 ILE A CA 1
ATOM 2680 C C . ILE A 1 339 ? -13.947 4.979 10.865 1.00 94.44 339 ILE A C 1
ATOM 2682 O O . ILE A 1 339 ? -13.625 6.114 11.200 1.00 94.44 339 ILE A O 1
ATOM 2686 N N . ALA A 1 340 ? -15.146 4.725 10.327 1.00 95.69 340 ALA A N 1
ATOM 2687 C CA . ALA A 1 340 ? -16.153 5.772 10.128 1.00 95.69 340 ALA A CA 1
ATOM 2688 C C . ALA A 1 340 ? -16.593 6.416 11.458 1.00 95.69 340 ALA A C 1
ATOM 2690 O O . ALA A 1 340 ? -16.738 7.638 11.527 1.00 95.69 340 ALA A O 1
ATOM 2691 N N . VAL A 1 341 ? -16.734 5.613 12.522 1.00 92.25 341 VAL A N 1
ATOM 2692 C CA . VAL A 1 341 ? -16.986 6.100 13.890 1.00 92.25 341 VAL A CA 1
ATOM 2693 C C . VAL A 1 341 ? -15.832 6.979 14.380 1.00 92.25 341 VAL A C 1
ATOM 2695 O O . VAL A 1 341 ? -16.084 8.090 14.842 1.00 92.25 341 VAL A O 1
ATOM 2698 N N . GLY A 1 342 ? -14.579 6.526 14.240 1.00 88.75 342 GLY A N 1
ATOM 2699 C CA . GLY A 1 342 ? -13.391 7.308 14.614 1.00 88.75 342 GLY A CA 1
ATOM 2700 C C . GLY A 1 342 ? -13.292 8.639 13.861 1.00 88.75 342 GLY A C 1
ATOM 2701 O O . GLY A 1 342 ? -13.032 9.677 14.461 1.00 88.75 342 GLY A O 1
ATOM 2702 N N . ASN A 1 343 ? -13.634 8.633 12.571 1.00 89.69 343 ASN A N 1
ATOM 2703 C CA . ASN A 1 343 ? -13.692 9.825 11.722 1.00 89.69 343 ASN A CA 1
ATOM 2704 C C . ASN A 1 343 ? -14.894 10.742 12.009 1.00 89.69 343 ASN A C 1
ATOM 2706 O O . ASN A 1 343 ? -15.015 11.796 11.383 1.00 89.69 343 ASN A O 1
ATOM 2710 N N . LYS A 1 344 ? -15.803 10.355 12.916 1.00 89.31 344 LYS A N 1
ATOM 2711 C CA . LYS A 1 344 ? -17.050 11.076 13.234 1.00 89.31 344 LYS A CA 1
ATOM 2712 C C . LYS A 1 344 ? -17.983 11.243 12.022 1.00 89.31 344 LYS A C 1
ATOM 2714 O O . LYS A 1 344 ? -18.862 12.107 12.029 1.00 89.31 344 LYS A O 1
ATOM 2719 N N . ASP A 1 345 ? -17.842 10.396 10.998 1.00 93.75 345 ASP A N 1
ATOM 2720 C CA . ASP A 1 345 ? -18.743 10.353 9.842 1.00 93.75 345 ASP A CA 1
ATOM 2721 C C . ASP A 1 345 ? -19.944 9.461 10.174 1.00 93.75 345 ASP A C 1
ATOM 2723 O O . ASP A 1 345 ? -19.998 8.279 9.833 1.00 93.75 345 ASP A O 1
ATOM 2727 N N . THR A 1 346 ? -20.907 10.039 10.892 1.00 93.69 346 THR A N 1
ATOM 2728 C CA . THR A 1 346 ? -22.115 9.338 11.358 1.00 93.69 346 THR A CA 1
ATOM 2729 C C . THR A 1 346 ? -22.941 8.771 10.209 1.00 93.69 346 THR A C 1
ATOM 2731 O O . THR A 1 346 ? -23.434 7.652 10.307 1.00 93.69 346 THR A O 1
ATOM 2734 N N . VAL A 1 347 ? -23.030 9.492 9.088 1.00 96.12 347 VAL A N 1
ATOM 2735 C CA . VAL A 1 347 ? -23.770 9.045 7.901 1.00 96.12 347 VAL A CA 1
ATOM 2736 C C . VAL A 1 347 ? -23.132 7.789 7.315 1.00 96.12 347 VAL A C 1
ATOM 2738 O O . VAL A 1 347 ? -23.833 6.829 6.986 1.00 96.12 347 VAL A O 1
ATOM 2741 N N . LEU A 1 348 ? -21.804 7.776 7.187 1.00 97.06 348 LEU A N 1
ATOM 2742 C CA . LEU A 1 348 ? -21.088 6.609 6.688 1.00 97.06 348 LEU A CA 1
ATOM 2743 C C . LEU A 1 348 ? -21.104 5.452 7.693 1.00 97.06 348 LEU A C 1
ATOM 2745 O O . LEU A 1 348 ? -21.267 4.303 7.283 1.00 97.06 348 LEU A O 1
ATOM 2749 N N . ALA A 1 349 ? -20.976 5.741 8.988 1.00 96.38 349 ALA A N 1
ATOM 2750 C CA . ALA A 1 349 ? -21.050 4.738 10.044 1.00 96.38 349 ALA A CA 1
ATOM 2751 C C . ALA A 1 349 ? -22.423 4.050 10.066 1.00 96.38 349 ALA A C 1
ATOM 2753 O O . ALA A 1 349 ? -22.481 2.823 10.069 1.00 96.38 349 ALA A O 1
ATOM 2754 N N . ASP A 1 350 ? -23.523 4.802 9.995 1.00 96.69 350 ASP A N 1
ATOM 2755 C CA . ASP A 1 350 ? -24.877 4.239 9.953 1.00 96.69 350 ASP A CA 1
ATOM 2756 C C . ASP A 1 350 ? -25.099 3.381 8.703 1.00 96.69 350 ASP A C 1
ATOM 2758 O O . ASP A 1 350 ? -25.682 2.296 8.780 1.00 96.69 350 ASP A O 1
ATOM 2762 N N . TYR A 1 351 ? -24.579 3.826 7.556 1.00 97.69 351 TYR A N 1
ATOM 2763 C CA . TYR A 1 351 ? -24.617 3.039 6.330 1.00 97.69 351 TYR A CA 1
ATOM 2764 C C . TYR A 1 351 ? -23.850 1.718 6.478 1.00 97.69 351 TYR A C 1
ATOM 2766 O O . TYR A 1 351 ? -24.417 0.659 6.222 1.00 97.69 351 TYR A O 1
ATOM 2774 N N . LEU A 1 352 ? -22.599 1.749 6.942 1.00 97.94 352 LEU A N 1
ATOM 2775 C CA . LEU A 1 352 ? -21.780 0.544 7.113 1.00 97.94 352 LEU A CA 1
ATOM 2776 C C . LEU A 1 352 ? -22.371 -0.408 8.160 1.00 97.94 352 LEU A C 1
ATOM 2778 O O . LEU A 1 352 ? -22.452 -1.607 7.914 1.00 97.94 352 LEU A O 1
ATOM 2782 N N . LYS A 1 353 ? -22.884 0.128 9.271 1.00 97.06 353 LYS A N 1
ATOM 2783 C CA . LYS A 1 353 ? -23.612 -0.629 10.299 1.00 97.06 353 LYS A CA 1
ATOM 2784 C C . LYS A 1 353 ? -24.814 -1.375 9.732 1.00 97.06 353 LYS A C 1
ATOM 2786 O O . LYS A 1 353 ? -25.086 -2.497 10.141 1.00 97.06 353 LYS A O 1
ATOM 2791 N N . SER A 1 354 ? -25.538 -0.764 8.793 1.00 97.62 354 SER A N 1
ATOM 2792 C CA . SER A 1 354 ? -26.697 -1.403 8.157 1.00 97.62 354 SER A CA 1
ATOM 2793 C C . SER A 1 354 ? -26.332 -2.602 7.272 1.00 97.62 354 SER A C 1
ATOM 2795 O O . SER A 1 354 ? -27.204 -3.412 6.962 1.00 97.62 354 SER A O 1
ATOM 2797 N N . LEU A 1 355 ? -25.060 -2.717 6.874 1.00 97.94 355 LEU A N 1
ATOM 2798 C CA . LEU A 1 355 ? -24.537 -3.794 6.031 1.00 97.94 355 LEU A CA 1
ATOM 2799 C C . LEU A 1 355 ? -23.861 -4.912 6.837 1.00 97.94 355 LEU A C 1
ATOM 2801 O O . LEU A 1 355 ? -23.600 -5.984 6.295 1.00 97.94 355 LEU A O 1
ATOM 2805 N N . GLU A 1 356 ? -23.558 -4.672 8.110 1.00 96.31 356 GLU A N 1
ATOM 2806 C CA . GLU A 1 356 ? -22.888 -5.636 8.977 1.00 96.31 356 GLU A CA 1
ATOM 2807 C C . GLU A 1 356 ? -23.873 -6.547 9.722 1.00 96.31 356 GLU A C 1
ATOM 2809 O O . GLU A 1 356 ? -25.036 -6.187 9.931 1.00 96.31 356 GLU A O 1
ATOM 2814 N N . PRO A 1 357 ? -23.422 -7.732 10.178 1.00 95.31 357 PRO A N 1
ATOM 2815 C CA . PRO A 1 357 ? -24.225 -8.579 11.051 1.00 95.31 357 PRO A CA 1
ATOM 2816 C C . PRO A 1 357 ? -24.637 -7.832 12.326 1.00 95.31 357 PRO A C 1
ATOM 2818 O O . PRO A 1 357 ? -23.803 -7.238 13.016 1.00 95.31 357 PRO A O 1
ATOM 2821 N N . ALA A 1 358 ? -25.922 -7.897 12.688 1.00 92.94 358 ALA A N 1
ATOM 2822 C CA . ALA A 1 358 ? -26.463 -7.194 13.855 1.00 92.94 358 ALA A CA 1
ATOM 2823 C C . ALA A 1 358 ? -25.746 -7.579 15.167 1.00 92.94 358 ALA A C 1
ATOM 2825 O O . ALA A 1 358 ? -25.651 -6.780 16.103 1.00 92.94 358 ALA A O 1
ATOM 2826 N N . GLU A 1 359 ? -25.185 -8.789 15.225 1.00 92.69 359 GLU A N 1
ATOM 2827 C CA . GLU A 1 359 ? -24.419 -9.319 16.347 1.00 92.69 359 GLU A CA 1
ATOM 2828 C C . GLU A 1 359 ? -23.182 -8.479 16.675 1.00 92.69 359 GLU A C 1
ATOM 2830 O O . GLU A 1 359 ? -22.785 -8.444 17.843 1.00 92.69 359 GLU A O 1
ATOM 2835 N N . PHE A 1 360 ? -22.593 -7.795 15.686 1.00 90.38 360 PHE A N 1
ATOM 2836 C CA . PHE A 1 360 ? -21.412 -6.944 15.871 1.00 90.38 360 PHE A CA 1
ATOM 2837 C C . PHE A 1 360 ? -21.727 -5.679 16.672 1.00 90.38 360 PHE A C 1
ATOM 2839 O O . PHE A 1 360 ? -20.831 -5.110 17.295 1.00 90.38 360 PHE A O 1
ATOM 2846 N N . HIS A 1 361 ? -22.997 -5.271 16.698 1.00 92.44 361 HIS A N 1
ATOM 2847 C CA . HIS A 1 361 ? -23.477 -4.076 17.392 1.00 92.44 361 HIS A CA 1
ATOM 2848 C C . HIS A 1 361 ? -24.305 -4.416 18.641 1.00 92.44 361 HIS A C 1
ATOM 2850 O O . HIS A 1 361 ? -24.881 -3.528 19.269 1.00 92.44 361 HIS A O 1
ATOM 2856 N N . SER A 1 362 ? -24.364 -5.696 19.025 1.00 94.06 362 SER A N 1
ATOM 2857 C CA . SER A 1 362 ? -25.058 -6.137 20.233 1.00 94.06 362 SER A CA 1
ATOM 2858 C C . SER A 1 362 ? -24.220 -5.856 21.480 1.00 94.06 362 SER A C 1
ATOM 2860 O O . SER A 1 362 ? -23.117 -6.383 21.657 1.00 94.06 362 SER A O 1
ATOM 2862 N N . LEU A 1 363 ? -24.786 -5.064 22.395 1.00 92.12 363 LEU A N 1
ATOM 2863 C CA . LEU A 1 363 ? -24.174 -4.767 23.689 1.00 92.12 363 LEU A CA 1
ATOM 2864 C C . LEU A 1 363 ? -23.930 -6.037 24.515 1.00 92.12 363 LEU A C 1
ATOM 2866 O O . LEU A 1 363 ? -22.902 -6.153 25.183 1.00 92.12 363 LEU A O 1
ATOM 2870 N N . GLU A 1 364 ? -24.858 -6.992 24.476 1.00 93.12 364 GLU A N 1
ATOM 2871 C CA . GLU A 1 364 ? -24.751 -8.247 25.224 1.00 93.12 364 GLU A CA 1
ATOM 2872 C C . GLU A 1 364 ? -23.626 -9.130 24.679 1.00 93.12 364 GLU A C 1
ATOM 2874 O O . GLU A 1 364 ? -22.782 -9.595 25.452 1.00 93.12 364 GLU A O 1
ATOM 2879 N N . ASN A 1 365 ? -23.550 -9.281 23.352 1.00 93.19 365 ASN A N 1
ATOM 2880 C CA . ASN A 1 365 ? -22.478 -10.034 22.698 1.00 93.19 365 ASN A CA 1
ATOM 2881 C C . ASN A 1 365 ? -21.118 -9.403 22.987 1.00 93.19 365 ASN A C 1
ATOM 2883 O O . ASN A 1 365 ? -20.165 -10.107 23.335 1.00 93.19 365 ASN A O 1
ATOM 2887 N N . LYS A 1 366 ? -21.035 -8.068 22.920 1.00 93.62 366 LYS A N 1
ATOM 2888 C CA . LYS A 1 366 ? -19.807 -7.349 23.251 1.00 93.62 366 LYS A CA 1
ATOM 2889 C C . LYS A 1 366 ? -19.406 -7.564 24.707 1.00 93.62 366 LYS A C 1
ATOM 2891 O O . LYS A 1 366 ? -18.271 -7.948 24.974 1.00 93.62 366 LYS A O 1
ATOM 2896 N N . LYS A 1 367 ? -20.332 -7.393 25.658 1.00 93.25 367 LYS A N 1
ATOM 2897 C CA . LYS A 1 367 ? -20.075 -7.653 27.085 1.00 93.25 367 LYS A CA 1
ATOM 2898 C C . LYS A 1 367 ? -19.587 -9.081 27.318 1.00 93.25 367 LYS A C 1
ATOM 2900 O O . LYS A 1 367 ? -18.654 -9.284 28.092 1.00 93.25 367 LYS A O 1
ATOM 2905 N N . TYR A 1 368 ? -20.177 -10.064 26.636 1.00 93.94 368 TYR A N 1
ATOM 2906 C CA . TYR A 1 368 ? -19.734 -11.453 26.706 1.00 93.94 368 TYR A CA 1
ATOM 2907 C C . TYR A 1 368 ? -18.299 -11.627 26.182 1.00 93.94 368 TYR A C 1
ATOM 2909 O O . TYR A 1 368 ? -17.464 -12.195 26.889 1.00 93.94 368 TYR A O 1
ATOM 2917 N N . ALA A 1 369 ? -17.985 -11.082 25.002 1.00 92.50 369 ALA A N 1
ATOM 2918 C CA . ALA A 1 369 ? -16.650 -11.142 24.401 1.00 92.50 369 ALA A CA 1
ATOM 2919 C C . ALA A 1 369 ? -15.574 -10.460 25.271 1.00 92.50 369 ALA A C 1
ATOM 2921 O O . ALA A 1 369 ? -14.452 -10.963 25.394 1.00 92.50 369 ALA A O 1
ATOM 2922 N N . LEU A 1 370 ? -15.928 -9.352 25.930 1.00 94.69 370 LEU A N 1
ATOM 2923 C CA . LEU A 1 370 ? -15.013 -8.553 26.743 1.00 94.69 370 LEU A CA 1
ATOM 2924 C C . LEU A 1 370 ? -14.778 -9.099 28.162 1.00 94.69 370 LEU A C 1
ATOM 2926 O O . LEU A 1 370 ? -13.879 -8.609 28.846 1.00 94.69 370 LEU A O 1
ATOM 2930 N N . LYS A 1 371 ? -15.469 -10.167 28.601 1.00 93.38 371 LYS A N 1
ATOM 2931 C CA . LYS A 1 371 ? -15.236 -10.795 29.925 1.00 93.38 371 LYS A CA 1
ATOM 2932 C C . LYS A 1 371 ? -13.762 -11.138 30.175 1.00 93.38 371 LYS A C 1
ATOM 2934 O O . LYS A 1 371 ? -13.264 -10.979 31.288 1.00 93.38 371 LYS A O 1
ATOM 2939 N N . LYS A 1 372 ? -13.043 -11.564 29.132 1.00 92.69 372 LYS A N 1
ATOM 2940 C CA . LYS A 1 372 ? -11.609 -11.904 29.192 1.00 92.69 372 LYS A CA 1
ATOM 2941 C C . LYS A 1 372 ? -10.702 -10.712 29.540 1.00 92.69 372 LYS A C 1
ATOM 2943 O O . LYS A 1 372 ? -9.604 -10.932 30.044 1.00 92.69 372 LYS A O 1
ATOM 2948 N N . TYR A 1 373 ? -11.158 -9.479 29.306 1.00 94.75 373 TYR A N 1
ATOM 2949 C CA . TYR A 1 373 ? -10.409 -8.253 29.596 1.00 94.75 373 TYR A CA 1
ATOM 2950 C C . TYR A 1 373 ? -10.588 -7.742 31.029 1.00 94.75 373 TYR A C 1
ATOM 2952 O O . TYR A 1 373 ? -9.871 -6.826 31.428 1.00 94.75 373 TYR A O 1
ATOM 2960 N N . LYS A 1 374 ? -11.496 -8.344 31.816 1.00 94.56 374 LYS A N 1
ATOM 2961 C CA . LYS A 1 374 ? -11.712 -8.004 33.234 1.00 94.56 374 LYS A CA 1
ATOM 2962 C C . LYS A 1 374 ? -11.884 -6.493 33.451 1.00 94.56 374 LYS A C 1
ATOM 2964 O O . LYS A 1 374 ? -11.247 -5.919 34.330 1.00 94.56 374 LYS A O 1
ATOM 2969 N N . LEU A 1 375 ? -12.695 -5.859 32.601 1.00 95.50 375 LEU A N 1
ATOM 2970 C CA . LEU A 1 375 ? -12.986 -4.429 32.699 1.00 95.50 375 LEU A CA 1
ATOM 2971 C C . LEU A 1 375 ? -13.611 -4.122 34.065 1.00 95.50 375 LEU A C 1
ATOM 2973 O O . LEU A 1 375 ? -14.401 -4.920 34.572 1.00 95.50 375 LEU A O 1
ATOM 2977 N N . THR A 1 376 ? -13.260 -2.981 34.653 1.00 94.56 376 THR A N 1
ATOM 2978 C CA . THR A 1 376 ? -13.875 -2.526 35.904 1.00 94.56 376 THR A CA 1
ATOM 2979 C C . THR A 1 376 ? -15.315 -2.078 35.659 1.00 94.56 376 THR A C 1
ATOM 2981 O O . THR A 1 376 ? -15.655 -1.619 34.565 1.00 94.56 376 THR A O 1
ATOM 2984 N N . ASP A 1 377 ? -16.167 -2.165 36.685 1.00 93.56 377 ASP A N 1
ATOM 2985 C CA . ASP A 1 377 ? -17.553 -1.685 36.592 1.00 93.56 377 ASP A CA 1
ATOM 2986 C C . ASP A 1 377 ? -17.620 -0.199 36.224 1.00 93.56 377 ASP A C 1
ATOM 2988 O O . ASP A 1 377 ? -18.551 0.222 35.548 1.00 93.56 377 ASP A O 1
ATOM 2992 N N . GLU A 1 378 ? -16.636 0.592 36.656 1.00 94.38 378 GLU A N 1
ATOM 2993 C CA . GLU A 1 378 ? -16.496 2.006 36.306 1.00 94.38 378 GLU A CA 1
ATOM 2994 C C . GLU A 1 378 ? -16.218 2.206 34.814 1.00 94.38 378 GLU A C 1
ATOM 2996 O O . GLU A 1 378 ? -16.953 2.945 34.162 1.00 94.38 378 GLU A O 1
ATOM 3001 N N . LEU A 1 379 ? -15.224 1.503 34.257 1.00 95.75 379 LEU A N 1
ATOM 3002 C CA . LEU A 1 379 ? -14.893 1.586 32.834 1.00 95.75 379 LEU A CA 1
ATOM 3003 C C . LEU A 1 379 ? -16.070 1.137 31.963 1.00 95.75 379 LEU A C 1
ATOM 3005 O O . LEU A 1 379 ? -16.397 1.787 30.974 1.00 95.75 379 LEU A O 1
ATOM 3009 N N . VAL A 1 380 ? -16.752 0.054 32.350 1.00 96.19 380 VAL A N 1
ATOM 3010 C CA . VAL A 1 380 ? -17.960 -0.394 31.643 1.00 96.19 380 VAL A CA 1
ATOM 3011 C C . VAL A 1 380 ? -19.041 0.682 31.696 1.00 96.19 380 VAL A C 1
ATOM 3013 O O . VAL A 1 380 ? -19.632 0.972 30.661 1.00 96.19 380 VAL A O 1
ATOM 3016 N N . ARG A 1 381 ? -19.284 1.295 32.864 1.00 96.12 381 ARG A N 1
ATOM 3017 C CA . ARG A 1 381 ? -20.292 2.356 33.020 1.00 96.12 381 ARG A CA 1
ATOM 3018 C C . ARG A 1 381 ? -19.972 3.559 32.141 1.00 96.12 381 ARG A C 1
ATOM 3020 O O . ARG A 1 381 ? -20.871 4.028 31.450 1.00 96.12 381 ARG A O 1
ATOM 3027 N N . PHE A 1 382 ? -18.709 3.990 32.132 1.00 96.75 382 PHE A N 1
ATOM 3028 C CA . PHE A 1 382 ? -18.217 5.089 31.305 1.00 96.75 382 PHE A CA 1
ATOM 3029 C C . PHE A 1 382 ? -18.449 4.816 29.815 1.00 96.75 382 PHE A C 1
ATOM 3031 O O . PHE A 1 382 ? -19.136 5.590 29.161 1.00 96.75 382 PHE A O 1
ATOM 3038 N N . LEU A 1 383 ? -17.988 3.669 29.300 1.00 96.75 383 LEU A N 1
ATOM 3039 C CA . LEU A 1 383 ? -18.117 3.308 27.879 1.00 96.75 383 LEU A CA 1
ATOM 3040 C C . LEU A 1 383 ? -19.570 3.048 27.433 1.00 96.75 383 LEU A C 1
ATOM 3042 O O . LEU A 1 383 ? -19.848 2.980 26.237 1.00 96.75 383 LEU A O 1
ATOM 3046 N N . THR A 1 384 ? -20.499 2.856 28.373 1.00 96.06 384 THR A N 1
ATOM 3047 C CA . THR A 1 384 ? -21.947 2.774 28.099 1.00 96.06 384 THR A CA 1
ATOM 3048 C C . THR A 1 384 ? -22.697 4.087 28.332 1.00 96.06 384 THR A C 1
ATOM 3050 O O . THR A 1 384 ? -23.914 4.119 28.156 1.00 96.06 384 THR A O 1
ATOM 3053 N N . GLY A 1 385 ? -22.001 5.134 28.775 1.00 94.44 385 GLY A N 1
ATOM 3054 C CA . GLY A 1 385 ? -22.563 6.459 29.001 1.00 94.44 385 GLY A CA 1
ATOM 3055 C C . GLY A 1 385 ? -22.704 7.276 27.716 1.00 94.44 385 GLY A C 1
ATOM 3056 O O . GLY A 1 385 ? -22.410 6.817 26.615 1.00 94.44 385 GLY A O 1
ATOM 3057 N N . ASP A 1 386 ? -23.162 8.512 27.880 1.00 91.75 386 ASP A N 1
ATOM 3058 C CA . ASP A 1 386 ? -23.371 9.506 26.823 1.00 91.75 386 ASP A CA 1
ATOM 3059 C C . ASP A 1 386 ? -22.198 10.498 26.688 1.00 91.75 386 ASP A C 1
ATOM 3061 O O . ASP A 1 386 ? -21.985 11.069 25.619 1.00 91.75 386 ASP A O 1
ATOM 3065 N N . GLN A 1 387 ? -21.416 10.692 27.754 1.00 93.50 387 GLN A N 1
ATOM 3066 C CA . GLN A 1 387 ? -20.255 11.586 27.787 1.00 93.50 387 GLN A CA 1
ATOM 3067 C C . GLN A 1 387 ? -18.951 10.816 27.532 1.00 93.50 387 GLN A C 1
ATOM 3069 O O . GLN A 1 387 ? -18.230 10.464 28.462 1.00 93.50 387 GLN A O 1
ATOM 3074 N N . LEU A 1 388 ? -18.646 10.567 26.257 1.00 95.75 388 LEU A N 1
ATOM 3075 C CA . LEU A 1 388 ? -17.442 9.839 25.822 1.00 95.75 388 LEU A CA 1
ATOM 3076 C C . LEU A 1 388 ? -16.305 10.749 25.338 1.00 95.75 388 LEU A C 1
ATOM 3078 O O . LEU A 1 388 ? -15.313 10.263 24.805 1.00 95.75 388 LEU A O 1
ATOM 3082 N N . ARG A 1 389 ? -16.432 12.064 25.529 1.00 95.62 389 ARG A N 1
ATOM 3083 C CA . ARG A 1 389 ? -15.367 13.032 25.258 1.00 95.62 389 ARG A CA 1
ATOM 3084 C C . ARG A 1 389 ? -14.772 13.525 26.568 1.00 95.62 389 ARG A C 1
ATOM 3086 O O . ARG A 1 389 ? -15.461 14.170 27.358 1.00 95.62 389 ARG A O 1
ATOM 3093 N N . LEU A 1 390 ? -13.479 13.295 26.749 1.00 95.12 390 LEU A N 1
ATOM 3094 C CA . LEU A 1 390 ? -12.687 13.870 27.827 1.00 95.12 390 LEU A CA 1
ATOM 3095 C C . LEU A 1 390 ? -12.002 15.134 27.305 1.00 95.12 390 LEU A C 1
ATOM 3097 O O . LEU A 1 390 ? -11.215 15.062 26.368 1.00 95.12 390 LEU A O 1
ATOM 3101 N N . LYS A 1 391 ? -12.320 16.298 27.874 1.00 95.38 391 LYS A N 1
ATOM 3102 C CA . LYS A 1 391 ? -11.636 17.556 27.539 1.00 95.38 391 LYS A CA 1
ATOM 3103 C C . LYS A 1 391 ? -10.402 17.711 28.412 1.00 95.38 391 LYS A C 1
ATOM 3105 O O . LYS A 1 391 ? -10.497 17.498 29.618 1.00 95.38 391 LYS A O 1
ATOM 3110 N N . LEU A 1 392 ? -9.292 18.109 27.805 1.00 94.06 392 LEU A N 1
ATOM 3111 C CA . LEU A 1 392 ? -8.043 18.365 28.508 1.00 94.06 392 LEU A CA 1
ATOM 3112 C C . LEU A 1 392 ? -7.833 19.882 28.648 1.00 94.06 392 LEU A C 1
ATOM 3114 O O . LEU A 1 392 ? -8.287 20.647 27.788 1.00 94.06 392 LEU A O 1
ATOM 3118 N N . PRO A 1 393 ? -7.193 20.344 29.738 1.00 91.50 393 PRO A N 1
ATOM 3119 C CA . PRO A 1 393 ? -6.744 21.726 29.841 1.00 91.50 393 PRO A CA 1
ATOM 3120 C C . PRO A 1 393 ? -5.662 22.026 28.794 1.00 91.50 393 PRO A C 1
ATOM 3122 O O . PRO A 1 393 ? -5.059 21.118 28.218 1.00 91.50 393 PRO A O 1
ATOM 3125 N N . GLU A 1 394 ? -5.407 23.314 28.559 1.00 91.44 394 GLU A N 1
ATOM 3126 C CA . GLU A 1 394 ? -4.327 23.755 27.674 1.00 91.44 394 GLU A CA 1
ATOM 3127 C C . GLU A 1 394 ? -2.992 23.137 28.112 1.00 91.44 394 GLU A C 1
ATOM 3129 O O . GLU A 1 394 ? -2.625 23.171 29.288 1.00 91.44 394 GLU A O 1
ATOM 3134 N N . ASN A 1 395 ? -2.292 22.536 27.155 1.00 90.56 395 ASN A N 1
ATOM 3135 C CA . ASN A 1 395 ? -1.036 21.833 27.360 1.00 90.56 395 ASN A CA 1
ATOM 3136 C C . ASN A 1 395 ? -0.102 22.089 26.177 1.00 90.56 395 ASN A C 1
ATOM 3138 O O . ASN A 1 395 ? -0.546 22.457 25.090 1.00 90.56 395 ASN A O 1
ATOM 3142 N N . GLU A 1 396 ? 1.196 21.875 26.378 1.00 89.12 396 GLU A N 1
ATOM 3143 C CA . GLU A 1 396 ? 2.217 22.187 25.369 1.00 89.12 396 GLU A CA 1
ATOM 3144 C C . GLU A 1 396 ? 2.175 21.288 24.120 1.00 89.12 396 GLU A C 1
ATOM 3146 O O . GLU A 1 396 ? 2.850 21.582 23.135 1.00 89.12 396 GLU A O 1
ATOM 3151 N N . TYR A 1 397 ? 1.393 20.207 24.165 1.00 89.94 397 TYR A N 1
ATOM 3152 C CA . TYR A 1 397 ? 1.177 19.282 23.054 1.00 89.94 397 TYR A CA 1
ATOM 3153 C C . TYR A 1 397 ? -0.108 19.596 22.281 1.00 89.94 397 TYR A C 1
ATOM 3155 O O . TYR A 1 397 ? -0.418 18.894 21.324 1.00 89.94 397 TYR A O 1
ATOM 3163 N N . GLU A 1 398 ? -0.845 20.639 22.680 1.00 92.56 398 GLU A N 1
ATOM 3164 C CA . GLU A 1 398 ? -2.090 21.083 22.048 1.00 92.56 398 GLU A CA 1
ATOM 3165 C C . GLU A 1 398 ? -3.173 19.988 21.986 1.00 92.56 398 GLU A C 1
ATOM 3167 O O . GLU A 1 398 ? -4.041 20.016 21.118 1.00 92.56 398 GLU A O 1
ATOM 3172 N N . ILE A 1 399 ? -3.159 19.015 22.904 1.00 94.44 399 ILE A N 1
ATOM 3173 C CA . ILE A 1 399 ? -4.196 17.973 22.962 1.00 94.44 399 ILE A CA 1
ATOM 3174 C C . ILE A 1 399 ? -5.419 18.555 23.666 1.00 94.44 399 ILE A C 1
ATOM 3176 O O . ILE A 1 399 ? -5.437 18.641 24.893 1.00 94.44 399 ILE A O 1
ATOM 3180 N N . GLY A 1 400 ? -6.445 18.969 22.920 1.00 94.75 400 GLY A N 1
ATOM 3181 C CA . GLY A 1 400 ? -7.646 19.575 23.501 1.00 94.75 400 GLY A CA 1
ATOM 3182 C C . GLY A 1 400 ? -8.666 18.564 24.034 1.00 94.75 400 GLY A C 1
ATOM 3183 O O . GLY A 1 400 ? -9.462 18.880 24.926 1.00 94.75 400 GLY A O 1
ATOM 3184 N N . TYR A 1 401 ? -8.684 17.346 23.491 1.00 94.81 401 TYR A N 1
ATOM 3185 C CA . TYR A 1 401 ? -9.631 16.309 23.894 1.00 94.81 401 TYR A CA 1
ATOM 3186 C C . TYR A 1 401 ? -9.165 14.892 23.549 1.00 94.81 401 TYR A C 1
ATOM 3188 O O . TYR A 1 401 ? -8.290 14.672 22.714 1.00 94.81 401 TYR A O 1
ATOM 3196 N N . ILE A 1 402 ? -9.829 13.924 24.178 1.00 96.31 402 ILE A N 1
ATOM 3197 C CA . ILE A 1 402 ? -9.773 12.504 23.846 1.00 96.31 402 ILE A CA 1
ATOM 3198 C C . ILE A 1 402 ? -11.207 12.010 23.693 1.00 96.31 402 ILE A C 1
ATOM 3200 O O . ILE A 1 402 ? -12.012 12.128 24.621 1.00 96.31 402 ILE A O 1
ATOM 3204 N N . ASP A 1 403 ? -11.528 11.452 22.531 1.00 95.44 403 ASP A N 1
ATOM 3205 C CA . ASP A 1 403 ? -12.793 10.763 22.311 1.00 95.44 403 ASP A CA 1
ATOM 3206 C C . ASP A 1 403 ? -12.623 9.269 22.549 1.00 95.44 403 ASP A C 1
ATOM 3208 O O . ASP A 1 403 ? -11.663 8.647 22.094 1.00 95.44 403 ASP A O 1
ATOM 3212 N N . PHE A 1 404 ? -13.587 8.682 23.242 1.00 96.31 404 PHE A N 1
ATOM 3213 C CA . PHE A 1 404 ? -13.660 7.258 23.515 1.00 96.31 404 PHE A CA 1
ATOM 3214 C C . PHE A 1 404 ? -14.710 6.593 22.630 1.00 96.31 404 PHE A C 1
ATOM 3216 O O . PHE A 1 404 ? -15.750 7.169 22.310 1.00 96.31 404 PHE A O 1
ATOM 3223 N N . PHE A 1 405 ? -14.452 5.341 22.267 1.00 95.44 405 PHE A N 1
ATOM 3224 C CA . PHE A 1 405 ? -15.467 4.489 21.668 1.00 95.44 405 PHE A CA 1
ATOM 3225 C C . PHE A 1 405 ? -16.584 4.190 22.672 1.00 95.44 405 PHE A C 1
ATOM 3227 O O . PHE A 1 405 ? -16.351 4.089 23.879 1.00 95.44 405 PHE A O 1
ATOM 3234 N N . THR A 1 406 ? -17.795 3.944 22.168 1.00 95.38 406 THR A N 1
ATOM 3235 C CA . THR A 1 406 ? -18.795 3.229 22.968 1.00 95.38 406 THR A CA 1
ATOM 3236 C C . THR A 1 406 ? -18.279 1.822 23.281 1.00 95.38 406 THR A C 1
ATOM 3238 O O . THR A 1 406 ? -17.431 1.281 22.563 1.00 95.38 406 THR A O 1
ATOM 3241 N N . LEU A 1 407 ? -18.820 1.165 24.313 1.00 95.56 407 LEU A N 1
ATOM 3242 C CA . LEU A 1 407 ? -18.401 -0.195 24.669 1.00 95.56 407 LEU A CA 1
ATOM 3243 C C . LEU A 1 407 ? -18.479 -1.146 23.462 1.00 95.56 407 LEU A C 1
ATOM 3245 O O . LEU A 1 407 ? -17.567 -1.948 23.257 1.00 95.56 407 LEU A O 1
ATOM 3249 N N . THR A 1 408 ? -19.540 -1.036 22.656 1.00 94.06 408 THR A N 1
ATOM 3250 C CA . THR A 1 408 ? -19.756 -1.836 21.440 1.00 94.06 408 THR A CA 1
ATOM 3251 C C . THR A 1 408 ? -18.693 -1.605 20.369 1.00 94.06 408 THR A C 1
ATOM 3253 O O . THR A 1 408 ? -18.291 -2.568 19.712 1.00 94.06 408 THR A O 1
ATOM 3256 N N . ASP A 1 409 ? -18.163 -0.387 20.263 1.00 94.75 409 ASP A N 1
ATOM 3257 C CA . ASP A 1 409 ? -17.235 0.008 19.197 1.00 94.75 409 ASP A CA 1
ATOM 3258 C C . ASP A 1 409 ? -15.753 -0.177 19.568 1.00 94.75 409 ASP A C 1
ATOM 3260 O O . ASP A 1 409 ? -14.895 -0.093 18.697 1.00 94.75 409 ASP A O 1
ATOM 3264 N N . THR A 1 410 ? -15.438 -0.495 20.832 1.00 95.56 410 THR A N 1
ATOM 3265 C CA . THR A 1 410 ? -14.054 -0.778 21.277 1.00 95.56 410 THR A CA 1
ATOM 3266 C C . THR A 1 410 ? -13.359 -1.848 20.426 1.00 95.56 410 THR A C 1
ATOM 3268 O O . THR A 1 410 ? -13.988 -2.814 19.984 1.00 95.56 410 THR A O 1
ATOM 3271 N N . ILE A 1 411 ? -12.046 -1.731 20.223 1.00 94.25 411 ILE A N 1
ATOM 3272 C CA . ILE A 1 411 ? -11.314 -2.576 19.264 1.00 94.25 411 ILE A CA 1
ATOM 3273 C C . ILE A 1 411 ? -10.335 -3.494 19.998 1.00 94.25 411 ILE A C 1
ATOM 3275 O O . ILE A 1 411 ? -9.532 -3.046 20.813 1.00 94.25 411 ILE A O 1
ATOM 3279 N N . GLU A 1 412 ? -10.398 -4.802 19.739 1.00 92.75 412 GLU A N 1
ATOM 3280 C CA . GLU A 1 412 ? -9.409 -5.740 20.277 1.00 92.75 412 GLU A CA 1
ATOM 3281 C C . GLU A 1 412 ? -8.111 -5.655 19.476 1.00 92.75 412 GLU A C 1
ATOM 3283 O O . GLU A 1 412 ? -8.100 -5.930 18.280 1.00 92.75 412 GLU A O 1
ATOM 3288 N N . MET A 1 413 ? -7.006 -5.359 20.156 1.00 89.69 413 MET A N 1
ATOM 3289 C CA . MET A 1 413 ? -5.691 -5.250 19.533 1.00 89.69 413 MET A CA 1
ATOM 3290 C C . MET A 1 413 ? -4.753 -6.354 20.007 1.00 89.69 413 MET A C 1
ATOM 3292 O O . MET A 1 413 ? -4.833 -6.834 21.147 1.00 89.69 413 MET A O 1
ATOM 3296 N N . LYS A 1 414 ? -3.796 -6.716 19.150 1.00 87.44 414 LYS A N 1
ATOM 3297 C CA . LYS A 1 414 ? -2.732 -7.663 19.482 1.00 87.44 414 LYS A CA 1
ATOM 3298 C C . LYS A 1 414 ? -1.364 -7.101 19.104 1.00 87.44 414 LYS A C 1
ATOM 3300 O O . LYS A 1 414 ? -0.986 -7.102 17.939 1.00 87.44 414 LYS A O 1
ATOM 3305 N N . VAL A 1 415 ? -0.580 -6.747 20.117 1.00 83.62 415 VAL A N 1
ATOM 3306 C CA . VAL A 1 415 ? 0.805 -6.287 19.956 1.00 83.62 415 VAL A CA 1
ATOM 3307 C C . VAL A 1 415 ? 1.736 -7.381 20.471 1.00 83.62 415 VAL A C 1
ATOM 3309 O O . VAL A 1 415 ? 1.761 -7.717 21.660 1.00 83.62 415 VAL A O 1
ATOM 3312 N N . GLY A 1 416 ? 2.460 -8.024 19.554 1.00 84.88 416 GLY A N 1
ATOM 3313 C CA . GLY A 1 416 ? 3.273 -9.203 19.857 1.00 84.88 416 GLY A CA 1
ATOM 3314 C C . GLY A 1 416 ? 2.443 -10.338 20.476 1.00 84.88 416 GLY A C 1
ATOM 3315 O O . GLY A 1 416 ? 1.563 -10.919 19.837 1.00 84.88 416 GLY A O 1
ATOM 3316 N N . ARG A 1 417 ? 2.734 -10.684 21.738 1.00 85.69 417 ARG A N 1
ATOM 3317 C CA . ARG A 1 417 ? 1.984 -11.697 22.513 1.00 85.69 417 ARG A CA 1
ATOM 3318 C C . ARG A 1 417 ? 0.908 -11.094 23.421 1.00 85.69 417 ARG A C 1
ATOM 3320 O O . ARG A 1 417 ? 0.163 -11.847 24.048 1.00 85.69 417 ARG A O 1
ATOM 3327 N N . GLN A 1 418 ? 0.843 -9.770 23.532 1.00 87.69 418 GLN A N 1
ATOM 3328 C CA . GLN A 1 418 ? -0.081 -9.079 24.420 1.00 87.69 418 GLN A CA 1
ATOM 3329 C C . GLN A 1 418 ? -1.381 -8.734 23.695 1.00 87.69 418 GLN A C 1
ATOM 3331 O O . GLN A 1 418 ? -1.380 -8.434 22.503 1.00 87.69 418 GLN A O 1
ATOM 3336 N N . LYS A 1 419 ? -2.494 -8.816 24.427 1.00 90.81 419 LYS A N 1
ATOM 3337 C CA . LYS A 1 419 ? -3.811 -8.392 23.960 1.00 90.81 419 LYS A CA 1
ATOM 3338 C C . LYS A 1 419 ? -4.216 -7.144 24.718 1.00 90.81 419 LYS A C 1
ATOM 3340 O O . LYS A 1 419 ? -4.164 -7.142 25.949 1.00 90.81 419 LYS A O 1
ATOM 3345 N N . PHE A 1 420 ? -4.648 -6.147 23.973 1.00 93.88 420 PHE A N 1
ATOM 3346 C CA . PHE A 1 420 ? -5.151 -4.886 24.482 1.00 93.88 420 PHE A CA 1
ATOM 3347 C C . PHE A 1 420 ? -6.586 -4.679 23.995 1.00 93.88 420 PHE A C 1
ATOM 3349 O O . PHE A 1 420 ? -7.048 -5.377 23.085 1.00 93.88 420 PHE A O 1
ATOM 3356 N N . LEU A 1 421 ? -7.306 -3.771 24.642 1.00 96.25 421 LEU A N 1
ATOM 3357 C CA . LEU A 1 421 ? -8.592 -3.278 24.162 1.00 96.25 421 LEU A CA 1
ATOM 3358 C C . LEU A 1 421 ? -8.458 -1.774 23.947 1.00 96.25 421 LEU A C 1
ATOM 3360 O O . LEU A 1 421 ? -8.319 -1.040 24.920 1.00 96.25 421 LEU A O 1
ATOM 3364 N N . ARG A 1 422 ? -8.482 -1.318 22.698 1.00 96.12 422 ARG A N 1
ATOM 3365 C CA . ARG A 1 422 ? -8.486 0.106 22.370 1.00 96.12 422 ARG A CA 1
ATOM 3366 C C . ARG A 1 422 ? -9.761 0.750 22.889 1.00 96.12 422 ARG A C 1
ATOM 3368 O O . ARG A 1 422 ? -10.866 0.285 22.596 1.00 96.12 422 ARG A O 1
ATOM 3375 N N . LEU A 1 423 ? -9.569 1.811 23.660 1.00 97.00 423 LEU A N 1
ATOM 3376 C CA . LEU A 1 423 ? -10.625 2.606 24.268 1.00 97.00 423 LEU A CA 1
ATOM 3377 C C . LEU A 1 423 ? -10.838 3.915 23.508 1.00 97.00 423 LEU A C 1
ATOM 3379 O O . LEU A 1 423 ? -11.985 4.321 23.342 1.00 97.00 423 LEU A O 1
ATOM 3383 N N . SER A 1 424 ? -9.762 4.565 23.046 1.00 95.56 424 SER A N 1
ATOM 3384 C CA . SER A 1 424 ? -9.870 5.835 22.324 1.00 95.56 424 SER A CA 1
ATOM 3385 C C . SER A 1 424 ? -10.332 5.637 20.883 1.00 95.56 424 SER A C 1
ATOM 3387 O O . SER A 1 424 ? -9.797 4.802 20.149 1.00 95.56 424 SER A O 1
ATOM 3389 N N . ALA A 1 425 ? -11.296 6.454 20.478 1.00 93.06 425 ALA A N 1
ATOM 3390 C CA . ALA A 1 425 ? -11.671 6.666 19.091 1.00 93.06 425 ALA A CA 1
ATOM 3391 C C . ALA A 1 425 ? -10.718 7.662 18.419 1.00 93.06 425 ALA A C 1
ATOM 3393 O O . ALA A 1 425 ? -10.216 7.377 17.335 1.00 93.06 425 ALA A O 1
ATOM 3394 N N . ASP A 1 426 ? -10.423 8.774 19.096 1.00 91.88 426 ASP A N 1
ATOM 3395 C CA . ASP A 1 426 ? -9.629 9.889 18.575 1.00 91.88 426 ASP A CA 1
ATOM 3396 C C . ASP A 1 426 ? -8.860 10.575 19.716 1.00 91.88 426 ASP A C 1
ATOM 3398 O O . ASP A 1 426 ? -9.369 10.681 20.837 1.00 91.88 426 ASP A O 1
ATOM 3402 N N . ILE A 1 427 ? -7.638 11.023 19.437 1.00 93.94 427 ILE A N 1
ATOM 3403 C CA . ILE A 1 427 ? -6.816 11.836 20.339 1.00 93.94 427 ILE A CA 1
ATOM 3404 C C . ILE A 1 427 ? -6.428 13.076 19.547 1.00 93.94 427 ILE A C 1
ATOM 3406 O O . ILE A 1 427 ? -5.763 12.975 18.515 1.00 93.94 427 ILE A O 1
ATOM 3410 N N . ASP A 1 428 ? -6.866 14.239 20.024 1.00 93.94 428 ASP A N 1
ATOM 3411 C CA . ASP A 1 428 ? -6.698 15.499 19.306 1.00 93.94 428 ASP A CA 1
ATOM 3412 C C . ASP A 1 428 ? -5.223 15.740 18.959 1.00 93.94 428 ASP A C 1
ATOM 3414 O O . ASP A 1 428 ? -4.355 15.585 19.815 1.00 93.94 428 ASP A O 1
ATOM 3418 N N . ASN A 1 429 ? -4.946 16.084 17.699 1.00 90.62 429 ASN A N 1
ATOM 3419 C CA . ASN A 1 429 ? -3.606 16.263 17.120 1.00 90.62 429 ASN A CA 1
ATOM 3420 C C . ASN A 1 429 ? -2.671 15.029 17.087 1.00 90.62 429 ASN A C 1
ATOM 3422 O O . ASN A 1 429 ? -1.568 15.146 16.554 1.00 90.62 429 ASN A O 1
ATOM 3426 N N . TYR A 1 430 ? -3.092 13.847 17.558 1.00 90.44 430 TYR A N 1
ATOM 3427 C CA . TYR A 1 430 ? -2.256 12.634 17.602 1.00 90.44 430 TYR A CA 1
ATOM 3428 C C . TYR A 1 430 ? -3.008 11.384 17.125 1.00 90.44 430 TYR A C 1
ATOM 3430 O O . TYR A 1 430 ? -3.416 10.535 17.916 1.00 90.44 430 TYR A O 1
ATOM 3438 N N . SER A 1 431 ? -3.135 11.225 15.805 1.00 82.12 431 SER A N 1
ATOM 3439 C CA . SER A 1 431 ? -3.835 10.086 15.184 1.00 82.12 431 SER A CA 1
ATOM 3440 C C . SER A 1 431 ? -3.178 8.722 15.416 1.00 82.12 431 SER A C 1
ATOM 3442 O O . SER A 1 431 ? -3.861 7.699 15.372 1.00 82.12 431 SER A O 1
ATOM 3444 N N . ASP A 1 432 ? -1.866 8.697 15.655 1.00 86.62 432 ASP A N 1
ATOM 3445 C CA . ASP A 1 432 ? -1.096 7.461 15.841 1.00 86.62 432 ASP A CA 1
ATOM 3446 C C . ASP A 1 432 ? -1.042 7.002 17.304 1.00 86.62 432 ASP A C 1
ATOM 3448 O O . ASP A 1 432 ? -0.512 5.931 17.599 1.00 86.62 432 ASP A O 1
ATOM 3452 N N . LEU A 1 433 ? -1.626 7.773 18.228 1.00 92.69 433 LEU A N 1
ATOM 3453 C CA . LEU A 1 433 ? -1.717 7.404 19.636 1.00 92.69 433 LEU A CA 1
ATOM 3454 C C . LEU A 1 433 ? -3.061 6.765 19.962 1.00 92.69 433 LEU A C 1
ATOM 3456 O O . LEU A 1 433 ? -4.131 7.211 19.547 1.00 92.69 433 LEU A O 1
ATOM 3460 N N . GLN A 1 434 ? -3.006 5.705 20.760 1.00 94.56 434 GLN A N 1
ATOM 3461 C CA . GLN A 1 434 ? -4.179 4.942 21.152 1.00 94.56 434 GLN A CA 1
ATOM 3462 C C . GLN A 1 434 ? -4.167 4.690 22.656 1.00 94.56 434 GLN A C 1
ATOM 3464 O O . GLN A 1 434 ? -3.258 4.053 23.188 1.00 94.56 434 GLN A O 1
ATOM 3469 N N . LEU A 1 435 ? -5.220 5.129 23.349 1.00 97.00 435 LEU A N 1
ATOM 3470 C CA . LEU A 1 435 ? -5.460 4.703 24.720 1.00 97.00 435 LEU A CA 1
ATOM 3471 C C . LEU A 1 435 ? -6.030 3.294 24.712 1.00 97.00 435 LEU A C 1
ATOM 3473 O O . LEU A 1 435 ? -7.050 3.008 24.074 1.00 97.00 435 LEU A O 1
ATOM 3477 N N . VAL A 1 436 ? -5.383 2.415 25.463 1.00 96.62 436 VAL A N 1
ATOM 3478 C CA . VAL A 1 436 ? -5.693 0.993 25.493 1.00 96.62 436 VAL A CA 1
ATOM 3479 C C . VAL A 1 436 ? -5.862 0.495 26.922 1.00 96.62 436 VAL A C 1
ATOM 3481 O O . VAL A 1 436 ? -5.171 0.921 27.841 1.00 96.62 436 VAL A O 1
ATOM 3484 N N . TRP A 1 437 ? -6.760 -0.462 27.121 1.00 97.38 437 TRP A N 1
ATOM 3485 C CA . TRP A 1 437 ? -6.868 -1.220 28.358 1.00 97.38 437 TRP A CA 1
ATOM 3486 C C . TRP A 1 437 ? -5.979 -2.458 28.303 1.00 97.38 437 TRP A C 1
ATOM 3488 O O . TRP A 1 437 ? -6.102 -3.308 27.410 1.00 97.38 437 TRP A O 1
ATOM 3498 N N . ASN A 1 438 ? -5.119 -2.594 29.304 1.00 95.00 438 ASN A N 1
ATOM 3499 C CA . ASN A 1 438 ? -4.260 -3.746 29.497 1.00 95.00 438 ASN A CA 1
ATOM 3500 C C . ASN A 1 438 ? -4.805 -4.627 30.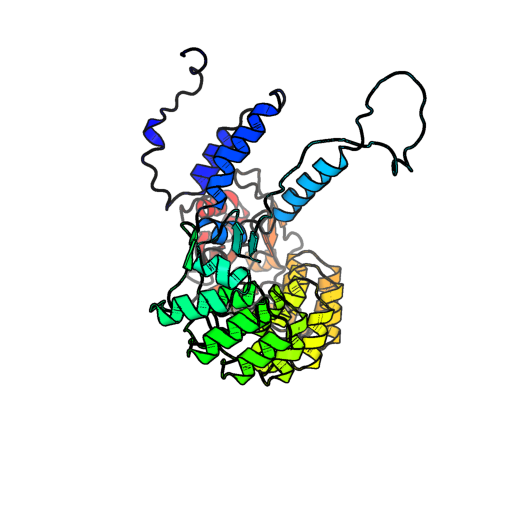625 1.00 95.00 438 ASN A C 1
ATOM 3502 O O . ASN A 1 438 ? -4.690 -4.254 31.787 1.00 95.00 438 ASN A O 1
ATOM 3506 N N . PRO A 1 439 ? -5.332 -5.832 30.340 1.00 91.81 439 PRO A N 1
ATOM 3507 C CA . PRO A 1 439 ? -5.981 -6.672 31.349 1.00 91.81 439 PRO A CA 1
ATOM 3508 C C . PRO A 1 439 ? -5.009 -7.353 32.336 1.00 91.81 439 PRO A C 1
ATOM 3510 O O . PRO A 1 439 ? -5.440 -8.124 33.203 1.00 91.81 439 PRO A O 1
ATOM 3513 N N . LYS A 1 440 ? -3.690 -7.147 32.206 1.00 88.19 440 LYS A N 1
ATOM 3514 C CA . LYS A 1 440 ? -2.689 -7.708 33.130 1.00 88.19 440 LYS A CA 1
ATOM 3515 C C . LYS A 1 440 ? -2.696 -6.968 34.477 1.00 88.19 440 LYS A C 1
ATOM 3517 O O . LYS A 1 440 ? -3.134 -5.834 34.574 1.00 88.19 440 LYS A O 1
ATOM 3522 N N . LYS A 1 441 ? -2.195 -7.630 35.533 1.00 73.06 441 LYS A N 1
ATOM 3523 C CA . LYS A 1 441 ? -1.913 -7.043 36.866 1.00 73.06 441 LYS A CA 1
ATOM 3524 C C . LYS A 1 441 ? -3.017 -6.116 37.437 1.00 73.06 441 LYS A C 1
ATOM 3526 O O . LYS A 1 441 ? -2.698 -5.098 38.031 1.00 73.06 441 LYS A O 1
ATOM 3531 N N . LYS A 1 442 ? -4.290 -6.531 37.347 1.00 78.44 442 LYS A N 1
ATOM 3532 C CA . LYS A 1 442 ? -5.515 -5.812 37.791 1.00 78.44 442 LYS A CA 1
ATOM 3533 C C . LYS A 1 442 ? -6.110 -4.788 36.815 1.00 78.44 442 LYS A C 1
ATOM 3535 O O . LYS A 1 442 ? -7.160 -4.250 37.140 1.00 78.44 442 LYS A O 1
ATOM 3540 N N . GLY A 1 443 ? -5.555 -4.631 35.616 1.00 87.50 443 GLY A N 1
ATOM 3541 C CA . GLY A 1 443 ? -6.141 -3.753 34.611 1.00 87.50 443 GLY A CA 1
ATOM 3542 C C . GLY A 1 443 ? -5.648 -2.319 34.751 1.00 87.50 443 GLY A C 1
ATOM 3543 O O . GLY A 1 443 ? -5.939 -1.678 35.756 1.00 87.50 443 GLY A O 1
ATOM 3544 N N . LEU A 1 444 ? -4.914 -1.826 33.759 1.00 94.69 444 LEU A N 1
ATOM 3545 C CA . LEU A 1 444 ? -4.462 -0.434 33.693 1.00 94.69 444 LEU A CA 1
ATOM 3546 C C . LEU A 1 444 ? -4.836 0.159 32.339 1.00 94.69 444 LEU A C 1
ATOM 3548 O O . LEU A 1 444 ? -4.918 -0.566 31.338 1.00 94.69 444 LEU A O 1
ATOM 3552 N N . ILE A 1 445 ? -5.054 1.472 32.316 1.00 96.19 445 ILE A N 1
ATOM 3553 C CA . ILE A 1 445 ? -5.032 2.208 31.058 1.00 96.19 445 ILE A CA 1
ATOM 3554 C C . ILE A 1 445 ? -3.571 2.431 30.666 1.00 96.19 445 ILE A C 1
ATOM 3556 O O . ILE A 1 445 ? -2.712 2.666 31.513 1.00 96.19 445 ILE A O 1
ATOM 3560 N N . GLY A 1 446 ? -3.287 2.293 29.381 1.00 95.81 446 GLY A N 1
ATOM 3561 C CA . GLY A 1 446 ? -1.981 2.501 28.783 1.00 95.81 446 GLY A CA 1
ATOM 3562 C C . GLY A 1 446 ? -2.094 3.333 27.515 1.00 95.81 446 GLY A C 1
ATOM 3563 O O . GLY A 1 446 ? -3.194 3.516 26.988 1.00 95.81 446 GLY A O 1
ATOM 3564 N N . CYS A 1 447 ? -0.952 3.782 27.007 1.00 95.94 447 CYS A N 1
ATOM 3565 C CA . CYS A 1 447 ? -0.848 4.414 25.698 1.00 95.94 447 CYS A CA 1
ATOM 3566 C C . CYS A 1 447 ? -0.037 3.515 24.762 1.00 95.94 447 CYS A C 1
ATOM 3568 O O . CYS A 1 447 ? 0.998 2.966 25.156 1.00 95.94 447 CYS A O 1
ATOM 3570 N N . TYR A 1 448 ? -0.541 3.327 23.547 1.00 94.06 448 TYR A N 1
ATOM 3571 C CA . TYR A 1 448 ? 0.153 2.655 22.460 1.00 94.06 448 TYR A CA 1
ATOM 3572 C C . TYR A 1 448 ? 0.399 3.646 21.328 1.00 94.06 448 TYR A C 1
ATOM 3574 O O . TYR A 1 448 ? -0.549 4.245 20.821 1.00 94.06 448 TYR A O 1
ATOM 3582 N N . ASP A 1 449 ? 1.658 3.782 20.934 1.00 91.88 449 ASP A N 1
ATOM 3583 C CA . ASP A 1 449 ? 2.083 4.557 19.778 1.00 91.88 449 ASP A CA 1
ATOM 3584 C C . ASP A 1 449 ? 2.227 3.606 18.589 1.00 91.88 449 ASP A C 1
ATOM 3586 O O . ASP A 1 449 ? 3.068 2.700 18.581 1.00 91.88 449 ASP A O 1
ATOM 3590 N N . VAL A 1 450 ? 1.355 3.782 17.599 1.00 86.38 450 VAL A N 1
ATOM 3591 C CA . VAL A 1 450 ? 1.300 2.954 16.392 1.00 86.38 450 VAL A CA 1
ATOM 3592 C C . VAL A 1 450 ? 2.492 3.233 15.476 1.00 86.38 450 VAL A C 1
ATOM 3594 O O . VAL A 1 450 ? 3.014 2.295 14.868 1.00 86.38 450 VAL A O 1
ATOM 3597 N N . GLU A 1 451 ? 2.948 4.486 15.402 1.00 84.56 451 GLU A N 1
ATOM 3598 C CA . GLU A 1 451 ? 4.076 4.914 14.568 1.00 84.56 451 GLU A CA 1
ATOM 3599 C C . GLU A 1 451 ? 5.381 4.274 15.065 1.00 84.56 451 GLU A C 1
ATOM 3601 O O . GLU A 1 451 ? 6.110 3.640 14.296 1.00 84.56 451 GLU A O 1
ATOM 3606 N N . HIS A 1 452 ? 5.638 4.364 16.371 1.00 85.81 452 HIS A N 1
ATOM 3607 C CA . HIS A 1 452 ? 6.864 3.863 17.001 1.00 85.81 452 HIS A CA 1
ATOM 3608 C C . HIS A 1 452 ? 6.750 2.418 17.505 1.00 85.81 452 HIS A C 1
ATOM 3610 O O . HIS A 1 452 ? 7.751 1.812 17.891 1.00 85.81 452 HIS A O 1
ATOM 3616 N N . GLN A 1 453 ? 5.545 1.843 17.486 1.00 87.81 453 GLN A N 1
ATOM 3617 C CA . GLN A 1 453 ? 5.224 0.516 18.020 1.00 87.81 453 GLN A CA 1
ATOM 3618 C C . GLN A 1 453 ? 5.591 0.350 19.505 1.00 87.81 453 GLN A C 1
ATOM 3620 O O . GLN A 1 453 ? 5.939 -0.751 19.948 1.00 87.81 453 GLN A O 1
ATOM 3625 N N . THR A 1 454 ? 5.503 1.428 20.285 1.00 90.81 454 THR A N 1
ATOM 3626 C CA . THR A 1 454 ? 5.843 1.451 21.713 1.00 90.81 454 THR A CA 1
ATOM 3627 C C . THR A 1 454 ? 4.592 1.462 22.583 1.00 90.81 454 THR A C 1
ATOM 3629 O O . THR A 1 454 ? 3.519 1.910 22.189 1.00 90.81 454 THR A O 1
ATOM 3632 N N . TYR A 1 455 ? 4.718 0.922 23.792 1.00 93.00 455 TYR A N 1
ATOM 3633 C CA . TYR A 1 455 ? 3.619 0.778 24.737 1.00 93.00 455 TYR A CA 1
ATOM 3634 C C . TYR A 1 455 ? 4.087 1.108 26.152 1.00 93.00 455 TYR A C 1
ATOM 3636 O O . TYR A 1 455 ? 5.117 0.576 26.571 1.00 93.00 455 TYR A O 1
ATOM 3644 N N . ALA A 1 456 ? 3.285 1.864 26.903 1.00 94.06 456 ALA A N 1
ATOM 3645 C CA . ALA A 1 456 ? 3.465 2.050 28.341 1.00 94.06 456 ALA A CA 1
ATOM 3646 C C . ALA A 1 456 ? 2.141 1.890 29.107 1.00 94.06 456 ALA A C 1
ATOM 3648 O O . ALA A 1 456 ? 1.074 2.303 28.641 1.00 94.06 456 ALA A O 1
ATOM 3649 N N . ASP A 1 457 ? 2.215 1.289 30.298 1.00 94.62 457 ASP A N 1
ATOM 3650 C CA . ASP A 1 457 ? 1.144 1.373 31.298 1.00 94.62 457 ASP A CA 1
ATOM 3651 C C . ASP A 1 457 ? 1.152 2.799 31.885 1.00 94.62 457 ASP A C 1
ATOM 3653 O O . ASP A 1 457 ? 2.213 3.296 32.250 1.00 94.62 457 ASP A O 1
ATOM 3657 N N . LEU A 1 458 ? -0.014 3.444 31.992 1.00 95.00 458 LEU A N 1
ATOM 3658 C CA . LEU A 1 458 ? -0.139 4.796 32.545 1.00 95.00 458 LEU A CA 1
ATOM 3659 C C . LEU A 1 458 ? -0.567 4.750 34.019 1.00 95.00 458 LEU A C 1
ATOM 3661 O O . LEU A 1 458 ? 0.225 5.023 34.917 1.00 95.00 458 LEU A O 1
ATOM 3665 N N . CYS A 1 459 ? -1.824 4.388 34.286 1.00 95.12 459 CYS A N 1
ATOM 3666 C CA . CYS A 1 459 ? -2.407 4.386 35.632 1.00 95.12 459 CYS A CA 1
ATOM 3667 C C . CYS A 1 459 ? -3.727 3.597 35.680 1.00 95.12 459 CYS A C 1
ATOM 3669 O O . CYS A 1 459 ? -4.086 2.884 34.733 1.00 95.12 459 CYS A O 1
ATOM 3671 N N . SER A 1 460 ? -4.451 3.654 36.802 1.00 95.25 460 SER A N 1
ATOM 3672 C CA . SER A 1 460 ? -5.823 3.140 36.840 1.00 95.25 460 SER A CA 1
ATOM 3673 C C . SER A 1 460 ? -6.770 4.040 36.036 1.00 95.25 460 SER A C 1
ATOM 3675 O O . SER A 1 460 ? -6.515 5.225 35.840 1.00 95.25 460 SER A O 1
ATOM 3677 N N . PHE A 1 461 ? -7.897 3.490 35.576 1.00 95.25 461 PHE A N 1
ATOM 3678 C CA . PHE A 1 461 ? -8.864 4.266 34.791 1.00 95.25 461 PHE A CA 1
ATOM 3679 C C . PHE A 1 461 ? -9.427 5.473 35.562 1.00 95.25 461 PHE A C 1
ATOM 3681 O O . PHE A 1 461 ? -9.567 6.554 34.997 1.00 95.25 461 PHE A O 1
ATOM 3688 N N . THR A 1 462 ? -9.694 5.300 36.858 1.00 94.62 462 THR A N 1
ATOM 3689 C CA . THR A 1 462 ? -10.201 6.352 37.748 1.00 94.62 462 THR A CA 1
ATOM 3690 C C . THR A 1 462 ? -9.210 7.510 37.880 1.00 94.62 462 THR A C 1
ATOM 3692 O O . THR A 1 462 ? -9.597 8.672 37.793 1.00 94.62 462 THR A O 1
ATOM 3695 N N . GLU A 1 463 ? -7.922 7.200 38.071 1.00 95.50 463 GLU A N 1
ATOM 3696 C CA . GLU A 1 463 ? -6.856 8.207 38.163 1.00 95.50 463 GLU A CA 1
ATOM 3697 C C . GLU A 1 463 ? -6.683 8.945 36.834 1.00 95.50 463 GLU A C 1
ATOM 3699 O O . GLU A 1 463 ? -6.584 10.171 36.819 1.00 95.50 463 GLU A O 1
ATOM 3704 N N . PHE A 1 464 ? -6.729 8.213 35.716 1.00 95.88 464 PHE A N 1
ATOM 3705 C CA . PHE A 1 464 ? -6.616 8.807 34.388 1.00 95.88 464 PHE A CA 1
ATOM 3706 C C . PHE A 1 464 ? -7.737 9.804 34.095 1.00 95.88 464 PHE A C 1
ATOM 3708 O O . PHE A 1 464 ? -7.470 10.885 33.588 1.00 95.88 464 PHE A O 1
ATOM 3715 N N . LEU A 1 465 ? -8.991 9.473 34.422 1.00 94.19 465 LEU A N 1
ATOM 3716 C CA . LEU A 1 465 ? -10.111 10.398 34.218 1.00 94.19 465 LEU A CA 1
ATOM 3717 C C . LEU A 1 465 ? -10.004 11.660 35.082 1.00 94.19 465 LEU A C 1
ATOM 3719 O O . LEU A 1 465 ? -10.532 12.701 34.695 1.00 94.19 465 LEU A O 1
ATOM 3723 N N . ALA A 1 466 ? -9.356 11.574 36.246 1.00 94.44 466 ALA A N 1
ATOM 3724 C CA . ALA A 1 466 ? -9.192 12.712 37.139 1.00 94.44 466 ALA A CA 1
ATOM 3725 C C . ALA A 1 466 ? -8.124 13.700 36.644 1.00 94.44 466 ALA A C 1
ATOM 3727 O O . ALA A 1 466 ? -8.310 14.905 36.811 1.00 94.44 466 ALA A O 1
ATOM 3728 N N . GLN A 1 467 ? -7.014 13.199 36.085 1.00 93.19 467 GLN A N 1
ATOM 3729 C CA . GLN A 1 467 ? -5.849 13.999 35.672 1.00 93.19 467 GLN A CA 1
ATOM 3730 C C . GLN A 1 467 ? -5.148 13.395 34.436 1.00 93.19 467 GLN A C 1
ATOM 3732 O O . GLN A 1 467 ? -4.016 12.916 34.543 1.00 93.19 467 GLN A O 1
ATOM 3737 N N . PRO A 1 468 ? -5.791 13.372 33.255 1.00 93.38 468 PRO A N 1
ATOM 3738 C CA . PRO A 1 468 ? -5.260 12.679 32.076 1.00 93.38 468 PRO A CA 1
ATOM 3739 C C . PRO A 1 468 ? -3.914 13.245 31.599 1.00 93.38 468 PRO A C 1
ATOM 3741 O O . PRO A 1 468 ? -3.019 12.486 31.216 1.00 93.38 468 PRO A O 1
ATOM 3744 N N . GLU A 1 469 ? -3.732 14.565 31.667 1.00 91.31 469 GLU A N 1
ATOM 3745 C CA . GLU A 1 469 ? -2.509 15.257 31.258 1.00 91.31 469 GLU A CA 1
ATOM 3746 C C . GLU A 1 469 ? -1.287 14.846 32.088 1.00 91.31 469 GLU A C 1
ATOM 3748 O O . GLU A 1 469 ? -0.196 14.730 31.538 1.00 91.31 469 GLU A O 1
ATOM 3753 N N . SER A 1 470 ? -1.468 14.529 33.376 1.00 92.38 470 SER A N 1
ATOM 3754 C CA . SER A 1 470 ? -0.378 14.105 34.267 1.00 92.38 470 SER A CA 1
ATOM 3755 C C . SER A 1 470 ? 0.205 12.735 33.913 1.00 92.38 470 SER A C 1
ATOM 3757 O O . SER A 1 470 ? 1.244 12.367 34.451 1.00 92.38 470 SER A O 1
ATOM 3759 N N . TYR A 1 471 ? -0.442 11.986 33.016 1.00 93.50 471 TYR A N 1
ATOM 3760 C CA . TYR A 1 471 ? 0.032 10.686 32.542 1.00 93.50 471 TYR A CA 1
ATOM 3761 C C . TYR A 1 471 ? 0.344 10.684 31.045 1.00 93.50 471 TYR A C 1
ATOM 3763 O O . TYR A 1 471 ? 1.322 10.070 30.623 1.00 93.50 471 TYR A O 1
ATOM 3771 N N . LEU A 1 472 ? -0.466 11.371 30.232 1.00 91.44 472 LEU A N 1
ATOM 3772 C CA . LEU A 1 472 ? -0.269 11.403 28.784 1.00 91.44 472 LEU A CA 1
ATOM 3773 C C . LEU A 1 472 ? 0.946 12.251 28.382 1.00 91.44 472 LEU A C 1
ATOM 3775 O O . LEU A 1 472 ? 1.666 11.864 27.467 1.00 91.44 472 LEU A O 1
ATOM 3779 N N . ILE A 1 473 ? 1.198 13.370 29.069 1.00 90.25 473 ILE A N 1
ATOM 3780 C CA . ILE A 1 473 ? 2.341 14.241 28.764 1.00 90.25 473 ILE A CA 1
ATOM 3781 C C . ILE A 1 473 ? 3.679 13.542 29.065 1.00 90.25 473 ILE A C 1
ATOM 3783 O O . ILE A 1 473 ? 4.478 13.431 28.137 1.00 90.25 473 ILE A O 1
ATOM 3787 N N . PRO A 1 474 ? 3.900 12.949 30.258 1.00 92.31 474 PRO A N 1
ATOM 3788 C CA . PRO A 1 474 ? 5.136 12.205 30.519 1.00 92.31 474 PRO A CA 1
ATOM 3789 C C . PRO A 1 474 ? 5.382 11.055 29.532 1.00 92.31 474 PRO A C 1
ATOM 3791 O O . PRO A 1 474 ? 6.520 10.778 29.159 1.00 92.31 474 PRO A O 1
ATOM 3794 N N . TYR A 1 475 ? 4.319 10.398 29.047 1.00 91.81 475 TYR A N 1
ATOM 3795 C CA . TYR A 1 475 ? 4.441 9.401 27.979 1.00 91.81 475 TYR A CA 1
ATOM 3796 C C . TYR A 1 475 ? 4.987 10.009 26.677 1.00 91.81 475 TYR A C 1
ATOM 3798 O O . TYR A 1 475 ? 5.908 9.456 26.078 1.00 91.81 475 TYR A O 1
ATOM 3806 N N . LEU A 1 476 ? 4.447 11.155 26.249 1.00 89.06 476 LEU A N 1
ATOM 3807 C CA . LEU A 1 476 ? 4.889 11.880 25.049 1.00 89.06 476 LEU A CA 1
ATOM 3808 C C . LEU A 1 476 ? 6.331 12.395 25.157 1.00 89.06 476 LEU A C 1
ATOM 3810 O O . LEU A 1 476 ? 7.010 12.542 24.136 1.00 89.06 476 LEU A O 1
ATOM 3814 N N . GLU A 1 477 ? 6.783 12.658 26.381 1.00 89.94 477 GLU A N 1
ATOM 3815 C CA . GLU A 1 477 ? 8.148 13.073 26.722 1.00 89.94 477 GLU A CA 1
ATOM 3816 C C . GLU A 1 477 ? 9.134 11.901 26.802 1.00 89.94 477 GLU A C 1
ATOM 3818 O O . GLU A 1 477 ? 10.348 12.115 26.805 1.00 89.94 477 GLU A O 1
ATOM 3823 N N . GLY A 1 478 ? 8.634 10.661 26.803 1.00 86.31 478 GLY A N 1
ATOM 3824 C CA . GLY A 1 478 ? 9.450 9.456 26.945 1.00 86.31 478 GLY A CA 1
ATOM 3825 C C . GLY A 1 478 ? 9.925 9.204 28.378 1.00 86.31 478 GLY A C 1
ATOM 3826 O O . GLY A 1 478 ? 10.957 8.564 28.574 1.00 86.31 478 GLY A O 1
ATOM 3827 N N . GLU A 1 479 ? 9.200 9.712 29.377 1.00 86.94 479 GLU A N 1
ATOM 3828 C CA . GLU A 1 479 ? 9.525 9.550 30.801 1.00 86.94 479 GLU A CA 1
ATOM 3829 C C . GLU A 1 479 ? 8.984 8.243 31.418 1.00 86.94 479 GLU A C 1
ATOM 3831 O O . GLU A 1 479 ? 9.293 7.941 32.574 1.00 86.94 479 GLU A O 1
ATOM 3836 N N . LEU A 1 480 ? 8.190 7.466 30.665 1.00 76.94 480 LEU A N 1
ATOM 3837 C CA . LEU A 1 480 ? 7.503 6.242 31.114 1.00 76.94 480 LEU A CA 1
ATOM 3838 C C . LEU A 1 480 ? 8.010 4.951 30.460 1.00 76.94 480 LEU A C 1
ATOM 3840 O O . LEU A 1 480 ? 8.326 4.965 29.248 1.00 76.94 480 LEU A O 1
#

Mean predicted aligned error: 14.2 Å